Protein AF-0000000071591718 (afdb_homodimer)

Organism: Lactiplantibacillus plantarum (strain ATCC BAA-793 / NCIMB 8826 / WCFS1) (NCBI:txid220668)

Structure (mmCIF, N/CA/C/O backbone):
data_AF-0000000071591718-model_v1
#
loop_
_entity.id
_entity.type
_entity.pdbx_description
1 polymer 'Transcription regulator, TetR family'
#
loop_
_atom_site.group_PDB
_atom_site.id
_atom_site.type_symbol
_atom_site.label_atom_id
_atom_site.label_alt_id
_atom_site.label_comp_id
_atom_site.label_asym_id
_atom_site.label_entity_id
_atom_site.label_seq_id
_atom_site.pdbx_PDB_ins_code
_atom_site.Cartn_x
_atom_site.Cartn_y
_atom_site.Cartn_z
_atom_site.occupancy
_atom_site.B_iso_or_equiv
_atom_site.auth_seq_id
_atom_site.auth_comp_id
_atom_site.auth_asym_id
_atom_site.auth_atom_id
_atom_site.pdbx_PDB_model_num
ATOM 1 N N . MET A 1 1 ? 21.875 30.406 1.261 1 41.03 1 MET A N 1
ATOM 2 C CA . MET A 1 1 ? 20.875 30.141 2.275 1 41.03 1 MET A CA 1
ATOM 3 C C . MET A 1 1 ? 21.484 29.469 3.5 1 41.03 1 MET A C 1
ATOM 5 O O . MET A 1 1 ? 22.078 28.391 3.393 1 41.03 1 MET A O 1
ATOM 9 N N . LYS A 1 2 ? 21.766 30.125 4.57 1 50.72 2 LYS A N 1
ATOM 10 C CA . LYS A 1 2 ? 22.766 29.906 5.609 1 50.72 2 LYS A CA 1
ATOM 11 C C . LYS A 1 2 ? 22.484 28.625 6.383 1 50.72 2 LYS A C 1
ATOM 13 O O . LYS A 1 2 ? 21.359 28.109 6.359 1 50.72 2 LYS A O 1
ATOM 18 N N . LYS A 1 3 ? 23.422 28 6.988 1 47.53 3 LYS A N 1
ATOM 19 C CA . LYS A 1 3 ? 23.438 26.797 7.824 1 47.53 3 LYS A CA 1
ATOM 20 C C . LYS A 1 3 ? 22.219 26.766 8.75 1 47.53 3 LYS A C 1
ATOM 22 O O . LYS A 1 3 ? 21.594 25.719 8.93 1 47.53 3 LYS A O 1
ATOM 27 N N . LYS A 1 4 ? 21.906 27.828 9.438 1 50.03 4 LYS A N 1
ATOM 28 C CA . LYS A 1 4 ? 20.766 27.969 10.352 1 50.03 4 LYS A CA 1
ATOM 29 C C . LYS A 1 4 ? 19.453 27.719 9.641 1 50.03 4 LYS A C 1
ATOM 31 O O . LYS A 1 4 ? 18.516 27.156 10.227 1 50.03 4 LYS A O 1
ATOM 36 N N . ASP A 1 5 ? 19.359 28.078 8.312 1 58.78 5 ASP A N 1
ATOM 37 C CA . ASP A 1 5 ? 18.172 27.953 7.469 1 58.78 5 ASP A CA 1
ATOM 38 C C . ASP A 1 5 ? 17.906 26.5 7.105 1 58.78 5 ASP A C 1
ATOM 40 O O . ASP A 1 5 ? 16.75 26.047 7.137 1 58.78 5 ASP A O 1
ATOM 44 N N . MET A 1 6 ? 18.984 25.812 6.816 1 60.97 6 MET A N 1
ATOM 45 C CA . MET A 1 6 ? 18.844 24.406 6.457 1 60.97 6 MET A CA 1
ATOM 46 C C . MET A 1 6 ? 18.328 23.578 7.637 1 60.97 6 MET A C 1
ATOM 48 O O . MET A 1 6 ? 17.547 22.656 7.457 1 60.97 6 MET A O 1
ATOM 52 N N . ASN A 1 7 ? 18.562 24.125 8.734 1 83.69 7 ASN A N 1
ATOM 53 C CA . ASN A 1 7 ? 18.172 23.422 9.953 1 83.69 7 ASN A CA 1
ATOM 54 C C . ASN A 1 7 ? 16.672 23.531 10.211 1 83.69 7 ASN A C 1
ATOM 56 O O . ASN A 1 7 ? 16.031 22.547 10.586 1 83.69 7 ASN A O 1
ATOM 60 N N . LYS A 1 8 ? 16.109 24.734 9.727 1 90.56 8 LYS A N 1
ATOM 61 C CA . LYS A 1 8 ? 14.688 24.922 9.961 1 90.56 8 LYS A CA 1
ATOM 62 C C . LYS A 1 8 ? 13.852 24.109 8.984 1 90.56 8 LYS A C 1
ATOM 64 O O . LYS A 1 8 ? 12.836 23.531 9.359 1 90.56 8 LYS A O 1
ATOM 69 N N . GLN A 1 9 ? 14.367 24.062 7.797 1 94 9 GLN A N 1
ATOM 70 C CA . GLN A 1 9 ? 13.664 23.297 6.781 1 94 9 GLN A CA 1
ATOM 71 C C . GLN A 1 9 ? 13.578 21.828 7.184 1 94 9 GLN A C 1
ATOM 73 O O . GLN A 1 9 ? 12.516 21.203 7.047 1 94 9 GLN A O 1
ATOM 78 N N . VAL A 1 10 ? 14.672 21.328 7.656 1 95.06 10 VAL A N 1
ATOM 79 C CA . VAL A 1 10 ? 14.727 19.922 8.07 1 95.06 10 VAL A CA 1
ATOM 80 C C . VAL A 1 10 ? 13.789 19.688 9.25 1 95.06 10 VAL A C 1
ATOM 82 O O . VAL A 1 10 ? 13.062 18.703 9.281 1 95.06 10 VAL A O 1
ATOM 85 N N . LYS A 1 11 ? 13.75 20.594 10.148 1 96.44 11 LYS A N 1
ATOM 86 C CA . LYS A 1 11 ? 12.875 20.484 11.305 1 96.44 11 LY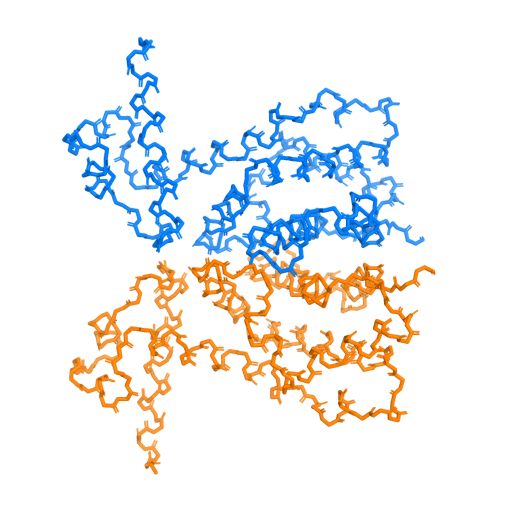S A CA 1
ATOM 87 C C . LYS A 1 11 ? 11.406 20.5 10.891 1 96.44 11 LYS A C 1
ATOM 89 O O . LYS A 1 11 ? 10.586 19.766 11.453 1 96.44 11 LYS A O 1
ATOM 94 N N . ILE A 1 12 ? 11.133 21.359 9.969 1 97.5 12 ILE A N 1
ATOM 95 C CA . ILE A 1 12 ? 9.773 21.469 9.453 1 97.5 12 ILE A CA 1
ATOM 96 C C . ILE A 1 12 ? 9.383 20.156 8.773 1 97.5 12 ILE A C 1
ATOM 98 O O . ILE A 1 12 ? 8.312 19.609 9.047 1 97.5 12 ILE A O 1
ATOM 102 N N . GLN A 1 13 ? 10.258 19.672 7.992 1 97.44 13 GLN A N 1
ATOM 103 C CA . GLN A 1 13 ? 9.984 18.406 7.301 1 97.44 13 GLN A CA 1
ATOM 104 C C . GLN A 1 13 ? 9.82 17.266 8.289 1 97.44 13 GLN A C 1
ATOM 106 O O . GLN A 1 13 ? 8.969 16.391 8.102 1 97.44 13 GLN A O 1
ATOM 111 N N . ASP A 1 14 ? 10.672 17.25 9.352 1 97.19 14 ASP A N 1
ATOM 112 C CA . ASP A 1 14 ? 10.555 16.219 10.383 1 97.19 14 ASP A CA 1
ATOM 113 C C . ASP A 1 14 ? 9.188 16.281 11.062 1 97.19 14 ASP A C 1
ATOM 115 O O . ASP A 1 14 ? 8.578 15.25 11.336 1 97.19 14 ASP A O 1
ATOM 119 N N . ALA A 1 15 ? 8.766 17.484 11.281 1 97.81 15 ALA A N 1
ATOM 120 C CA . ALA A 1 15 ? 7.457 17.672 11.891 1 97.81 15 ALA A CA 1
ATOM 121 C C . ALA A 1 15 ? 6.344 17.188 10.969 1 97.81 15 ALA A C 1
ATOM 123 O O . ALA A 1 15 ? 5.402 16.531 11.414 1 97.81 15 ALA A O 1
ATOM 124 N N . VAL A 1 16 ? 6.438 17.5 9.719 1 97.88 16 VAL A N 1
ATOM 125 C CA . VAL A 1 16 ? 5.453 17.062 8.734 1 97.88 16 VAL A CA 1
ATOM 126 C C . VAL A 1 16 ? 5.406 15.539 8.688 1 97.88 16 VAL A C 1
ATOM 128 O O . VAL A 1 16 ? 4.328 14.945 8.727 1 97.88 16 VAL A O 1
ATOM 131 N N . ALA A 1 17 ? 6.582 14.906 8.641 1 96.56 17 ALA A N 1
ATOM 132 C CA . ALA A 1 17 ? 6.668 13.445 8.617 1 96.56 17 ALA A CA 1
ATOM 133 C C . ALA A 1 17 ? 5.988 12.844 9.844 1 96.56 17 ALA A C 1
ATOM 135 O O . ALA A 1 17 ? 5.242 11.867 9.734 1 96.56 17 ALA A O 1
ATOM 136 N N . ALA A 1 18 ? 6.211 13.469 10.969 1 95.69 18 ALA A N 1
ATOM 137 C CA . ALA A 1 18 ? 5.609 12.992 12.211 1 95.69 18 ALA A CA 1
ATOM 138 C C . ALA A 1 18 ? 4.086 13.094 12.156 1 95.69 18 ALA A C 1
ATOM 140 O O . ALA A 1 18 ? 3.379 12.188 12.609 1 95.69 18 ALA A O 1
ATOM 141 N N . ILE A 1 19 ? 3.588 14.172 11.625 1 95.19 19 ILE A N 1
ATOM 142 C CA . ILE A 1 19 ? 2.148 14.383 11.508 1 95.19 19 ILE A CA 1
ATOM 143 C C . ILE A 1 19 ? 1.557 13.359 10.539 1 95.19 19 ILE A C 1
ATOM 145 O O . ILE A 1 19 ? 0.505 12.773 10.812 1 95.19 19 ILE A O 1
ATOM 149 N N . ILE A 1 20 ? 2.24 13.109 9.453 1 92.94 20 ILE A N 1
ATOM 150 C CA . ILE A 1 20 ? 1.761 12.148 8.469 1 92.94 20 ILE A CA 1
ATOM 151 C C . ILE A 1 20 ? 1.657 10.766 9.109 1 92.94 20 ILE A C 1
ATOM 153 O O . ILE A 1 20 ? 0.659 10.062 8.93 1 92.94 20 ILE A O 1
ATOM 157 N N . LEU A 1 21 ? 2.65 10.398 9.859 1 90.5 21 LEU A N 1
ATOM 158 C CA . LEU A 1 21 ? 2.67 9.086 10.492 1 90.5 21 LEU A CA 1
ATOM 159 C C . LEU A 1 21 ? 1.55 8.961 11.516 1 90.5 21 LEU A C 1
ATOM 161 O O . LEU A 1 21 ? 0.967 7.883 11.68 1 90.5 21 LEU A O 1
ATOM 165 N N . ALA A 1 22 ? 1.184 10.078 12.133 1 88.5 22 ALA A N 1
ATOM 166 C CA . ALA A 1 22 ? 0.217 10.047 13.227 1 88.5 22 ALA A CA 1
ATOM 167 C C . ALA A 1 22 ? -1.205 10.242 12.711 1 88.5 22 ALA A C 1
ATOM 169 O O . ALA A 1 22 ? -2.143 9.609 13.203 1 88.5 22 ALA A O 1
ATOM 170 N N . GLU A 1 23 ? -1.318 11.148 11.672 1 88.12 23 GLU A N 1
ATOM 171 C CA . GLU A 1 23 ? -2.656 11.594 11.297 1 88.12 23 GLU A CA 1
ATOM 172 C C . GLU A 1 23 ? -2.9 11.422 9.797 1 88.12 23 GLU A C 1
ATOM 174 O O . GLU A 1 23 ? -4.008 11.664 9.312 1 88.12 23 GLU A O 1
ATOM 179 N N . GLY A 1 24 ? -1.93 10.977 9.094 1 88.62 24 GLY A N 1
ATOM 180 C CA . GLY A 1 24 ? -2.039 10.953 7.645 1 88.62 24 GLY A CA 1
ATOM 181 C C . GLY A 1 24 ? -1.719 12.289 6.996 1 88.62 24 GLY A C 1
ATOM 182 O O . GLY A 1 24 ? -1.671 13.312 7.676 1 88.62 24 GLY A O 1
ATOM 183 N N . PRO A 1 25 ? -1.506 12.289 5.742 1 90.88 25 PRO A N 1
ATOM 184 C CA . PRO A 1 25 ? -1.128 13.523 5.047 1 90.88 25 PRO A CA 1
ATOM 185 C C . PRO A 1 25 ? -2.215 14.594 5.109 1 90.88 25 PRO A C 1
ATOM 187 O O . PRO A 1 25 ? -1.911 15.789 5.117 1 90.88 25 PRO A O 1
ATOM 190 N N . ALA A 1 26 ? -3.43 14.195 5.102 1 87.31 26 ALA A N 1
ATOM 191 C CA . ALA A 1 26 ? -4.531 15.156 5.172 1 87.31 26 ALA A CA 1
ATOM 192 C C . ALA A 1 26 ? -4.496 15.938 6.48 1 87.31 26 ALA A C 1
ATOM 194 O O . ALA A 1 26 ? -5.043 17.031 6.57 1 87.31 26 ALA A O 1
ATOM 195 N N . GLY A 1 27 ? -3.83 15.438 7.438 1 90.44 27 GLY A N 1
ATOM 196 C CA . GLY A 1 27 ? -3.76 16.062 8.75 1 90.44 27 GLY A CA 1
ATOM 197 C C . GLY A 1 27 ? -2.701 17.156 8.836 1 90.44 27 GLY A C 1
ATOM 198 O O . GLY A 1 27 ? -2.619 17.859 9.836 1 90.44 27 GLY A O 1
ATOM 199 N N . VAL A 1 28 ? -1.954 17.266 7.828 1 95 28 VAL A N 1
ATOM 200 C CA . VAL A 1 28 ? -0.89 18.266 7.82 1 95 28 VAL A CA 1
ATOM 201 C C . VAL A 1 28 ? -1.493 19.656 7.699 1 95 28 VAL A C 1
ATOM 203 O O . VAL A 1 28 ? -2.418 19.875 6.914 1 95 28 VAL A O 1
ATOM 206 N N . SER A 1 29 ? -1.083 20.516 8.539 1 95 29 SER A N 1
ATOM 207 C CA . SER A 1 29 ? -1.398 21.938 8.422 1 95 29 SER A CA 1
ATOM 208 C C . SER A 1 29 ? -0.219 22.797 8.859 1 95 29 SER A C 1
ATOM 210 O O . SER A 1 29 ? 0.601 22.375 9.68 1 95 29 SER A O 1
ATOM 212 N N . THR A 1 30 ? -0.205 23.953 8.258 1 96 30 THR A N 1
ATOM 213 C CA . THR A 1 30 ? 0.888 24.859 8.594 1 96 30 THR A CA 1
ATOM 214 C C . THR A 1 30 ? 0.845 25.25 10.07 1 96 30 THR A C 1
ATOM 216 O O . THR A 1 30 ? 1.889 25.422 10.703 1 96 30 THR A O 1
ATOM 219 N N . THR A 1 31 ? -0.328 25.297 10.641 1 96.31 31 THR A N 1
ATOM 220 C CA . THR A 1 31 ? -0.489 25.609 12.055 1 96.31 31 THR A CA 1
ATOM 221 C C . THR A 1 31 ? 0.067 24.484 12.922 1 96.31 31 THR A C 1
ATOM 223 O O . THR A 1 31 ? 0.809 24.734 13.875 1 96.31 31 THR A O 1
ATOM 226 N N . LYS A 1 32 ? -0.257 23.219 12.664 1 96.5 32 LYS A N 1
ATOM 227 C CA . LYS A 1 32 ? 0.224 22.062 13.414 1 96.5 32 LYS A CA 1
ATOM 228 C C . LYS A 1 32 ? 1.742 21.938 13.32 1 96.5 32 LYS A C 1
ATOM 230 O O . LYS A 1 32 ? 2.41 21.641 14.312 1 96.5 32 LYS A O 1
ATOM 235 N N . VAL A 1 33 ? 2.258 22.172 12.117 1 97.94 33 VAL A N 1
ATOM 236 C CA . VAL A 1 33 ? 3.693 22.078 11.875 1 97.94 33 VAL A CA 1
ATOM 237 C C . VAL A 1 33 ? 4.426 23.125 12.695 1 97.94 33 VAL A C 1
ATOM 239 O O . VAL A 1 33 ? 5.406 22.828 13.383 1 97.94 33 VAL A O 1
ATOM 242 N N . ALA A 1 34 ? 3.904 24.391 12.633 1 97.38 34 ALA A N 1
ATOM 243 C CA . ALA A 1 34 ? 4.508 25.484 13.391 1 97.38 34 ALA A CA 1
ATOM 244 C C . ALA A 1 34 ? 4.531 25.172 14.883 1 97.38 34 ALA A C 1
ATOM 246 O O . ALA A 1 34 ? 5.555 25.359 15.547 1 97.38 34 ALA A O 1
ATOM 247 N N . LYS A 1 35 ? 3.473 24.656 15.391 1 97.31 35 LYS A N 1
ATOM 248 C CA . LYS A 1 35 ? 3.361 24.297 16.797 1 97.31 35 LYS A CA 1
ATOM 249 C C . LYS A 1 35 ? 4.375 23.219 17.172 1 97.31 35 LYS A C 1
ATOM 251 O O . LYS A 1 35 ? 5.035 23.312 18.219 1 97.31 35 LYS A O 1
ATOM 256 N N . ARG A 1 36 ? 4.539 22.25 16.375 1 96.12 36 ARG A N 1
ATOM 257 C CA . ARG A 1 36 ? 5.438 21.125 16.656 1 96.12 36 ARG A CA 1
ATOM 258 C C . ARG A 1 36 ? 6.895 21.578 16.641 1 96.12 36 ARG A C 1
ATOM 260 O O . ARG A 1 36 ? 7.711 21.094 17.422 1 96.12 36 ARG A O 1
ATOM 267 N N . VAL A 1 37 ? 7.18 22.422 15.711 1 96.38 37 VAL A N 1
ATOM 268 C CA . VAL A 1 37 ? 8.547 22.891 15.555 1 96.38 37 VAL A CA 1
ATOM 269 C C . VAL A 1 37 ? 8.852 23.953 16.609 1 96.38 37 VAL A C 1
ATOM 271 O O . VAL A 1 37 ? 10.008 24.156 16.984 1 96.38 37 VAL A O 1
ATOM 274 N N . GLY A 1 38 ? 7.863 24.688 17.078 1 96.31 38 GLY A N 1
ATOM 275 C CA . GLY A 1 38 ? 8.039 25.766 18.031 1 96.31 38 GLY A CA 1
ATOM 276 C C . GLY A 1 38 ? 8.367 27.094 17.391 1 96.31 38 GLY A C 1
ATOM 277 O O . GLY A 1 38 ? 9.234 27.828 17.875 1 96.31 38 GLY A O 1
ATOM 278 N N . ILE A 1 39 ? 7.688 27.375 16.234 1 95.81 39 ILE A N 1
ATOM 279 C CA . ILE A 1 39 ? 7.895 28.641 15.531 1 95.81 39 ILE A CA 1
ATOM 280 C C . ILE A 1 39 ? 6.547 29.25 15.148 1 95.81 39 ILE A C 1
ATOM 282 O O . ILE A 1 39 ? 5.512 28.594 15.266 1 95.81 39 ILE A O 1
ATOM 286 N N . ALA A 1 40 ? 6.648 30.516 14.719 1 94.69 40 ALA A N 1
ATOM 287 C CA . ALA A 1 40 ? 5.441 31.156 14.203 1 94.69 40 ALA A CA 1
ATOM 288 C C . ALA A 1 40 ? 5.051 30.578 12.844 1 94.69 40 ALA A C 1
ATOM 290 O O . ALA A 1 40 ? 5.918 30.219 12.047 1 94.69 40 ALA A O 1
ATOM 291 N N . GLN A 1 41 ? 3.754 30.516 12.586 1 94.5 41 GLN A N 1
ATOM 292 C CA . GLN A 1 41 ? 3.244 30.016 11.312 1 94.5 41 GLN A CA 1
ATOM 293 C C . GLN A 1 41 ? 3.832 30.797 10.141 1 94.5 41 GLN A C 1
ATOM 295 O O . GLN A 1 41 ? 4.125 30.219 9.094 1 94.5 41 GLN A O 1
ATOM 300 N N . SER A 1 42 ? 3.99 32.125 10.312 1 94.12 42 SER A N 1
ATOM 301 C CA . SER A 1 42 ? 4.535 32.969 9.266 1 94.12 42 SER A CA 1
ATOM 302 C C . SER A 1 42 ? 5.938 32.531 8.859 1 94.12 42 SER A C 1
ATOM 304 O O . SER A 1 42 ? 6.324 32.656 7.695 1 94.12 42 SER A O 1
ATOM 306 N N . ASN A 1 43 ? 6.652 31.984 9.781 1 94.5 43 ASN A N 1
ATOM 307 C CA . ASN A 1 43 ? 7.996 31.484 9.516 1 94.5 43 ASN A CA 1
ATOM 308 C C . ASN A 1 43 ? 7.961 30.219 8.648 1 94.5 43 ASN A C 1
ATOM 310 O O . ASN A 1 43 ? 8.867 29.984 7.852 1 94.5 43 ASN A O 1
ATOM 314 N N . VAL A 1 44 ? 6.922 29.375 8.828 1 95.94 44 VAL A N 1
ATOM 315 C CA . VAL A 1 44 ? 6.773 28.188 7.992 1 95.94 44 VAL A CA 1
ATOM 316 C C . VAL A 1 44 ? 6.602 28.609 6.531 1 95.94 44 VAL A C 1
ATOM 318 O O . VAL A 1 44 ? 7.18 27.984 5.633 1 95.94 44 VAL A O 1
ATOM 321 N N . TYR A 1 45 ? 5.91 29.703 6.297 1 94.44 45 TYR A N 1
ATOM 322 C CA . TYR A 1 45 ? 5.578 30.172 4.957 1 94.44 45 TYR A CA 1
ATOM 323 C C . TYR A 1 45 ? 6.82 30.688 4.238 1 94.44 45 TYR A C 1
ATOM 325 O O . TYR A 1 45 ? 6.82 30.812 3.01 1 94.44 45 TYR A O 1
ATOM 333 N N . LEU A 1 46 ? 7.785 31.047 5.039 1 94.69 46 LEU A N 1
ATOM 334 C CA . LEU A 1 46 ? 9.055 31.438 4.426 1 94.69 46 LEU A CA 1
ATOM 335 C C . LEU A 1 46 ? 9.648 30.266 3.637 1 94.69 46 LEU A C 1
ATOM 337 O O . LEU A 1 46 ? 10.391 30.484 2.672 1 94.69 46 LEU A O 1
ATOM 341 N N . TYR A 1 47 ? 9.273 29.109 4.023 1 94.88 47 TYR A N 1
ATOM 342 C CA . TYR A 1 47 ? 9.883 27.922 3.42 1 94.88 47 TYR A CA 1
ATOM 343 C C . TYR A 1 47 ? 8.891 27.203 2.516 1 94.88 47 TYR A C 1
ATOM 345 O O . TYR A 1 47 ? 9.273 26.656 1.479 1 94.88 47 TYR A O 1
ATOM 353 N N . PHE A 1 48 ? 7.676 27.156 2.99 1 96.69 48 PHE A N 1
ATOM 354 C CA . PHE A 1 48 ? 6.648 26.406 2.273 1 96.69 48 PHE A CA 1
ATOM 355 C C . PHE A 1 48 ? 5.359 27.203 2.168 1 96.69 48 PHE A C 1
ATOM 357 O O . PHE A 1 48 ? 4.77 27.578 3.186 1 96.69 48 PHE A O 1
ATOM 364 N N . LYS A 1 49 ? 4.871 27.297 0.991 1 95.38 49 LYS A N 1
ATOM 365 C CA . LYS A 1 49 ? 3.787 28.234 0.697 1 95.38 49 LYS A CA 1
ATOM 366 C C . LYS A 1 49 ? 2.455 27.719 1.238 1 95.38 49 LYS A C 1
ATOM 368 O O . LYS A 1 49 ? 1.563 28.5 1.559 1 95.38 49 LYS A O 1
ATOM 373 N N . ASN A 1 50 ? 2.338 26.422 1.266 1 94.5 50 ASN A N 1
ATOM 374 C CA . ASN A 1 50 ? 1.059 25.844 1.668 1 94.5 50 ASN A CA 1
ATOM 375 C C . ASN A 1 50 ? 1.208 24.375 2.088 1 94.5 50 ASN A C 1
ATOM 377 O O . ASN A 1 50 ? 2.312 23.828 2.062 1 94.5 50 ASN A O 1
ATOM 381 N N . LYS A 1 51 ? 0.15 23.797 2.459 1 93.62 51 LYS A N 1
ATOM 382 C CA . LYS A 1 51 ? 0.085 22.406 2.916 1 93.62 51 LYS A CA 1
ATOM 383 C C . LYS A 1 51 ? 0.655 21.453 1.868 1 93.62 51 LYS A C 1
ATOM 385 O O . LYS A 1 51 ? 1.441 20.562 2.195 1 93.62 51 LYS A O 1
ATOM 390 N N . GLN A 1 52 ? 0.258 21.656 0.662 1 93.5 52 GLN A N 1
ATOM 391 C CA . GLN A 1 52 ? 0.704 20.766 -0.399 1 93.5 52 GLN A CA 1
ATOM 392 C C . GLN A 1 52 ? 2.219 20.828 -0.573 1 93.5 52 GLN A C 1
ATOM 394 O O . GLN A 1 52 ? 2.869 19.797 -0.77 1 93.5 52 GLN A O 1
ATOM 399 N N . ALA A 1 53 ? 2.711 21.953 -0.449 1 95.56 53 ALA A N 1
ATOM 400 C CA . ALA A 1 53 ? 4.16 22.125 -0.554 1 95.56 53 ALA A CA 1
ATOM 401 C C . ALA A 1 53 ? 4.875 21.375 0.566 1 95.56 53 ALA A C 1
ATOM 403 O O . ALA A 1 53 ? 5.941 20.797 0.351 1 95.56 53 ALA A O 1
ATOM 404 N N . LEU A 1 54 ? 4.336 21.438 1.782 1 96.62 54 LEU A N 1
ATOM 405 C CA . LEU A 1 54 ? 4.883 20.703 2.914 1 96.62 54 LEU A CA 1
ATOM 406 C C . LEU A 1 54 ? 4.91 19.203 2.623 1 96.62 54 LEU A C 1
ATOM 408 O O . LEU A 1 54 ? 5.949 18.562 2.768 1 96.62 54 LEU A O 1
ATOM 412 N N . ILE A 1 55 ? 3.816 18.672 2.152 1 94.88 55 ILE A N 1
ATOM 413 C CA . ILE A 1 55 ? 3.658 17.25 1.88 1 94.88 55 ILE A CA 1
ATOM 414 C C . ILE A 1 55 ? 4.598 16.844 0.752 1 94.88 55 ILE A C 1
ATOM 416 O O . ILE A 1 55 ? 5.316 15.844 0.869 1 94.88 55 ILE A O 1
ATOM 420 N N . ASP A 1 56 ? 4.652 17.641 -0.287 1 93.75 56 ASP A N 1
ATOM 421 C CA . ASP A 1 56 ? 5.508 17.344 -1.436 1 93.75 56 ASP A CA 1
ATOM 422 C C . ASP A 1 56 ? 6.98 17.312 -1.033 1 93.75 56 ASP A C 1
ATOM 424 O O . ASP A 1 56 ? 7.758 16.516 -1.551 1 93.75 56 ASP A O 1
ATOM 428 N N . SER A 1 57 ? 7.285 18.219 -0.189 1 94.75 57 SER A N 1
ATOM 429 C CA . SER A 1 57 ? 8.68 18.297 0.236 1 94.75 57 SER A CA 1
ATOM 430 C C . SER A 1 57 ? 9.102 17.031 0.973 1 94.75 57 SER A C 1
ATOM 432 O O . SER A 1 57 ? 10.219 16.547 0.788 1 94.75 57 SER A O 1
ATOM 434 N N . VAL A 1 58 ? 8.281 16.5 1.833 1 95.31 58 VAL A N 1
ATOM 435 C CA . VAL A 1 58 ? 8.586 15.281 2.568 1 95.31 58 VAL A CA 1
ATOM 436 C C . VAL A 1 58 ? 8.586 14.094 1.613 1 95.31 58 VAL A C 1
ATOM 438 O O . VAL A 1 58 ? 9.438 13.203 1.722 1 95.31 58 VAL A O 1
ATOM 441 N N . TYR A 1 59 ? 7.672 14.062 0.702 1 92.56 59 TYR A N 1
ATOM 442 C CA . TYR A 1 59 ? 7.672 13.023 -0.327 1 92.56 59 TYR A CA 1
ATOM 443 C C . TYR A 1 59 ? 8.992 13.016 -1.085 1 92.56 59 TYR A C 1
ATOM 445 O O . TYR A 1 59 ? 9.609 11.961 -1.248 1 92.56 59 TYR A O 1
ATOM 453 N N . ALA A 1 60 ? 9.344 14.203 -1.538 1 90.38 60 ALA A N 1
ATOM 454 C CA . ALA A 1 60 ? 10.602 14.336 -2.277 1 90.38 60 ALA 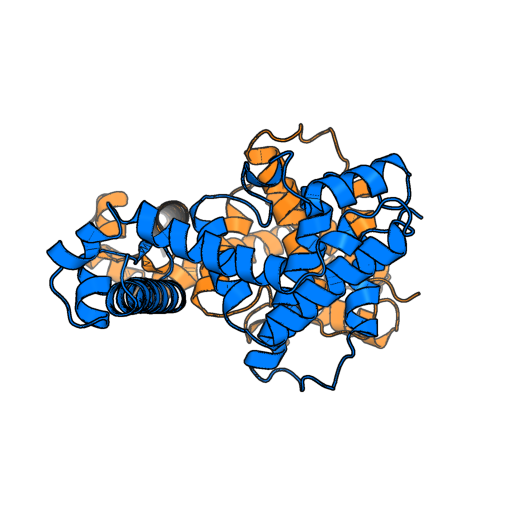A CA 1
ATOM 455 C C . ALA A 1 60 ? 11.789 13.914 -1.423 1 90.38 60 ALA A C 1
ATOM 457 O O . ALA A 1 60 ? 12.695 13.227 -1.904 1 90.38 60 ALA A O 1
ATOM 458 N N . ARG A 1 61 ? 11.766 14.328 -0.23 1 91.62 61 ARG A N 1
ATOM 459 C CA . ARG A 1 61 ? 12.844 13.969 0.679 1 91.62 61 ARG A CA 1
ATOM 460 C C . ARG A 1 61 ? 12.969 12.453 0.814 1 91.62 61 ARG A C 1
ATOM 462 O O . ARG A 1 61 ? 14.055 11.898 0.648 1 91.62 61 ARG A O 1
ATOM 469 N N . GLU A 1 62 ? 11.836 11.781 1.138 1 90.62 62 GLU A N 1
ATOM 470 C CA . GLU A 1 62 ? 11.852 10.336 1.349 1 90.62 62 GLU A CA 1
ATOM 471 C C . GLU A 1 62 ? 12.242 9.594 0.073 1 90.62 62 GLU A C 1
ATOM 473 O O . GLU A 1 62 ? 13.031 8.648 0.116 1 90.62 62 GLU A O 1
ATOM 478 N N . THR A 1 63 ? 11.734 10.008 -1.054 1 87 63 THR A N 1
ATOM 479 C CA . THR A 1 63 ? 12.016 9.328 -2.316 1 87 63 THR A CA 1
ATOM 480 C C . THR A 1 63 ? 13.461 9.578 -2.75 1 87 63 THR A C 1
ATOM 482 O O . THR A 1 63 ? 14.125 8.68 -3.264 1 87 63 THR A O 1
ATOM 485 N N . ASN A 1 64 ? 13.938 10.805 -2.523 1 84.38 64 ASN A N 1
ATOM 486 C CA . ASN A 1 64 ? 15.32 11.133 -2.865 1 84.38 64 ASN A CA 1
ATOM 487 C C . ASN A 1 64 ? 16.312 10.359 -2.002 1 84.38 64 ASN A C 1
ATOM 489 O O . ASN A 1 64 ? 17.391 10 -2.465 1 84.38 64 ASN A O 1
ATOM 493 N N . ARG A 1 65 ? 15.938 10.18 -0.832 1 85.94 65 ARG A N 1
ATOM 494 C CA . ARG A 1 65 ? 16.812 9.438 0.068 1 85.94 65 ARG A CA 1
ATOM 495 C C . ARG A 1 65 ? 16.953 7.988 -0.383 1 85.94 65 ARG A C 1
ATOM 497 O O . ARG A 1 65 ? 18.031 7.398 -0.253 1 85.94 65 ARG A O 1
ATOM 504 N N . ILE A 1 66 ? 15.906 7.383 -0.883 1 83.12 66 ILE A N 1
ATOM 505 C CA . ILE A 1 66 ? 15.977 6.035 -1.433 1 83.12 66 ILE A CA 1
ATOM 506 C C . ILE A 1 66 ? 16.922 6.02 -2.637 1 83.12 66 ILE A C 1
ATOM 508 O O . ILE A 1 66 ? 17.766 5.141 -2.756 1 83.12 66 ILE A O 1
ATOM 512 N N . LEU A 1 67 ? 16.812 7.07 -3.453 1 75.81 67 LEU A N 1
ATOM 513 C CA . LEU A 1 67 ? 17.609 7.172 -4.672 1 75.81 67 LEU A CA 1
ATOM 514 C C . LEU A 1 67 ? 19.062 7.508 -4.352 1 75.81 67 LEU A C 1
ATOM 516 O O . LEU A 1 67 ? 19.969 7.051 -5.043 1 75.81 67 LEU A O 1
ATOM 520 N N . SER A 1 68 ? 19.25 8.32 -3.34 1 74.25 68 SER A N 1
ATOM 521 C CA . SER A 1 68 ? 20.594 8.789 -3.012 1 74.25 68 SER A CA 1
ATOM 522 C C . SER A 1 68 ? 21.438 7.668 -2.414 1 74.25 68 SER A C 1
ATOM 524 O O . SER A 1 68 ? 22.672 7.723 -2.455 1 74.25 68 SER A O 1
ATOM 526 N N . THR A 1 69 ? 20.781 6.785 -1.812 1 71.69 69 THR A N 1
ATOM 527 C CA . THR A 1 69 ? 21.5 5.629 -1.308 1 71.69 69 THR A CA 1
ATOM 528 C C . THR A 1 69 ? 21.75 4.613 -2.422 1 71.69 69 THR A C 1
ATOM 530 O O . THR A 1 69 ? 22.469 3.633 -2.23 1 71.69 69 THR A O 1
ATOM 533 N N . THR A 1 70 ? 21.172 4.938 -3.445 1 66.88 70 THR A N 1
ATOM 534 C CA . THR A 1 70 ? 21.25 4.082 -4.625 1 66.88 70 THR A CA 1
ATOM 535 C C . THR A 1 70 ? 22.469 4.457 -5.473 1 66.88 70 THR A C 1
ATOM 537 O O . THR A 1 70 ? 22.781 5.641 -5.633 1 66.88 70 THR A O 1
ATOM 540 N N . ASP A 1 71 ? 23.234 3.514 -5.781 1 79.31 71 ASP A N 1
ATOM 541 C CA . ASP A 1 71 ? 24.281 3.732 -6.781 1 79.31 71 ASP A CA 1
ATOM 542 C C . ASP A 1 71 ? 23.672 4.004 -8.156 1 79.31 71 ASP A C 1
ATOM 544 O O . ASP A 1 71 ? 23.578 3.098 -8.984 1 79.31 71 ASP A O 1
ATOM 548 N N . LEU A 1 72 ? 23.234 5.223 -8.367 1 76.94 72 LEU A N 1
ATOM 549 C CA . LEU A 1 72 ? 22.484 5.613 -9.562 1 76.94 72 LEU A CA 1
ATOM 550 C C . LEU A 1 72 ? 23.328 5.387 -10.812 1 76.94 72 LEU A C 1
ATOM 552 O O . LEU A 1 72 ? 22.781 5.055 -11.875 1 76.94 72 LEU A O 1
ATOM 556 N N . ASP A 1 73 ? 24.562 5.578 -10.664 1 81.19 73 ASP A N 1
ATOM 557 C CA . ASP A 1 73 ? 25.438 5.363 -11.797 1 81.19 73 ASP A CA 1
ATOM 558 C C . ASP A 1 73 ? 25.391 3.91 -12.266 1 81.19 73 ASP A C 1
ATOM 560 O O . ASP A 1 73 ? 25.344 3.643 -13.469 1 81.19 73 ASP A O 1
ATOM 564 N N . ARG A 1 74 ? 25.359 3.088 -11.32 1 86.69 74 ARG A N 1
ATOM 565 C CA . ARG A 1 74 ? 25.312 1.673 -11.68 1 86.69 74 ARG A CA 1
ATOM 566 C C . ARG A 1 74 ? 23.938 1.295 -12.227 1 86.69 74 ARG A C 1
ATOM 568 O O . ARG A 1 74 ? 23.828 0.46 -13.125 1 86.69 74 ARG A O 1
ATOM 575 N N . LEU A 1 75 ? 22.906 1.903 -11.766 1 87.69 75 LEU A N 1
ATOM 576 C CA . LEU A 1 75 ? 21.562 1.615 -12.227 1 87.69 75 LEU A CA 1
ATOM 577 C C . LEU A 1 75 ? 21.359 2.07 -13.672 1 87.69 75 LEU A C 1
ATOM 579 O O . LEU A 1 75 ? 20.625 1.438 -14.43 1 87.69 75 LEU A O 1
ATOM 583 N N . SER A 1 76 ? 22.094 3.133 -14.031 1 87.56 76 SER A N 1
ATOM 584 C CA . SER A 1 76 ? 21.906 3.693 -15.367 1 87.56 76 SER A CA 1
ATOM 585 C C . SER A 1 76 ? 22.953 3.162 -16.328 1 87.56 76 SER A C 1
ATOM 587 O O . SER A 1 76 ? 22.906 3.447 -17.531 1 87.56 76 SER A O 1
ATOM 589 N N . ASP A 1 77 ? 23.953 2.377 -15.805 1 91 77 ASP A N 1
ATOM 590 C CA . ASP A 1 77 ? 25.031 1.858 -16.625 1 91 77 ASP A CA 1
ATOM 591 C C . ASP A 1 77 ? 24.578 0.692 -17.484 1 91 77 ASP A C 1
ATOM 593 O O . ASP A 1 77 ? 24.484 -0.443 -17.016 1 91 77 ASP A O 1
ATOM 597 N N . SER A 1 78 ? 24.391 0.921 -18.75 1 90.06 78 SER A N 1
ATOM 598 C CA . SER A 1 78 ? 23.844 -0.078 -19.672 1 90.06 78 SER A CA 1
ATOM 599 C C . SER A 1 78 ? 24.859 -1.178 -19.953 1 90.06 78 SER A C 1
ATOM 601 O O . SER A 1 78 ? 24.516 -2.203 -20.547 1 90.06 78 SER A O 1
ATOM 603 N N . THR A 1 79 ? 26.016 -1.01 -19.531 1 93.19 79 THR A N 1
ATOM 604 C CA . THR A 1 79 ? 27.016 -2.059 -19.703 1 93.19 79 THR A CA 1
ATOM 605 C C . THR A 1 79 ? 26.844 -3.156 -18.656 1 93.19 79 THR A C 1
ATOM 607 O O . THR A 1 79 ? 27.359 -4.262 -18.828 1 93.19 79 THR A O 1
ATOM 610 N N . ILE A 1 80 ? 26.172 -2.834 -17.625 1 94.69 80 ILE A N 1
ATOM 611 C CA . ILE A 1 80 ? 25.828 -3.818 -16.609 1 94.69 80 ILE A CA 1
ATOM 612 C C . ILE A 1 80 ? 24.547 -4.547 -17 1 94.69 80 ILE A C 1
ATOM 614 O O . ILE A 1 80 ? 23.594 -3.924 -17.453 1 94.69 80 ILE A O 1
ATOM 618 N N . ASP A 1 81 ? 24.531 -5.871 -16.812 1 95.81 81 ASP A N 1
ATOM 619 C CA . ASP A 1 81 ? 23.359 -6.688 -17.109 1 95.81 81 ASP A CA 1
ATOM 620 C C . ASP A 1 81 ? 22.125 -6.172 -16.375 1 95.81 81 ASP A C 1
ATOM 622 O O . ASP A 1 81 ? 22.203 -5.766 -15.219 1 95.81 81 ASP A O 1
ATOM 626 N N . VAL A 1 82 ? 21.031 -6.188 -17.094 1 95.81 82 VAL A N 1
ATOM 627 C CA . VAL A 1 82 ? 19.797 -5.57 -16.594 1 95.81 82 VAL A CA 1
ATOM 628 C C . VAL A 1 82 ? 19.344 -6.281 -15.312 1 95.81 82 VAL A C 1
ATOM 630 O O . VAL A 1 82 ? 18.828 -5.645 -14.398 1 95.81 82 VAL A O 1
ATOM 633 N N . THR A 1 83 ? 19.547 -7.59 -15.203 1 96.25 83 THR A N 1
ATOM 634 C CA . THR A 1 83 ? 19.156 -8.344 -14.016 1 96.25 83 THR A CA 1
ATOM 635 C C . THR A 1 83 ? 19.953 -7.879 -12.797 1 96.25 83 THR A C 1
ATOM 637 O O . THR A 1 83 ? 19.391 -7.719 -11.711 1 96.25 83 THR A O 1
ATOM 640 N N . THR A 1 84 ? 21.219 -7.715 -13.039 1 96.38 84 THR A N 1
ATOM 641 C CA . THR A 1 84 ? 22.094 -7.223 -11.969 1 96.38 84 THR A CA 1
ATOM 642 C C . THR A 1 84 ? 21.656 -5.832 -11.523 1 96.38 84 THR A C 1
ATOM 644 O O . THR A 1 84 ? 21.641 -5.535 -10.32 1 96.38 84 THR A O 1
ATOM 647 N N . ARG A 1 85 ? 21.297 -4.973 -12.438 1 95.5 85 ARG A N 1
ATOM 648 C CA . ARG A 1 85 ? 20.844 -3.621 -12.117 1 95.5 85 ARG A CA 1
ATOM 649 C C . ARG A 1 85 ? 19.531 -3.648 -11.344 1 95.5 85 ARG A C 1
ATOM 651 O O . ARG A 1 85 ? 19.344 -2.863 -10.414 1 95.5 85 ARG A O 1
ATOM 658 N N . ILE A 1 86 ? 18.641 -4.523 -11.688 1 95.88 86 ILE A N 1
ATOM 659 C CA . ILE A 1 86 ? 17.375 -4.652 -10.969 1 95.88 86 ILE A CA 1
ATOM 660 C C . ILE A 1 86 ? 17.641 -5.148 -9.555 1 95.88 86 ILE A C 1
ATOM 662 O O . ILE A 1 86 ? 17.047 -4.648 -8.594 1 95.88 86 ILE A O 1
ATOM 666 N N . ARG A 1 87 ? 18.516 -6.137 -9.422 1 96.25 87 ARG A N 1
ATOM 667 C CA . ARG A 1 87 ? 18.859 -6.621 -8.086 1 96.25 87 ARG A CA 1
ATOM 668 C C . ARG A 1 87 ? 19.438 -5.5 -7.227 1 96.25 87 ARG A C 1
ATOM 670 O O . ARG A 1 87 ? 19.109 -5.402 -6.039 1 96.25 87 ARG A O 1
ATOM 677 N N . LEU A 1 88 ? 20.266 -4.676 -7.824 1 93.81 88 LEU A N 1
ATOM 678 C CA . LEU A 1 88 ? 20.844 -3.535 -7.117 1 93.81 88 LEU A CA 1
ATOM 679 C C . LEU A 1 88 ? 19.766 -2.562 -6.676 1 93.81 88 LEU A C 1
ATOM 681 O O . LEU A 1 88 ? 19.797 -2.07 -5.543 1 93.81 88 LEU A O 1
ATOM 685 N N . TYR A 1 89 ? 18.828 -2.264 -7.574 1 93.25 89 TYR A N 1
ATOM 686 C CA . TYR A 1 89 ? 17.688 -1.416 -7.262 1 93.25 89 TYR A CA 1
ATOM 687 C C . TYR A 1 89 ? 16.906 -1.968 -6.074 1 93.25 89 TYR A C 1
ATOM 689 O O . TYR A 1 89 ? 16.656 -1.254 -5.098 1 93.25 89 TYR A O 1
ATOM 697 N N . VAL A 1 90 ? 16.594 -3.234 -6.094 1 95.56 90 VAL A N 1
ATOM 698 C CA . VAL A 1 90 ? 15.812 -3.867 -5.035 1 95.56 90 VAL A CA 1
ATOM 699 C C . VAL A 1 90 ? 16.594 -3.838 -3.727 1 95.56 90 VAL A C 1
ATOM 701 O O . VAL A 1 90 ? 16.031 -3.541 -2.668 1 95.56 90 VAL A O 1
ATOM 704 N N . GLN A 1 91 ? 17.875 -4.141 -3.783 1 95 91 GLN A N 1
ATOM 705 C CA . GLN A 1 91 ? 18.734 -4.148 -2.598 1 95 91 GLN A CA 1
ATOM 706 C C . GLN A 1 91 ? 18.781 -2.766 -1.948 1 95 91 GLN A C 1
ATOM 708 O O . GLN A 1 91 ? 18.766 -2.65 -0.721 1 95 91 GLN A O 1
ATOM 713 N N . GLN A 1 92 ? 18.844 -1.815 -2.703 1 91.75 92 GLN A N 1
ATOM 714 C CA . GLN A 1 92 ? 18.938 -0.456 -2.182 1 91.75 92 GLN A CA 1
ATOM 715 C C . GLN A 1 92 ? 17.641 -0.054 -1.469 1 91.75 92 GLN A C 1
ATOM 717 O O . GLN A 1 92 ? 17.688 0.528 -0.382 1 91.75 92 GLN A O 1
ATOM 722 N N . VAL A 1 93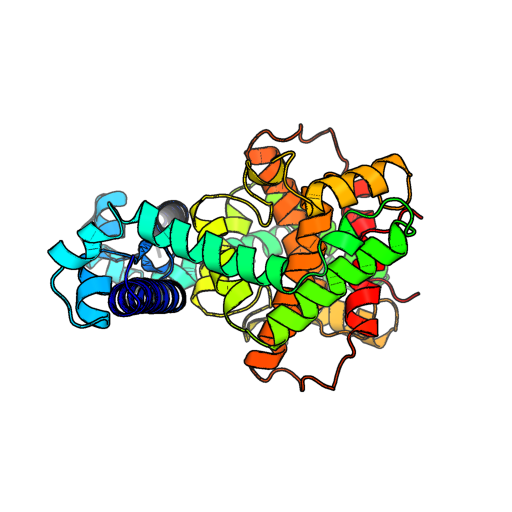 ? 16.516 -0.281 -2.111 1 93 93 VAL A N 1
ATOM 723 C CA . VAL A 1 93 ? 15.25 0.001 -1.459 1 93 93 VAL A CA 1
ATOM 724 C C . VAL A 1 93 ? 15.148 -0.793 -0.159 1 93 93 VAL A C 1
ATOM 726 O O . VAL A 1 93 ? 14.711 -0.264 0.867 1 93 93 VAL A O 1
ATOM 729 N N . TYR A 1 94 ? 15.555 -2.041 -0.219 1 95.12 94 TYR A N 1
ATOM 730 C CA . TYR A 1 94 ? 15.531 -2.938 0.932 1 95.12 94 TYR A CA 1
ATOM 731 C C . TYR A 1 94 ? 16.375 -2.377 2.074 1 95.12 94 TYR A C 1
ATOM 733 O O . TYR A 1 94 ? 15.891 -2.24 3.199 1 95.12 94 TYR A O 1
ATOM 741 N N . ASP A 1 95 ? 17.609 -2.049 1.822 1 93.5 95 ASP A N 1
ATOM 742 C CA . ASP A 1 95 ? 18.531 -1.542 2.836 1 93.5 95 ASP A CA 1
ATOM 743 C C . ASP A 1 95 ? 18.031 -0.218 3.414 1 93.5 95 ASP A C 1
ATOM 745 O O . ASP A 1 95 ? 18.094 -0.001 4.625 1 93.5 95 ASP A O 1
ATOM 749 N N . TYR A 1 96 ? 17.578 0.603 2.555 1 92.56 96 TYR A N 1
ATOM 750 C CA . TYR A 1 96 ? 17.078 1.891 3.012 1 92.56 96 TYR A CA 1
ATOM 751 C C . TYR A 1 96 ? 15.891 1.707 3.953 1 92.56 96 TYR A C 1
ATOM 753 O O . TYR A 1 96 ? 15.812 2.355 5 1 92.56 96 TYR A O 1
ATOM 761 N N . SER A 1 97 ? 14.977 0.903 3.488 1 93.38 97 SER A N 1
ATOM 762 C CA . SER A 1 97 ? 13.773 0.67 4.277 1 93.38 97 SER A CA 1
ATOM 763 C C . SER A 1 97 ? 14.109 0.094 5.648 1 93.38 97 SER A C 1
ATOM 765 O O . SER A 1 97 ? 13.461 0.425 6.645 1 93.38 97 SER A O 1
ATOM 767 N N . LEU A 1 98 ? 15.086 -0.792 5.75 1 93.94 98 LEU A N 1
ATOM 768 C CA . LEU A 1 98 ? 15.516 -1.356 7.023 1 93.94 98 LEU A CA 1
ATOM 769 C C . LEU A 1 98 ? 16.109 -0.278 7.922 1 93.94 98 LEU A C 1
ATOM 771 O O . LEU A 1 98 ? 15.859 -0.266 9.133 1 93.94 98 LEU A O 1
ATOM 775 N N . ALA A 1 99 ? 16.844 0.593 7.332 1 92.62 99 ALA A N 1
ATOM 776 C CA . ALA A 1 99 ? 17.516 1.651 8.086 1 92.62 99 ALA A CA 1
ATOM 777 C C . ALA A 1 99 ? 16.531 2.76 8.461 1 92.62 99 ALA A C 1
ATOM 779 O O . ALA A 1 99 ? 16.75 3.475 9.445 1 92.62 99 ALA A O 1
ATOM 780 N N . ASN A 1 100 ? 15.484 2.928 7.684 1 92.62 100 ASN A N 1
ATOM 781 C CA . ASN A 1 100 ? 14.477 3.967 7.867 1 92.62 100 ASN A CA 1
ATOM 782 C C . ASN A 1 100 ? 13.07 3.393 7.824 1 92.62 100 ASN A C 1
ATOM 784 O O . ASN A 1 100 ? 12.328 3.629 6.867 1 92.62 100 ASN A O 1
ATOM 788 N N . PRO A 1 101 ? 12.641 2.775 8.859 1 88.44 101 PRO A N 1
ATOM 789 C CA . PRO A 1 101 ? 11.438 1.936 8.836 1 88.44 101 PRO A CA 1
ATOM 790 C C . PRO A 1 101 ? 10.164 2.734 8.562 1 88.44 101 PRO A C 1
ATOM 792 O O . PRO A 1 101 ? 9.164 2.174 8.109 1 88.44 101 PRO A O 1
ATOM 795 N N . ASP A 1 102 ? 10.211 4.074 8.75 1 91.62 102 ASP A N 1
ATOM 796 C CA . ASP A 1 102 ? 9 4.867 8.57 1 91.62 102 ASP A CA 1
ATOM 797 C C . ASP A 1 102 ? 8.906 5.422 7.156 1 91.62 102 ASP A C 1
ATOM 799 O O . ASP A 1 102 ? 7.844 5.891 6.738 1 91.62 102 ASP A O 1
ATOM 803 N N . SER A 1 103 ? 9.969 5.375 6.496 1 92 103 SER A N 1
ATOM 804 C CA . SER A 1 103 ? 10.07 6.109 5.242 1 92 103 SER A CA 1
ATOM 805 C C . SER A 1 103 ? 9.07 5.59 4.215 1 92 103 SER A C 1
ATOM 807 O O . SER A 1 103 ? 8.32 6.367 3.623 1 92 103 SER A O 1
ATOM 809 N N . LEU A 1 104 ? 9.031 4.277 3.969 1 90.44 104 LEU A N 1
ATOM 810 C CA . LEU A 1 104 ? 8.125 3.725 2.971 1 90.44 104 LEU A CA 1
ATOM 811 C C . LEU A 1 104 ? 6.668 3.912 3.395 1 90.44 104 LEU A C 1
ATOM 813 O O . LEU A 1 104 ? 5.793 4.102 2.549 1 90.44 104 LEU A O 1
ATOM 817 N N . THR A 1 105 ? 6.449 3.943 4.695 1 90.62 105 THR A N 1
ATOM 818 C CA . THR A 1 105 ? 5.109 4.215 5.199 1 90.62 105 THR A CA 1
ATOM 819 C C . THR A 1 105 ? 4.68 5.637 4.855 1 90.62 105 THR A C 1
ATOM 821 O O . THR A 1 105 ? 3.545 5.863 4.43 1 90.62 105 THR A O 1
ATOM 824 N N . ILE A 1 106 ? 5.555 6.543 5.023 1 91.62 106 ILE A N 1
ATOM 825 C CA . ILE A 1 106 ? 5.273 7.941 4.707 1 91.62 106 ILE A CA 1
ATOM 826 C C . ILE A 1 106 ? 4.965 8.078 3.221 1 91.62 106 ILE A C 1
ATOM 828 O O . ILE A 1 106 ? 3.979 8.719 2.844 1 91.62 106 ILE A O 1
ATOM 832 N N . ILE A 1 107 ? 5.75 7.461 2.434 1 89.69 107 ILE A N 1
ATOM 833 C CA . ILE A 1 107 ? 5.555 7.512 0.989 1 89.69 107 ILE A CA 1
ATOM 834 C C . ILE A 1 107 ? 4.203 6.902 0.63 1 89.69 107 ILE A C 1
ATOM 836 O O . ILE A 1 107 ? 3.439 7.484 -0.143 1 89.69 107 ILE A O 1
ATOM 840 N N . GLN A 1 108 ? 3.928 5.746 1.201 1 87.12 108 GLN A N 1
ATOM 841 C CA . GLN A 1 108 ? 2.672 5.055 0.937 1 87.12 108 GLN A CA 1
ATOM 842 C C . GLN A 1 108 ? 1.475 5.926 1.312 1 87.12 108 GLN A C 1
ATOM 844 O O . GLN A 1 108 ? 0.503 6.012 0.557 1 87.12 108 GLN A O 1
ATOM 849 N N . GLN A 1 109 ? 1.501 6.586 2.412 1 87.5 109 GLN A N 1
ATOM 850 C CA . GLN A 1 109 ? 0.405 7.426 2.887 1 87.5 109 GLN A CA 1
ATOM 851 C C . GLN A 1 109 ? 0.195 8.625 1.972 1 87.5 109 GLN A C 1
ATOM 853 O O . GLN A 1 109 ? -0.943 9 1.681 1 87.5 109 GLN A O 1
ATOM 858 N N . ILE A 1 110 ? 1.26 9.195 1.584 1 88.69 110 ILE A N 1
ATOM 859 C CA . ILE A 1 110 ? 1.164 10.359 0.71 1 88.69 110 ILE A CA 1
ATOM 860 C C . ILE A 1 110 ? 0.576 9.945 -0.637 1 88.69 110 ILE A C 1
ATOM 862 O O . ILE A 1 110 ? -0.31 10.625 -1.167 1 88.69 110 ILE A O 1
ATOM 866 N N . LYS A 1 111 ? 1.012 8.805 -1.149 1 84.06 111 LYS A N 1
ATOM 867 C CA . LYS A 1 111 ? 0.511 8.312 -2.428 1 84.06 111 LYS A CA 1
ATOM 868 C C . LYS A 1 111 ? -0.974 7.969 -2.34 1 84.06 111 LYS A C 1
ATOM 870 O O . LYS A 1 111 ? -1.73 8.219 -3.281 1 84.06 111 LYS A O 1
ATOM 875 N N . ALA A 1 112 ? -1.319 7.371 -1.263 1 78.56 112 ALA A N 1
ATOM 876 C CA . ALA A 1 112 ? -2.711 6.977 -1.063 1 78.56 112 ALA A CA 1
ATOM 877 C C . ALA A 1 112 ? -3.633 8.195 -1.071 1 78.56 112 ALA A C 1
ATOM 879 O O . ALA A 1 112 ? -4.746 8.133 -1.601 1 78.56 112 ALA A O 1
ATOM 880 N N . LEU A 1 113 ? -3.17 9.25 -0.477 1 75.44 113 LEU A N 1
ATOM 881 C CA . LEU A 1 113 ? -3.973 10.461 -0.434 1 75.44 113 LEU A CA 1
ATOM 882 C C . LEU A 1 113 ? -4.176 11.031 -1.836 1 75.44 113 LEU A C 1
ATOM 884 O O . LEU A 1 113 ? -5.254 11.547 -2.152 1 75.44 113 LEU A O 1
ATOM 888 N N . ASN A 1 114 ? -3.207 10.891 -2.631 1 71.62 114 ASN A N 1
ATOM 889 C CA . ASN A 1 114 ? -3.27 11.453 -3.975 1 71.62 114 ASN A CA 1
ATOM 890 C C . ASN A 1 114 ? -3.963 10.508 -4.949 1 71.62 114 ASN A C 1
ATOM 892 O O . ASN A 1 114 ? -4.113 10.828 -6.129 1 71.62 114 ASN A O 1
ATOM 896 N N . GLY A 1 115 ? -4.586 9.461 -4.305 1 63.09 115 GLY A N 1
ATOM 897 C CA . GLY A 1 115 ? -5.238 8.469 -5.148 1 63.09 115 GLY A CA 1
ATOM 898 C C . GLY A 1 115 ? -4.273 7.738 -6.066 1 63.09 115 GLY A C 1
ATOM 899 O O . GLY A 1 115 ? -4.672 7.25 -7.125 1 63.09 115 GLY A O 1
ATOM 900 N N . GLN A 1 116 ? -2.988 8.016 -5.75 1 56.88 116 GLN A N 1
ATOM 901 C CA . GLN A 1 116 ? -1.979 7.379 -6.59 1 56.88 116 GLN A CA 1
ATOM 902 C C . GLN A 1 116 ? -1.681 5.961 -6.109 1 56.88 116 GLN A C 1
ATOM 904 O O . GLN A 1 116 ? -1.609 5.707 -4.906 1 56.88 116 GLN A O 1
ATOM 909 N N . GLY A 1 117 ? -2.26 4.898 -6.762 1 52.38 117 GLY A N 1
ATOM 910 C CA . GLY A 1 117 ? -1.788 3.566 -6.418 1 52.38 117 GLY A CA 1
ATOM 911 C C . GLY A 1 117 ? -0.33 3.537 -6 1 52.38 117 GLY A C 1
ATOM 912 O O . GLY A 1 117 ? 0.258 4.582 -5.711 1 52.38 117 GLY A O 1
ATOM 913 N N . MET A 1 118 ? 0.125 2.375 -5.438 1 49.75 118 MET A N 1
ATOM 914 C CA . MET A 1 118 ? 1.557 2.244 -5.18 1 49.75 118 MET A CA 1
ATOM 915 C C . MET A 1 118 ? 2.369 2.73 -6.375 1 49.75 118 MET A C 1
ATOM 917 O O . MET A 1 118 ? 3.6 2.645 -6.371 1 49.75 118 MET A O 1
ATOM 921 N N . THR A 1 119 ? 1.626 3.025 -7.398 1 45.31 119 THR A N 1
ATOM 922 C CA . THR A 1 119 ? 2.334 3.416 -8.617 1 45.31 119 THR A CA 1
ATOM 923 C C . THR A 1 119 ? 2.865 4.84 -8.492 1 45.31 119 THR A C 1
ATOM 925 O O . THR A 1 119 ? 2.428 5.602 -7.633 1 45.31 119 THR A O 1
ATOM 928 N N . ILE A 1 120 ? 4.012 4.945 -9.211 1 45.47 120 ILE A N 1
ATOM 929 C CA . ILE A 1 120 ? 4.766 6.172 -9.461 1 45.47 120 ILE A CA 1
ATOM 930 C C . ILE A 1 120 ? 3.826 7.262 -9.969 1 45.47 120 ILE A C 1
ATOM 932 O O . ILE A 1 120 ? 3.039 7.027 -10.891 1 45.47 120 ILE A O 1
ATOM 936 N N . SER A 1 121 ? 3.51 8.156 -9.234 1 49.06 121 SER A N 1
ATOM 937 C CA . SER A 1 121 ? 2.918 9.398 -9.711 1 49.06 121 SER A CA 1
ATOM 938 C C . SER A 1 121 ? 3.344 9.711 -11.141 1 49.06 121 SER A C 1
ATOM 940 O O . SER A 1 121 ? 4.23 9.047 -11.688 1 49.06 121 SER A O 1
ATOM 942 N N . ALA A 1 122 ? 2.615 10.609 -11.844 1 45.62 122 ALA A N 1
ATOM 943 C CA . ALA A 1 122 ? 3.113 11.227 -13.062 1 45.62 122 ALA A CA 1
ATOM 944 C C . ALA A 1 122 ? 4.641 11.289 -13.062 1 45.62 122 ALA A C 1
ATOM 946 O O . ALA A 1 122 ? 5.27 11.227 -14.125 1 45.62 122 ALA A O 1
ATOM 947 N N . ALA A 1 123 ? 5.062 11.281 -11.992 1 47.72 123 ALA A N 1
ATOM 948 C CA . ALA A 1 123 ? 6.516 11.32 -11.844 1 47.72 123 ALA A CA 1
ATOM 949 C C . ALA A 1 123 ? 7.145 10 -12.273 1 47.72 123 ALA A C 1
ATOM 951 O O . ALA A 1 123 ? 8.273 9.977 -12.766 1 47.72 123 ALA A O 1
ATOM 952 N N . ASP A 1 124 ? 6.348 8.984 -12.141 1 51.34 124 ASP A N 1
ATOM 953 C CA . ASP A 1 124 ? 6.891 7.703 -12.586 1 51.34 124 ASP A CA 1
ATOM 954 C C . ASP A 1 124 ? 7.023 7.656 -14.102 1 51.34 124 ASP A C 1
ATOM 956 O O . ASP A 1 124 ? 7.84 6.902 -14.641 1 51.34 124 ASP A O 1
ATOM 960 N N . ALA A 1 125 ? 6.113 8.406 -14.68 1 50.97 125 ALA A N 1
ATOM 961 C CA . ALA A 1 125 ? 6.246 8.57 -16.125 1 50.97 125 ALA A CA 1
ATOM 962 C C . ALA A 1 125 ? 7.312 9.602 -16.469 1 50.97 125 ALA A C 1
ATOM 964 O O . ALA A 1 125 ? 7.523 9.93 -17.641 1 50.97 125 ALA A O 1
ATOM 965 N N . ASP A 1 126 ? 7.961 10 -15.359 1 60.5 126 ASP A N 1
ATOM 966 C CA . ASP A 1 126 ? 9.055 10.945 -15.547 1 60.5 126 ASP A CA 1
ATOM 967 C C . ASP A 1 126 ? 10.211 10.305 -16.312 1 60.5 126 ASP A C 1
ATOM 969 O O . ASP A 1 126 ? 10.828 9.359 -15.82 1 60.5 126 ASP A O 1
ATOM 973 N N . PRO A 1 127 ? 10.336 10.719 -17.531 1 56.81 127 PRO A N 1
ATOM 974 C CA . PRO A 1 127 ? 11.445 10.164 -18.297 1 56.81 127 PRO A CA 1
ATOM 975 C C . PRO A 1 127 ? 12.773 10.227 -17.547 1 56.81 127 PRO A C 1
ATOM 977 O O . PRO A 1 127 ? 13.727 9.523 -17.906 1 56.81 127 PRO A O 1
ATOM 980 N N . ASN A 1 128 ? 12.758 11.008 -16.609 1 66.81 128 ASN A N 1
ATOM 981 C CA . ASN A 1 128 ? 13.992 11.141 -15.844 1 66.81 128 ASN A CA 1
ATOM 982 C C . ASN A 1 128 ? 14.023 10.18 -14.656 1 66.81 128 ASN A C 1
ATOM 984 O O . ASN A 1 128 ? 15.016 10.125 -13.922 1 66.81 128 ASN A O 1
ATOM 988 N N . ASN A 1 129 ? 13.031 9.461 -14.633 1 80.94 129 ASN A N 1
ATOM 989 C CA . ASN A 1 129 ? 13.023 8.469 -13.562 1 80.94 129 ASN A CA 1
ATOM 990 C C . ASN A 1 129 ? 13.906 7.273 -13.914 1 80.94 129 ASN A C 1
ATOM 992 O O . ASN A 1 129 ? 13.547 6.453 -14.758 1 80.94 129 ASN A O 1
ATOM 996 N N . ILE A 1 130 ? 15.039 7.191 -13.273 1 84.88 130 ILE A N 1
ATOM 997 C CA . ILE A 1 130 ? 16.062 6.199 -13.578 1 84.88 130 ILE A CA 1
ATOM 998 C C . ILE A 1 130 ? 15.5 4.797 -13.383 1 84.88 130 ILE A C 1
ATOM 1000 O O . ILE A 1 130 ? 15.781 3.891 -14.172 1 84.88 130 ILE A O 1
ATOM 1004 N N . VAL A 1 131 ? 14.68 4.594 -12.375 1 89.44 131 VAL A N 1
ATOM 1005 C CA . VAL A 1 131 ? 14.109 3.281 -12.094 1 89.44 131 VAL A CA 1
ATOM 1006 C C . VAL A 1 131 ? 13.102 2.91 -13.172 1 89.44 131 VAL A C 1
ATOM 1008 O O . VAL A 1 131 ? 13.086 1.773 -13.648 1 89.44 131 VAL A O 1
ATOM 1011 N N . ALA A 1 132 ? 12.328 3.867 -13.555 1 89.75 132 ALA A N 1
ATOM 1012 C CA . ALA A 1 132 ? 11.367 3.625 -14.633 1 89.75 132 ALA A CA 1
ATOM 1013 C C . ALA A 1 132 ? 12.086 3.248 -15.93 1 89.75 132 ALA A C 1
ATOM 1015 O O . ALA A 1 132 ? 11.656 2.336 -16.641 1 89.75 132 ALA A O 1
ATOM 1016 N N . ASN A 1 133 ? 13.117 3.959 -16.219 1 90.81 133 ASN A N 1
ATOM 1017 C CA . ASN A 1 133 ? 13.898 3.66 -17.406 1 90.81 133 ASN A CA 1
ATOM 1018 C C . ASN A 1 133 ? 14.523 2.268 -17.344 1 90.81 133 ASN A C 1
ATOM 1020 O O . ASN A 1 133 ? 14.539 1.54 -18.328 1 90.81 133 ASN A O 1
ATOM 1024 N N . LEU A 1 134 ? 15.047 1.966 -16.172 1 93.31 134 LEU A N 1
ATOM 1025 C CA . LEU A 1 134 ? 15.633 0.648 -15.953 1 93.31 134 LEU A CA 1
ATOM 1026 C C . LEU A 1 134 ? 14.602 -0.452 -16.203 1 93.31 134 LEU A C 1
ATOM 1028 O O . LEU A 1 134 ? 14.859 -1.395 -16.953 1 93.31 134 LEU A O 1
ATOM 1032 N N . LEU A 1 135 ? 13.406 -0.355 -15.641 1 94.81 135 LEU A N 1
ATOM 1033 C CA . LEU A 1 135 ? 12.375 -1.38 -15.75 1 94.81 135 LEU A CA 1
ATOM 1034 C C . LEU A 1 135 ? 11.812 -1.44 -17.172 1 94.81 135 LEU A C 1
ATOM 1036 O O . LEU A 1 135 ? 11.5 -2.521 -17.672 1 94.81 135 LEU A O 1
ATOM 1040 N N . THR A 1 136 ? 11.727 -0.295 -17.797 1 94.38 136 THR A N 1
ATOM 1041 C CA . THR A 1 136 ? 11.305 -0.266 -19.203 1 94.38 136 THR A CA 1
ATOM 1042 C C . THR A 1 136 ? 12.297 -1.017 -20.078 1 94.38 136 THR A C 1
ATOM 1044 O O . THR A 1 136 ? 11.898 -1.811 -20.938 1 94.38 136 THR A O 1
ATOM 1047 N N . ALA A 1 137 ? 13.539 -0.747 -19.875 1 94.69 137 ALA A N 1
ATOM 1048 C CA . ALA A 1 137 ? 14.57 -1.454 -20.625 1 94.69 137 ALA A CA 1
ATOM 1049 C C . ALA A 1 137 ? 14.484 -2.961 -20.391 1 94.69 137 ALA A C 1
ATOM 1051 O O . ALA A 1 137 ? 14.664 -3.748 -21.328 1 94.69 137 ALA A O 1
ATOM 1052 N N . ALA A 1 138 ? 14.25 -3.361 -19.125 1 97.38 138 ALA A N 1
ATOM 1053 C CA . ALA A 1 138 ? 14.133 -4.773 -18.781 1 97.38 138 ALA A CA 1
ATOM 1054 C C . ALA A 1 138 ? 12.93 -5.414 -19.469 1 97.38 138 ALA A C 1
ATOM 1056 O O . ALA A 1 138 ? 12.992 -6.562 -19.906 1 97.38 138 ALA A O 1
ATOM 1057 N N . ILE A 1 139 ? 11.797 -4.699 -19.562 1 97.38 139 ILE A N 1
ATOM 1058 C CA . ILE A 1 139 ? 10.594 -5.156 -20.25 1 97.38 139 ILE A CA 1
ATOM 1059 C C . ILE A 1 139 ? 10.883 -5.312 -21.75 1 97.38 139 ILE A C 1
ATOM 1061 O O . ILE A 1 139 ? 10.578 -6.348 -22.344 1 97.38 139 ILE A O 1
ATOM 1065 N N . ASP A 1 140 ? 11.5 -4.355 -22.312 1 96 140 ASP A N 1
ATOM 1066 C CA . ASP A 1 140 ? 11.828 -4.367 -23.734 1 96 140 ASP A CA 1
ATOM 1067 C C . ASP A 1 140 ? 12.75 -5.531 -24.094 1 96 140 ASP A C 1
ATOM 1069 O O . ASP A 1 140 ? 12.617 -6.137 -25.156 1 96 140 ASP A O 1
ATOM 1073 N N . ALA A 1 141 ? 13.664 -5.836 -23.188 1 96.38 141 ALA A N 1
ATOM 1074 C CA . ALA A 1 141 ? 14.625 -6.914 -23.375 1 96.38 141 ALA A CA 1
ATOM 1075 C C . ALA A 1 141 ? 14 -8.273 -23.047 1 96.38 141 ALA A C 1
ATOM 1077 O O . ALA A 1 141 ? 14.664 -9.305 -23.172 1 96.38 141 ALA A O 1
ATOM 1078 N N . LYS A 1 142 ? 12.75 -8.281 -22.547 1 97.44 142 LYS A N 1
ATOM 1079 C CA . LYS A 1 142 ? 11.992 -9.484 -22.203 1 97.44 142 LYS A CA 1
ATOM 1080 C C . LYS A 1 142 ? 12.648 -10.234 -21.047 1 97.44 142 LYS A C 1
ATOM 1082 O O . LYS A 1 142 ? 12.633 -11.469 -21.031 1 97.44 142 LYS A O 1
ATOM 1087 N N . VAL A 1 143 ? 13.312 -9.461 -20.266 1 98 143 VAL A N 1
ATOM 1088 C CA . VAL A 1 143 ? 13.898 -10.023 -19.047 1 98 143 VAL A CA 1
ATOM 1089 C C . VAL A 1 143 ? 12.82 -10.148 -17.969 1 98 143 VAL A C 1
ATOM 1091 O O . VAL A 1 143 ? 12.797 -11.133 -17.219 1 98 143 VAL A O 1
ATOM 1094 N N . ILE A 1 144 ? 11.992 -9.148 -17.875 1 98.56 144 ILE A N 1
ATOM 1095 C CA . ILE A 1 144 ? 10.883 -9.195 -16.922 1 98.56 144 ILE A CA 1
ATOM 1096 C C . ILE A 1 144 ? 9.555 -9.195 -17.688 1 98.56 144 ILE A C 1
ATOM 1098 O O . ILE A 1 144 ? 9.523 -8.945 -18.891 1 98.56 144 ILE A O 1
ATOM 1102 N N . LYS A 1 145 ? 8.461 -9.523 -17 1 98.44 145 LYS A N 1
ATOM 1103 C CA . LYS A 1 145 ? 7.137 -9.703 -17.578 1 98.44 145 LYS A CA 1
ATOM 1104 C C . LYS A 1 145 ? 6.68 -8.445 -18.312 1 98.44 145 LYS A C 1
ATOM 1106 O O . LYS A 1 145 ? 6.973 -7.328 -17.875 1 98.44 145 LYS A O 1
ATOM 1111 N N . GLN A 1 146 ? 5.914 -8.742 -19.406 1 97.31 146 GLN A N 1
ATOM 1112 C CA . GLN A 1 146 ? 5.391 -7.637 -20.219 1 97.31 146 GLN A CA 1
ATOM 1113 C C . GLN A 1 146 ? 4.18 -6.996 -19.531 1 97.31 146 GLN A C 1
ATOM 1115 O O . GLN A 1 146 ? 3.074 -7.016 -20.094 1 97.31 146 GLN A O 1
ATOM 1120 N N . LEU A 1 147 ? 4.391 -6.461 -18.438 1 97.31 147 LEU A N 1
ATOM 1121 C CA . LEU A 1 147 ? 3.42 -5.746 -17.609 1 97.31 147 LEU A CA 1
ATOM 1122 C C . LEU A 1 147 ? 3.881 -4.316 -17.344 1 97.31 147 LEU A C 1
ATOM 1124 O O . LEU A 1 147 ? 5.059 -3.994 -17.531 1 97.31 147 LEU A O 1
ATOM 1128 N N . PRO A 1 148 ? 2.949 -3.443 -17.031 1 94.69 148 PRO A N 1
ATOM 1129 C CA . PRO A 1 148 ? 3.32 -2.045 -16.797 1 94.69 148 PRO A CA 1
ATOM 1130 C C . PRO A 1 148 ? 4.387 -1.894 -15.711 1 94.69 148 PRO A C 1
ATOM 1132 O O . PRO A 1 148 ? 4.379 -2.633 -14.727 1 94.69 148 PRO A O 1
ATOM 1135 N N . VAL A 1 149 ? 5.219 -0.869 -15.922 1 93.81 149 VAL A N 1
ATOM 1136 C CA . VAL A 1 149 ? 6.297 -0.551 -14.992 1 93.81 149 VAL A CA 1
ATOM 1137 C C . VAL A 1 149 ? 5.734 -0.392 -13.586 1 93.81 149 VAL A C 1
ATOM 1139 O O . VAL A 1 149 ? 6.359 -0.809 -12.609 1 93.81 149 VAL A O 1
ATOM 1142 N N . SER A 1 150 ? 4.516 0.104 -13.445 1 92.5 150 SER A N 1
ATOM 1143 C CA . SER A 1 150 ? 3.9 0.366 -12.148 1 92.5 150 SER A CA 1
ATOM 1144 C C . SER A 1 150 ? 3.67 -0.927 -11.375 1 92.5 150 SER A C 1
ATOM 1146 O O . SER A 1 150 ? 3.783 -0.95 -10.148 1 92.5 150 SER A O 1
ATOM 1148 N N . LEU A 1 151 ? 3.35 -1.984 -12.039 1 95.19 151 LEU A N 1
ATOM 1149 C CA . LEU A 1 151 ? 3.146 -3.264 -11.367 1 95.19 151 LEU A CA 1
ATOM 1150 C C . LEU A 1 151 ? 4.465 -3.809 -10.828 1 95.19 151 LEU A C 1
ATOM 1152 O O . LEU A 1 151 ? 4.52 -4.316 -9.703 1 95.19 151 LEU A O 1
ATOM 1156 N N . HIS A 1 152 ? 5.531 -3.688 -11.633 1 96.06 152 HIS A N 1
ATOM 1157 C CA . HIS A 1 152 ? 6.848 -4.133 -11.18 1 96.06 152 HIS A CA 1
ATOM 1158 C C . HIS A 1 152 ? 7.328 -3.312 -9.992 1 96.06 152 HIS A C 1
ATOM 1160 O O . HIS A 1 152 ? 7.816 -3.871 -9.008 1 96.06 152 HIS A O 1
ATOM 1166 N N . MET A 1 153 ? 7.184 -2.045 -10.07 1 93 153 MET A N 1
ATOM 1167 C CA . MET A 1 153 ? 7.551 -1.18 -8.953 1 93 153 MET A CA 1
ATOM 1168 C C . MET A 1 153 ? 6.711 -1.498 -7.719 1 93 153 MET A C 1
ATOM 1170 O O . MET A 1 153 ? 7.219 -1.484 -6.594 1 93 153 MET A O 1
ATOM 1174 N N . GLY A 1 154 ? 5.441 -1.753 -7.949 1 92.31 154 GLY A N 1
ATOM 1175 C CA . GLY A 1 154 ? 4.531 -2.076 -6.863 1 92.31 154 GLY A CA 1
ATOM 1176 C C . GLY A 1 154 ? 4.941 -3.314 -6.086 1 92.31 154 GLY A C 1
ATOM 1177 O O . GLY A 1 154 ? 4.891 -3.326 -4.855 1 92.31 154 GLY A O 1
ATOM 1178 N N . VAL A 1 155 ? 5.324 -4.297 -6.82 1 95.69 155 VAL A N 1
ATOM 1179 C CA . VAL A 1 155 ? 5.719 -5.535 -6.156 1 95.69 155 VAL A CA 1
ATOM 1180 C C . VAL A 1 155 ? 6.969 -5.293 -5.312 1 95.69 155 VAL A C 1
ATOM 1182 O O . VAL A 1 155 ? 7.059 -5.762 -4.176 1 95.69 155 VAL A O 1
ATOM 1185 N N . VAL A 1 156 ? 7.938 -4.539 -5.859 1 95.25 156 VAL A N 1
ATOM 1186 C CA . VAL A 1 156 ? 9.156 -4.23 -5.117 1 95.25 156 VAL A CA 1
ATOM 1187 C C . VAL A 1 156 ? 8.805 -3.445 -3.854 1 95.25 156 VAL A C 1
ATOM 1189 O O . VAL A 1 156 ? 9.188 -3.84 -2.748 1 95.25 156 VAL A O 1
ATOM 1192 N N . PHE A 1 157 ? 8.062 -2.443 -4.004 1 92.25 157 PHE A N 1
ATOM 1193 C CA . PHE A 1 157 ? 7.727 -1.54 -2.91 1 92.25 157 PHE A CA 1
ATOM 1194 C C . PHE A 1 157 ? 6.918 -2.264 -1.84 1 92.25 157 PHE A C 1
ATOM 1196 O O . PHE A 1 157 ? 7.273 -2.23 -0.659 1 92.25 157 PHE A O 1
ATOM 1203 N N . SER A 1 158 ? 5.879 -2.869 -2.258 1 92.44 158 SER A N 1
ATOM 1204 C CA . SER A 1 158 ? 4.941 -3.453 -1.302 1 92.44 158 SER A CA 1
ATOM 1205 C C . SER A 1 158 ? 5.582 -4.602 -0.532 1 92.44 158 SER A C 1
ATOM 1207 O O . SER A 1 158 ? 5.348 -4.762 0.667 1 92.44 158 SER A O 1
ATOM 1209 N N . THR A 1 159 ? 6.355 -5.434 -1.208 1 95.62 159 THR A N 1
ATOM 1210 C CA . THR A 1 159 ? 6.996 -6.566 -0.548 1 95.62 159 THR A CA 1
ATOM 1211 C C . THR A 1 159 ? 7.996 -6.09 0.499 1 95.62 159 THR A C 1
ATOM 1213 O O . THR A 1 159 ? 7.977 -6.551 1.643 1 95.62 159 THR A O 1
ATOM 1216 N N . ILE A 1 160 ? 8.766 -5.121 0.127 1 95 160 ILE A N 1
ATOM 1217 C CA . ILE A 1 160 ? 9.781 -4.602 1.041 1 95 160 ILE A CA 1
ATOM 1218 C C . ILE A 1 160 ? 9.109 -3.844 2.182 1 95 160 ILE A C 1
ATOM 1220 O O . ILE A 1 160 ? 9.484 -3.992 3.346 1 95 160 ILE A O 1
ATOM 1224 N N . HIS A 1 161 ? 8.156 -3.035 1.823 1 92.31 161 HIS A N 1
ATOM 1225 C CA . HIS A 1 161 ? 7.422 -2.297 2.846 1 92.31 161 HIS A CA 1
ATOM 1226 C C . HIS A 1 161 ? 6.789 -3.244 3.859 1 92.31 161 HIS A C 1
ATOM 1228 O O . HIS A 1 161 ? 6.887 -3.021 5.07 1 92.31 161 HIS A O 1
ATOM 1234 N N . THR A 1 162 ? 6.105 -4.309 3.428 1 92.25 162 THR A N 1
ATOM 1235 C CA . THR A 1 162 ? 5.492 -5.281 4.324 1 92.25 162 THR A CA 1
ATOM 1236 C C . THR A 1 162 ? 6.543 -5.949 5.203 1 92.25 162 THR A C 1
ATOM 1238 O O . THR A 1 162 ? 6.359 -6.074 6.418 1 92.25 162 THR A O 1
ATOM 1241 N N . HIS A 1 163 ? 7.641 -6.328 4.598 1 94.81 163 HIS A N 1
ATOM 1242 C CA . HIS A 1 163 ? 8.727 -6.977 5.324 1 94.81 163 HIS A CA 1
ATOM 1243 C C . HIS A 1 163 ? 9.266 -6.074 6.426 1 94.81 163 HIS A C 1
ATOM 1245 O O . HIS A 1 163 ? 9.375 -6.496 7.582 1 94.81 163 HIS A O 1
ATOM 1251 N N . THR A 1 164 ? 9.562 -4.859 6.109 1 93.88 164 THR A N 1
ATOM 1252 C CA . THR A 1 164 ? 10.172 -3.957 7.082 1 93.88 164 THR A CA 1
ATOM 1253 C C . THR A 1 164 ? 9.156 -3.535 8.141 1 93.88 164 THR A C 1
ATOM 1255 O O . THR A 1 164 ? 9.516 -3.324 9.297 1 93.88 164 THR A O 1
ATOM 1258 N N . THR A 1 165 ? 7.938 -3.395 7.762 1 90.56 165 THR A N 1
ATOM 1259 C CA . THR A 1 165 ? 6.891 -3.105 8.734 1 90.56 165 THR A CA 1
ATOM 1260 C C . THR A 1 165 ? 6.734 -4.262 9.719 1 90.56 165 THR A C 1
ATOM 1262 O O . THR A 1 165 ? 6.586 -4.039 10.922 1 90.56 165 THR A O 1
ATOM 1265 N N . ASN A 1 166 ? 6.742 -5.512 9.211 1 91.69 166 ASN A N 1
ATOM 1266 C CA . ASN A 1 166 ? 6.676 -6.676 10.086 1 91.69 166 ASN A CA 1
ATOM 1267 C C . ASN A 1 166 ? 7.805 -6.672 11.109 1 91.69 166 ASN A C 1
ATOM 1269 O O . ASN A 1 166 ? 7.582 -6.965 12.289 1 91.69 166 ASN A O 1
ATOM 1273 N N . ILE A 1 167 ? 8.961 -6.348 10.641 1 93.56 167 ILE A N 1
ATOM 1274 C CA . ILE A 1 167 ? 10.117 -6.285 11.531 1 93.56 167 ILE A CA 1
ATOM 1275 C C . ILE A 1 167 ? 9.906 -5.188 12.57 1 93.56 167 ILE A C 1
ATOM 1277 O O . ILE A 1 167 ? 10.086 -5.414 13.766 1 93.56 167 ILE A O 1
ATOM 1281 N N . SER A 1 168 ? 9.523 -4.051 12.102 1 91 168 SER A N 1
ATOM 1282 C CA . SER A 1 168 ? 9.352 -2.896 12.984 1 91 168 SER A CA 1
ATOM 1283 C C . SER A 1 168 ? 8.281 -3.156 14.031 1 91 168 SER A C 1
ATOM 1285 O O . SER A 1 168 ? 8.375 -2.666 15.156 1 91 168 SER A O 1
ATOM 1287 N N . LYS A 1 169 ? 7.332 -3.955 13.766 1 87.94 169 LYS A N 1
ATOM 1288 C CA . LYS A 1 169 ? 6.238 -4.254 14.68 1 87.94 169 LYS A CA 1
ATOM 1289 C C . LYS A 1 169 ? 6.543 -5.496 15.516 1 87.94 169 LYS A C 1
ATOM 1291 O O . LYS A 1 169 ? 5.699 -5.953 16.297 1 87.94 169 LYS A O 1
ATOM 1296 N N . GLY A 1 170 ? 7.645 -6.082 15.297 1 90.25 170 GLY A N 1
ATOM 1297 C CA . GLY A 1 170 ? 8.094 -7.203 16.109 1 90.25 170 GLY A CA 1
ATOM 1298 C C . GLY A 1 170 ? 7.434 -8.516 15.734 1 90.25 170 GLY A C 1
ATOM 1299 O O . GLY A 1 170 ? 7.332 -9.422 16.562 1 90.25 170 GLY A O 1
ATOM 1300 N N . ARG A 1 171 ? 6.91 -8.617 14.555 1 90 171 ARG A N 1
ATOM 1301 C CA . ARG A 1 171 ? 6.27 -9.859 14.133 1 90 171 ARG A CA 1
ATOM 1302 C C . ARG A 1 171 ? 7.297 -10.969 13.945 1 90 171 ARG A C 1
ATOM 1304 O O . ARG A 1 171 ? 6.992 -12.148 14.141 1 90 171 ARG A O 1
ATOM 1311 N N . TYR A 1 172 ? 8.438 -10.656 13.477 1 94.12 172 TYR A N 1
ATOM 1312 C CA . TYR A 1 172 ? 9.602 -11.539 13.43 1 94.12 172 TYR A CA 1
ATOM 1313 C C . TYR A 1 172 ? 10.891 -10.727 13.445 1 94.12 172 TYR A C 1
ATOM 1315 O O . TYR A 1 172 ? 10.883 -9.523 13.203 1 94.12 172 TYR A O 1
ATOM 1323 N N . ALA A 1 173 ? 11.992 -11.43 13.719 1 95.31 173 ALA A N 1
ATOM 1324 C CA . ALA A 1 173 ? 13.297 -10.781 13.812 1 95.31 173 ALA A CA 1
ATOM 1325 C C . ALA A 1 173 ? 13.852 -10.469 12.43 1 95.31 173 ALA A C 1
ATOM 1327 O O . ALA A 1 173 ? 13.531 -11.148 11.453 1 95.31 173 ALA A O 1
ATOM 1328 N N . GLN A 1 174 ? 14.609 -9.383 12.336 1 93.81 174 GLN A N 1
ATOM 1329 C CA . GLN A 1 174 ? 15.203 -8.938 11.078 1 93.81 174 GLN A CA 1
ATOM 1330 C C . GLN A 1 174 ? 16 -10.055 10.422 1 93.81 174 GLN A C 1
ATOM 1332 O O . GLN A 1 174 ? 16.047 -10.164 9.195 1 93.81 174 GLN A O 1
ATOM 1337 N N . ASP A 1 175 ? 16.609 -10.914 11.227 1 93.81 175 ASP A N 1
ATOM 1338 C CA . ASP A 1 175 ? 17.5 -11.938 10.695 1 93.81 175 ASP A CA 1
ATOM 1339 C C . ASP A 1 175 ? 16.734 -13.227 10.391 1 93.81 175 ASP A C 1
ATOM 1341 O O . ASP A 1 175 ? 17.312 -14.211 9.93 1 93.81 175 ASP A O 1
ATOM 1345 N N . GLN A 1 176 ? 15.469 -13.234 10.633 1 96 176 GLN A N 1
ATOM 1346 C CA . GLN A 1 176 ? 14.68 -14.43 10.375 1 96 176 GLN A CA 1
ATOM 1347 C C . GLN A 1 176 ? 14.586 -14.719 8.883 1 96 176 GLN A C 1
ATOM 1349 O O . GLN A 1 176 ? 14.547 -15.883 8.469 1 96 176 GLN A O 1
ATOM 1354 N N . TYR A 1 177 ? 14.453 -13.695 8.094 1 96.88 177 TYR A N 1
ATOM 1355 C CA . TYR A 1 177 ? 14.461 -13.797 6.637 1 96.88 177 TYR A CA 1
ATOM 1356 C C . TYR A 1 177 ? 15.555 -12.93 6.031 1 96.88 177 TYR A C 1
ATOM 1358 O O . TYR A 1 177 ? 15.734 -11.773 6.43 1 96.88 177 TYR A O 1
ATOM 1366 N N . THR A 1 178 ? 16.281 -13.484 5.086 1 95.94 178 THR A N 1
ATOM 1367 C CA . THR A 1 178 ? 17.391 -12.773 4.461 1 95.94 178 THR A CA 1
ATOM 1368 C C . THR A 1 178 ? 16.906 -11.922 3.293 1 95.94 178 THR A C 1
ATOM 1370 O O . THR A 1 178 ? 15.773 -12.07 2.844 1 95.94 178 THR A O 1
ATOM 1373 N N . PHE A 1 179 ? 17.812 -11 2.842 1 97.38 179 PHE A N 1
ATOM 1374 C CA . PHE A 1 179 ? 17.531 -10.297 1.601 1 97.38 179 PHE A CA 1
ATOM 1375 C C . PHE A 1 179 ? 17.234 -11.273 0.469 1 97.38 179 PHE A C 1
ATOM 1377 O O . PHE A 1 179 ? 16.359 -11.031 -0.358 1 97.38 179 PHE A O 1
ATOM 1384 N N . GLY A 1 180 ? 18 -12.336 0.405 1 97.38 180 GLY A N 1
ATOM 1385 C CA . GLY A 1 180 ? 17.812 -13.352 -0.622 1 97.38 180 GLY A CA 1
ATOM 1386 C C . GLY A 1 180 ? 16.406 -13.906 -0.655 1 97.38 180 GLY A C 1
ATOM 1387 O O . GLY A 1 180 ? 15.836 -14.109 -1.73 1 97.38 180 GLY A O 1
ATOM 1388 N N . ASP A 1 181 ? 15.82 -14.133 0.519 1 97.25 181 ASP A N 1
ATOM 1389 C CA . ASP A 1 181 ? 14.461 -14.648 0.611 1 97.25 181 ASP A CA 1
ATOM 1390 C C . ASP A 1 181 ? 13.461 -13.648 0.021 1 97.25 181 ASP A C 1
ATOM 1392 O O . ASP A 1 181 ? 12.594 -14.031 -0.769 1 97.25 181 ASP A O 1
ATOM 1396 N N . ILE A 1 182 ? 13.641 -12.414 0.44 1 97.88 182 ILE A N 1
ATOM 1397 C CA . ILE A 1 182 ? 12.719 -11.359 0.016 1 97.88 182 ILE A CA 1
ATOM 1398 C C . ILE A 1 182 ? 12.914 -11.07 -1.471 1 97.88 182 ILE A C 1
ATOM 1400 O O . ILE A 1 182 ? 11.945 -10.938 -2.219 1 97.88 182 ILE A O 1
ATOM 1404 N N . PHE A 1 183 ? 14.172 -11.023 -1.901 1 98.12 183 PHE A N 1
ATOM 1405 C CA . PHE A 1 183 ? 14.477 -10.758 -3.303 1 98.12 183 PHE A CA 1
ATOM 1406 C C . PHE A 1 183 ? 13.898 -11.852 -4.195 1 98.12 183 PHE A C 1
ATOM 1408 O O . PHE A 1 183 ? 13.406 -11.57 -5.289 1 98.12 183 PHE A O 1
ATOM 1415 N N . GLN A 1 184 ? 13.984 -13.086 -3.785 1 97.81 184 GLN A N 1
ATOM 1416 C CA . GLN A 1 184 ? 13.492 -14.188 -4.605 1 97.81 184 GLN A CA 1
ATOM 1417 C C . GLN A 1 184 ? 12 -14.039 -4.891 1 97.81 184 GLN A C 1
ATOM 1419 O O . GLN A 1 184 ? 11.547 -14.297 -6.004 1 97.81 184 GLN A O 1
ATOM 1424 N N . MET A 1 185 ? 11.242 -13.656 -3.896 1 98.25 185 MET A N 1
ATOM 1425 C CA . MET A 1 185 ? 9.812 -13.43 -4.094 1 98.25 185 MET A CA 1
ATOM 1426 C C . MET A 1 185 ? 9.578 -12.328 -5.117 1 98.25 185 MET A C 1
ATOM 1428 O O . MET A 1 185 ? 8.773 -12.492 -6.039 1 98.25 185 MET A O 1
ATOM 1432 N N . ILE A 1 186 ? 10.336 -11.227 -4.977 1 98.44 186 ILE A N 1
ATOM 1433 C CA . ILE A 1 186 ? 10.195 -10.062 -5.855 1 98.44 186 ILE A CA 1
ATOM 1434 C C . ILE A 1 186 ? 10.602 -10.445 -7.277 1 98.44 186 ILE A C 1
ATOM 1436 O O . ILE A 1 186 ? 9.867 -10.18 -8.234 1 98.44 186 ILE A O 1
ATOM 1440 N N . TRP A 1 187 ? 11.727 -11.078 -7.34 1 98.5 187 TRP A N 1
ATOM 1441 C CA . TRP A 1 187 ? 12.281 -11.414 -8.648 1 98.5 187 TRP A CA 1
ATOM 1442 C C . TRP A 1 187 ? 11.375 -12.398 -9.383 1 98.5 187 TRP A C 1
ATOM 1444 O O . TRP A 1 187 ? 11.141 -12.258 -10.586 1 98.5 187 TRP A O 1
ATOM 1454 N N . ASP A 1 188 ? 10.883 -13.391 -8.711 1 98.31 188 ASP A N 1
ATOM 1455 C CA . ASP A 1 188 ? 9.992 -14.367 -9.336 1 98.31 188 ASP A CA 1
ATOM 1456 C C . ASP A 1 188 ? 8.719 -13.695 -9.852 1 98.31 188 ASP A C 1
ATOM 1458 O O . ASP A 1 188 ? 8.172 -14.109 -10.883 1 98.31 188 ASP A O 1
ATOM 1462 N N . ALA A 1 189 ? 8.258 -12.719 -9.141 1 98.25 189 ALA A N 1
ATOM 1463 C CA . ALA A 1 189 ? 7.102 -11.953 -9.617 1 98.25 189 ALA A CA 1
ATOM 1464 C C . ALA A 1 189 ? 7.418 -11.234 -10.922 1 98.25 189 ALA A C 1
ATOM 1466 O O . ALA A 1 189 ? 6.59 -11.195 -11.828 1 98.25 189 ALA A O 1
ATOM 1467 N N . MET A 1 190 ? 8.633 -10.695 -11.055 1 98.44 190 MET A N 1
ATOM 1468 C CA . MET A 1 190 ? 8.984 -9.766 -12.125 1 98.44 190 MET A CA 1
ATOM 1469 C C . MET A 1 190 ? 9.477 -10.516 -13.359 1 98.44 190 MET A C 1
ATOM 1471 O O . MET A 1 190 ? 9.156 -10.148 -14.492 1 98.44 190 MET A O 1
ATOM 1475 N N . LYS A 1 191 ? 10.273 -11.539 -13.156 1 98.19 191 LYS A N 1
ATOM 1476 C CA . LYS A 1 191 ? 11.023 -12.148 -14.25 1 98.19 191 LYS A CA 1
ATOM 1477 C C . LYS A 1 191 ? 10.094 -12.789 -15.273 1 98.19 191 LYS A C 1
ATOM 1479 O O . LYS A 1 191 ? 9.008 -13.258 -14.922 1 98.19 191 LYS A O 1
ATOM 1484 N N . GLN A 1 192 ? 10.492 -12.641 -16.484 1 94.44 192 GLN A N 1
ATOM 1485 C CA . GLN A 1 192 ? 9.781 -13.305 -17.578 1 94.44 192 GLN A CA 1
ATOM 1486 C C . GLN A 1 192 ? 10.078 -14.797 -17.594 1 94.44 192 GLN A C 1
ATOM 1488 O O . GLN A 1 192 ? 11.234 -15.211 -17.469 1 94.44 192 GLN A O 1
ATOM 1493 N N . ASP A 1 193 ? 8.945 -15.797 -17.484 1 76.31 193 ASP A N 1
ATOM 1494 C CA . ASP A 1 193 ? 9.125 -17.25 -17.562 1 76.31 193 ASP A CA 1
ATOM 1495 C C . ASP A 1 193 ? 9.852 -17.641 -18.844 1 76.31 193 ASP A C 1
ATOM 1497 O O . ASP A 1 193 ? 9.719 -16.969 -19.875 1 76.31 193 ASP A O 1
ATOM 1501 N N . MET B 1 1 ? -34.031 -4.754 13.781 1 40.75 1 MET B N 1
ATOM 1502 C CA . MET B 1 1 ? -33.594 -3.402 13.461 1 40.75 1 MET B CA 1
ATOM 1503 C C . MET B 1 1 ? -34.188 -2.943 12.125 1 40.75 1 MET B C 1
ATOM 1505 O O . MET B 1 1 ? -34 -3.607 11.102 1 40.75 1 MET B O 1
ATOM 1509 N N . LYS B 1 2 ? -35.094 -2.109 12.039 1 47.78 2 LYS B N 1
ATOM 1510 C CA . LYS B 1 2 ? -36.031 -1.875 10.953 1 47.78 2 LYS B CA 1
ATOM 1511 C C . LYS B 1 2 ? -35.344 -1.368 9.703 1 47.78 2 LYS B C 1
ATOM 1513 O O . LYS B 1 2 ? -34.25 -0.788 9.781 1 47.78 2 LYS B O 1
ATOM 1518 N N . LYS B 1 3 ? -35.875 -1.724 8.578 1 45.47 3 LYS B N 1
ATOM 1519 C CA . LYS B 1 3 ? -35.438 -1.391 7.223 1 45.47 3 LYS B CA 1
ATOM 1520 C C . LYS B 1 3 ? -34.938 0.049 7.145 1 45.47 3 LYS B C 1
ATOM 1522 O O . LYS B 1 3 ? -33.938 0.326 6.504 1 45.47 3 LYS B O 1
ATOM 1527 N N . LYS B 1 4 ? -35.688 1.002 7.68 1 47.16 4 LYS B N 1
ATOM 1528 C CA . LYS B 1 4 ? -35.312 2.414 7.707 1 47.16 4 LYS B CA 1
ATOM 1529 C C . LYS B 1 4 ? -33.969 2.613 8.398 1 47.16 4 LYS B C 1
ATOM 1531 O O . LYS B 1 4 ? -33.188 3.479 8.008 1 47.16 4 LYS B O 1
ATOM 1536 N N . ASP B 1 5 ? -33.625 1.823 9.438 1 57.81 5 ASP B N 1
ATOM 1537 C CA . ASP B 1 5 ? -32.438 1.877 10.25 1 57.81 5 ASP B CA 1
ATOM 1538 C C . ASP B 1 5 ? -31.219 1.39 9.453 1 57.81 5 ASP B C 1
ATOM 1540 O O . ASP B 1 5 ? -30.141 1.99 9.523 1 57.81 5 ASP B O 1
ATOM 1544 N N . MET B 1 6 ? -31.469 0.352 8.68 1 60.84 6 MET B N 1
ATOM 1545 C CA . MET B 1 6 ? -30.391 -0.202 7.855 1 60.84 6 MET B CA 1
ATOM 1546 C C . MET B 1 6 ? -29.953 0.794 6.785 1 60.84 6 MET B C 1
ATOM 1548 O O . MET B 1 6 ? -28.766 0.901 6.477 1 60.84 6 MET B O 1
ATOM 1552 N N . ASN B 1 7 ? -30.828 1.639 6.527 1 83.19 7 ASN B N 1
ATOM 1553 C CA . ASN B 1 7 ? -30.578 2.615 5.477 1 83.19 7 ASN B CA 1
ATOM 1554 C C . ASN B 1 7 ? -29.672 3.744 5.969 1 83.19 7 ASN B C 1
ATOM 1556 O O . ASN B 1 7 ? -28.75 4.168 5.262 1 83.19 7 ASN B O 1
ATOM 1560 N N . LYS B 1 8 ? -29.828 4.008 7.332 1 90.44 8 LYS B N 1
ATOM 1561 C CA . LYS B 1 8 ? -29.031 5.094 7.879 1 90.44 8 LYS B CA 1
ATOM 1562 C C . LYS B 1 8 ? -27.578 4.648 8.094 1 90.44 8 LYS B C 1
ATOM 1564 O O . LYS B 1 8 ? -26.641 5.406 7.828 1 90.44 8 LYS B O 1
ATOM 1569 N N . GLN B 1 9 ? -27.5 3.438 8.508 1 93.94 9 GLN B N 1
ATOM 1570 C CA . GLN B 1 9 ? -26.156 2.898 8.742 1 93.94 9 GLN B CA 1
ATOM 1571 C C . GLN B 1 9 ? -25.344 2.879 7.449 1 93.94 9 GLN B C 1
ATOM 1573 O O . GLN B 1 9 ? -24.172 3.258 7.445 1 93.94 9 GLN B O 1
ATOM 1578 N N . VAL B 1 10 ? -25.984 2.463 6.414 1 95.06 10 VAL B N 1
ATOM 1579 C CA . VAL B 1 10 ? -25.328 2.379 5.117 1 95.06 10 VAL B CA 1
ATOM 1580 C C . VAL B 1 10 ? -24.938 3.779 4.637 1 95.06 10 VAL B C 1
ATOM 1582 O O . VAL B 1 10 ? -23.844 3.992 4.141 1 95.06 10 VAL B O 1
ATOM 1585 N N . LYS B 1 11 ? -25.781 4.703 4.848 1 96.38 11 LYS B N 1
ATOM 1586 C CA . LYS B 1 11 ? -25.516 6.082 4.453 1 96.38 11 LYS B CA 1
ATOM 1587 C C . LYS B 1 11 ? -24.344 6.664 5.234 1 96.38 11 LYS B C 1
ATOM 1589 O O . LYS B 1 11 ? -23.516 7.391 4.676 1 96.38 11 LYS B O 1
ATOM 1594 N N . ILE B 1 12 ? -24.328 6.355 6.484 1 97.5 12 ILE B N 1
ATOM 1595 C CA . ILE B 1 12 ? -23.25 6.812 7.34 1 97.5 12 ILE B CA 1
ATOM 1596 C C . ILE B 1 12 ? -21.922 6.199 6.871 1 97.5 12 ILE B C 1
ATOM 1598 O O . ILE B 1 12 ? -20.938 6.906 6.695 1 97.5 12 ILE B O 1
ATOM 1602 N N . GLN B 1 13 ? -21.969 4.953 6.605 1 97.38 13 GLN B N 1
ATOM 1603 C CA . GLN B 1 13 ? -20.766 4.273 6.141 1 97.38 13 GLN B CA 1
ATOM 1604 C C . GLN B 1 13 ? -20.297 4.824 4.789 1 97.38 13 GLN B C 1
ATOM 1606 O O . GLN B 1 13 ? -19.094 4.965 4.547 1 97.38 13 GLN B O 1
ATOM 1611 N N . ASP B 1 14 ? -21.281 5.113 3.889 1 97.12 14 ASP B N 1
ATOM 1612 C CA . ASP B 1 14 ? -20.938 5.703 2.596 1 97.12 14 ASP B CA 1
ATOM 1613 C C . ASP B 1 14 ? -20.266 7.059 2.77 1 97.12 14 ASP B C 1
ATOM 1615 O O . ASP B 1 14 ? -19.297 7.371 2.066 1 97.12 14 ASP B O 1
ATOM 1619 N N . ALA B 1 15 ? -20.766 7.785 3.715 1 97.75 15 ALA B N 1
ATOM 1620 C CA . ALA B 1 15 ? -20.172 9.086 4.004 1 97.75 15 ALA B CA 1
ATOM 1621 C C . ALA B 1 15 ? -18.75 8.938 4.547 1 97.75 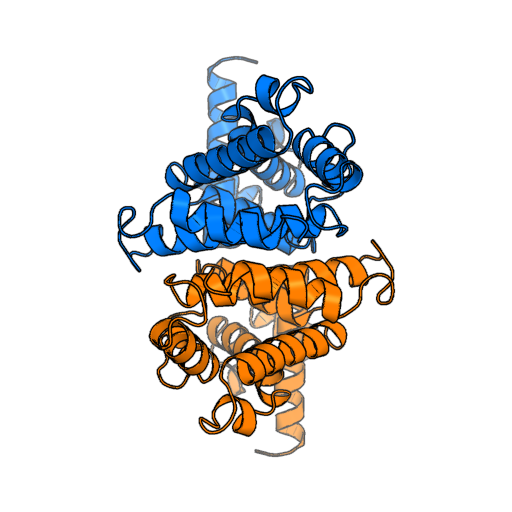15 ALA B C 1
ATOM 1623 O O . ALA B 1 15 ? -17.844 9.672 4.152 1 97.75 15 ALA B O 1
ATOM 1624 N N . VAL B 1 16 ? -18.562 8.016 5.438 1 97.88 16 VAL B N 1
ATOM 1625 C CA . VAL B 1 16 ? -17.234 7.754 6.004 1 97.88 16 VAL B CA 1
ATOM 1626 C C . VAL B 1 16 ? -16.266 7.359 4.895 1 97.88 16 VAL B C 1
ATOM 1628 O O . VAL B 1 16 ? -15.148 7.883 4.824 1 97.88 16 VAL B O 1
ATOM 1631 N N . ALA B 1 17 ? -16.703 6.441 4.016 1 96.56 17 ALA B N 1
ATOM 1632 C CA . ALA B 1 17 ? -15.867 6.004 2.898 1 96.56 17 ALA B CA 1
ATOM 1633 C C . ALA B 1 17 ? -15.461 7.188 2.021 1 96.56 17 ALA B C 1
ATOM 1635 O O . ALA B 1 17 ? -14.305 7.301 1.621 1 96.56 17 ALA B O 1
ATOM 1636 N N . ALA B 1 18 ? -16.406 8.07 1.795 1 95.56 18 ALA B N 1
ATOM 1637 C CA . ALA B 1 18 ? -16.125 9.25 0.977 1 95.56 18 ALA B CA 1
ATOM 1638 C C . ALA B 1 18 ? -15.102 10.156 1.643 1 95.56 18 ALA B C 1
ATOM 1640 O O . ALA B 1 18 ? -14.211 10.695 0.973 1 95.56 18 ALA B O 1
ATOM 1641 N N . ILE B 1 19 ? -15.203 10.328 2.93 1 95.06 19 ILE B N 1
ATOM 1642 C CA . ILE B 1 19 ? -14.273 11.164 3.678 1 95.06 19 ILE B CA 1
ATOM 1643 C C . ILE B 1 19 ? -12.883 10.531 3.656 1 95.06 19 ILE B C 1
ATOM 1645 O O . ILE B 1 19 ? -11.883 11.227 3.455 1 95.06 19 ILE B O 1
ATOM 1649 N N . ILE B 1 20 ? -12.82 9.227 3.818 1 92.94 20 ILE B N 1
ATOM 1650 C CA . ILE B 1 20 ? -11.547 8.531 3.807 1 92.94 20 ILE B CA 1
ATOM 1651 C C . ILE B 1 20 ? -10.867 8.719 2.453 1 92.94 20 ILE B C 1
ATOM 1653 O O . ILE B 1 20 ? -9.664 9.008 2.389 1 92.94 20 ILE B O 1
ATOM 1657 N N . LEU B 1 21 ? -11.617 8.594 1.41 1 90.44 21 LEU B N 1
ATOM 1658 C CA . LEU B 1 21 ? -11.062 8.719 0.068 1 90.44 21 LEU B CA 1
ATOM 1659 C C . LEU B 1 21 ? -10.562 10.133 -0.181 1 90.44 21 LEU B C 1
ATOM 1661 O O . LEU B 1 21 ? -9.555 10.336 -0.867 1 90.44 21 LEU B O 1
ATOM 1665 N N . ALA B 1 22 ? -11.203 11.109 0.453 1 88.31 22 ALA B N 1
ATOM 1666 C CA . ALA B 1 22 ? -10.891 12.508 0.181 1 88.31 22 ALA B CA 1
ATOM 1667 C C . ALA B 1 22 ? -9.82 13.023 1.132 1 88.31 22 ALA B C 1
ATOM 1669 O O . ALA B 1 22 ? -8.945 13.805 0.731 1 88.31 22 ALA B O 1
ATOM 1670 N N . GLU B 1 23 ? -9.914 12.547 2.428 1 88 23 GLU B N 1
ATOM 1671 C CA . GLU B 1 23 ? -9.102 13.188 3.459 1 88 23 GLU B CA 1
ATOM 1672 C C . GLU B 1 23 ? -8.289 12.156 4.238 1 88 23 GLU B C 1
ATOM 1674 O O . GLU B 1 23 ? -7.48 12.523 5.098 1 88 23 GLU B O 1
ATOM 1679 N N . GLY B 1 24 ? -8.453 10.922 3.934 1 88.56 24 GLY B N 1
ATOM 1680 C CA . GLY B 1 24 ? -7.84 9.891 4.746 1 88.56 24 GLY B CA 1
ATOM 1681 C C . GLY B 1 24 ? -8.641 9.547 5.988 1 88.56 24 GLY B C 1
ATOM 1682 O O . GLY B 1 24 ? -9.547 10.289 6.375 1 88.56 24 GLY B O 1
ATOM 1683 N N . PRO B 1 25 ? -8.352 8.477 6.605 1 91 25 PRO B N 1
ATOM 1684 C CA . PRO B 1 25 ? -9.109 8.039 7.777 1 91 25 PRO B CA 1
ATOM 1685 C C . PRO B 1 25 ? -9.008 9.023 8.945 1 91 25 PRO B C 1
ATOM 1687 O O . PRO B 1 25 ? -9.953 9.148 9.727 1 91 25 PRO B O 1
ATOM 1690 N N . ALA B 1 26 ? -7.902 9.641 9.094 1 87.44 26 ALA B N 1
ATOM 1691 C CA . ALA B 1 26 ? -7.727 10.602 10.172 1 87.44 26 ALA B CA 1
ATOM 1692 C C . ALA B 1 26 ? -8.703 11.773 10.031 1 87.44 26 ALA B C 1
ATOM 1694 O O . ALA B 1 26 ? -9.008 12.453 11.016 1 87.44 26 ALA B O 1
ATOM 1695 N N . GLY B 1 27 ? -9.211 11.969 8.883 1 90.38 27 GLY B N 1
ATOM 1696 C CA . GLY B 1 27 ? -10.117 13.078 8.617 1 90.38 27 GLY B CA 1
ATOM 1697 C C . GLY B 1 27 ? -11.555 12.781 9 1 90.38 27 GLY B C 1
ATOM 1698 O O . GLY B 1 27 ? -12.406 13.664 8.953 1 90.38 27 GLY B O 1
ATOM 1699 N N . VAL B 1 28 ? -11.789 11.594 9.367 1 95 28 VAL B N 1
ATOM 1700 C CA . VAL B 1 28 ? -13.141 11.203 9.734 1 95 28 VAL B CA 1
ATOM 1701 C C . VAL B 1 28 ? -13.516 11.836 11.07 1 95 28 VAL B C 1
ATOM 1703 O O . VAL B 1 28 ? -12.711 11.852 12.008 1 95 28 VAL B O 1
ATOM 1706 N N . SER B 1 29 ? -14.633 12.43 11.109 1 95 29 SER B N 1
ATOM 1707 C CA . SER B 1 29 ? -15.234 12.906 12.352 1 95 29 SER B CA 1
ATOM 1708 C C . SER B 1 29 ? -16.75 12.75 12.336 1 95 29 SER B C 1
ATOM 1710 O O . SER B 1 29 ? -17.359 12.758 11.266 1 95 29 SER B O 1
ATOM 1712 N N . THR B 1 30 ? -17.25 12.578 13.523 1 96 30 THR B N 1
ATOM 1713 C CA . THR B 1 30 ? -18.703 12.406 13.625 1 96 30 THR B CA 1
ATOM 1714 C C . THR B 1 30 ? -19.422 13.648 13.117 1 96 30 THR B C 1
ATOM 1716 O O . THR B 1 30 ? -20.5 13.539 12.523 1 96 30 THR B O 1
ATOM 1719 N N . THR B 1 31 ? -18.828 14.789 13.281 1 96.25 31 THR B N 1
ATOM 1720 C CA . THR B 1 31 ? -19.406 16.047 12.797 1 96.25 31 THR B CA 1
ATOM 1721 C C . THR B 1 31 ? -19.438 16.078 11.273 1 96.25 31 THR B C 1
ATOM 1723 O O . THR B 1 31 ? -20.469 16.406 10.672 1 96.25 31 THR B O 1
ATOM 1726 N N . LYS B 1 32 ? -18.359 15.742 10.578 1 96.44 32 LYS B N 1
ATOM 1727 C CA . LYS B 1 32 ? -18.266 15.727 9.117 1 96.44 32 LYS B CA 1
ATOM 1728 C C . LYS B 1 32 ? -19.234 14.703 8.523 1 96.44 32 LYS B C 1
ATOM 1730 O O . LYS B 1 32 ? -19.875 14.977 7.508 1 96.44 32 LYS B O 1
ATOM 1735 N N . VAL B 1 33 ? -19.297 13.547 9.164 1 97.94 33 VAL B N 1
ATOM 1736 C CA . VAL B 1 33 ? -20.172 12.477 8.695 1 97.94 33 VAL B CA 1
ATOM 1737 C C . VAL B 1 33 ? -21.625 12.922 8.773 1 97.94 33 VAL B C 1
ATOM 1739 O O . VAL B 1 33 ? -22.375 12.773 7.809 1 97.94 33 VAL B O 1
ATOM 1742 N N . ALA B 1 34 ? -22 13.5 9.953 1 97.38 34 ALA B N 1
ATOM 1743 C CA . ALA B 1 34 ? -23.359 13.992 10.141 1 97.38 34 ALA B CA 1
ATOM 1744 C C . ALA B 1 34 ? -23.719 15.023 9.078 1 97.38 34 ALA B C 1
ATOM 1746 O O . ALA B 1 34 ? -24.812 14.953 8.484 1 97.38 34 ALA B O 1
ATOM 1747 N N . LYS B 1 35 ? -22.859 15.914 8.812 1 97.31 35 LYS B N 1
ATOM 1748 C CA . LYS B 1 35 ? -23.062 16.953 7.812 1 97.31 35 LYS B CA 1
ATOM 1749 C C . LYS B 1 35 ? -23.266 16.344 6.422 1 97.31 35 LYS B C 1
ATOM 1751 O O . LYS B 1 35 ? -24.172 16.75 5.688 1 97.31 35 LYS B O 1
ATOM 1756 N N . ARG B 1 36 ? -22.484 15.406 6.047 1 96.12 36 ARG B N 1
ATOM 1757 C CA . ARG B 1 36 ? -22.562 14.789 4.723 1 96.12 36 ARG B CA 1
ATOM 1758 C C . ARG B 1 36 ? -23.859 14.008 4.547 1 96.12 36 ARG B C 1
ATOM 1760 O O . ARG B 1 36 ? -24.422 13.984 3.453 1 96.12 36 ARG B O 1
ATOM 1767 N N . VAL B 1 37 ? -24.234 13.352 5.578 1 96.38 37 VAL B N 1
ATOM 1768 C CA . VAL B 1 37 ? -25.438 12.523 5.516 1 96.38 37 VAL B CA 1
ATOM 1769 C C . VAL B 1 37 ? -26.672 13.406 5.637 1 96.38 37 VAL B C 1
ATOM 1771 O O . VAL B 1 37 ? -27.75 13.039 5.16 1 96.38 37 VAL B O 1
ATOM 1774 N N . GLY B 1 38 ? -26.594 14.539 6.285 1 96.25 38 GLY B N 1
ATOM 1775 C CA . GLY B 1 38 ? -27.719 15.438 6.508 1 96.25 38 GLY B CA 1
ATOM 1776 C C . GLY B 1 38 ? -28.516 15.086 7.742 1 96.25 38 GLY B C 1
ATOM 1777 O O . GLY B 1 38 ? -29.75 15.109 7.715 1 96.25 38 GLY B O 1
ATOM 1778 N N . ILE B 1 39 ? -27.797 14.695 8.836 1 95.69 39 ILE B N 1
ATOM 1779 C CA . ILE B 1 39 ? -28.453 14.359 10.094 1 95.69 39 ILE B CA 1
ATOM 1780 C C . ILE B 1 39 ? -27.719 15.039 11.258 1 95.69 39 ILE B C 1
ATOM 1782 O O . ILE B 1 39 ? -26.641 15.586 11.078 1 95.69 39 ILE B O 1
ATOM 1786 N N . ALA B 1 40 ? -28.391 14.984 12.422 1 94.62 40 ALA B N 1
ATOM 1787 C CA . ALA B 1 40 ? -27.75 15.492 13.625 1 94.62 40 ALA B CA 1
ATOM 1788 C C . ALA B 1 40 ? -26.625 14.555 14.078 1 94.62 40 ALA B C 1
ATOM 1790 O O . ALA B 1 40 ? -26.734 13.336 13.93 1 94.62 40 ALA B O 1
ATOM 1791 N N . GLN B 1 41 ? -25.594 15.125 14.641 1 94.56 41 GLN B N 1
ATOM 1792 C CA . GLN B 1 41 ? -24.469 14.344 15.148 1 94.56 41 GLN B CA 1
ATOM 1793 C C . GLN B 1 41 ? -24.922 13.305 16.156 1 94.56 41 GLN B C 1
ATOM 1795 O O . GLN B 1 41 ? -24.406 12.188 16.188 1 94.56 41 GLN B O 1
ATOM 1800 N N . SER B 1 42 ? -25.906 13.688 17.016 1 94.12 42 SER B N 1
ATOM 1801 C CA . SER B 1 42 ? -26.422 12.781 18.031 1 94.12 42 SER B CA 1
ATOM 1802 C C . SER B 1 42 ? -27 11.516 17.406 1 94.12 42 SER B C 1
ATOM 1804 O O . SER B 1 42 ? -26.953 10.438 18 1 94.12 42 SER B O 1
ATOM 1806 N N . ASN B 1 43 ? -27.516 11.633 16.234 1 94.56 43 ASN B N 1
ATOM 1807 C CA . ASN B 1 43 ? -28.062 10.492 15.508 1 94.56 43 ASN B CA 1
ATOM 1808 C C . ASN B 1 43 ? -26.969 9.539 15.047 1 94.56 43 ASN B C 1
ATOM 1810 O O . ASN B 1 43 ? -27.188 8.328 14.969 1 94.56 43 ASN B O 1
ATOM 1814 N N . VAL B 1 44 ? -25.781 10.086 14.68 1 95.88 44 VAL B N 1
ATOM 1815 C CA . VAL B 1 44 ? -24.656 9.242 14.305 1 95.88 44 VAL B CA 1
ATOM 1816 C C . VAL B 1 44 ? -24.266 8.344 15.477 1 95.88 44 VAL B C 1
ATOM 1818 O O . VAL B 1 44 ? -23.984 7.16 15.289 1 95.88 44 VAL B O 1
ATOM 1821 N N . TYR B 1 45 ? -24.375 8.867 16.672 1 94.44 45 TYR B N 1
ATOM 1822 C CA . TYR B 1 45 ? -23.938 8.18 17.891 1 94.44 45 TYR B CA 1
ATOM 1823 C C . TYR B 1 45 ? -24.875 7.016 18.219 1 94.44 45 TYR B C 1
ATOM 1825 O O . TYR B 1 45 ? -24.516 6.121 18.984 1 94.44 45 TYR B O 1
ATOM 1833 N N . LEU B 1 46 ? -26.047 7.117 17.688 1 94.69 46 LEU B N 1
ATOM 1834 C CA . LEU B 1 46 ? -26.969 5.992 17.844 1 94.69 46 LEU B CA 1
ATOM 1835 C C . LEU B 1 46 ? -26.406 4.738 17.188 1 94.69 46 LEU B C 1
ATOM 1837 O O . LEU B 1 46 ? -26.703 3.619 17.609 1 94.69 46 LEU B O 1
ATOM 1841 N N . TYR B 1 47 ? -25.578 4.965 16.25 1 94.88 47 TYR B N 1
ATOM 1842 C CA . TYR B 1 47 ? -25.078 3.84 15.469 1 94.88 47 TYR B CA 1
ATOM 1843 C C . TYR B 1 47 ? -23.609 3.568 15.781 1 94.88 47 TYR B C 1
ATOM 1845 O O . TYR B 1 47 ? -23.172 2.416 15.789 1 94.88 47 TYR B O 1
ATOM 1853 N N . PHE B 1 48 ? -22.891 4.652 15.93 1 96.69 48 PHE B N 1
ATOM 1854 C CA . PHE B 1 48 ? -21.453 4.539 16.141 1 96.69 48 PHE B CA 1
ATOM 1855 C C . PHE B 1 48 ? -20.984 5.441 17.281 1 96.69 48 PHE B C 1
ATOM 1857 O O . PHE B 1 48 ? -21.156 6.66 17.219 1 96.69 48 PHE B O 1
ATOM 1864 N N . LYS B 1 49 ? -20.266 4.875 18.156 1 95.31 49 LYS B N 1
ATOM 1865 C CA . LYS B 1 49 ? -19.953 5.547 19.422 1 95.31 49 LYS B CA 1
ATOM 1866 C C . LYS B 1 49 ? -18.891 6.625 19.219 1 95.31 49 LYS B C 1
ATOM 1868 O O . LYS B 1 49 ? -18.859 7.609 19.969 1 95.31 49 LYS B O 1
ATOM 1873 N N . ASN B 1 50 ? -18.016 6.391 18.266 1 94.44 50 ASN B N 1
ATOM 1874 C CA . ASN B 1 50 ? -16.906 7.32 18.078 1 94.44 50 ASN B CA 1
ATOM 1875 C C . ASN B 1 50 ? -16.281 7.176 16.703 1 94.44 50 ASN B C 1
ATOM 1877 O O . ASN B 1 50 ? -16.719 6.348 15.898 1 94.44 50 ASN B O 1
ATOM 1881 N N . LYS B 1 51 ? -15.312 7.941 16.438 1 93.75 51 LYS B N 1
ATOM 1882 C CA . LYS B 1 51 ? -14.594 7.973 15.172 1 93.75 51 LYS B CA 1
ATOM 1883 C C . LYS B 1 51 ? -14.039 6.598 14.82 1 93.75 51 LYS B C 1
ATOM 1885 O O . LYS B 1 51 ? -14.164 6.141 13.68 1 93.75 51 LYS B O 1
ATOM 1890 N N . GLN B 1 52 ? -13.453 5.977 15.781 1 93.56 52 GLN B N 1
ATOM 1891 C CA . GLN B 1 52 ? -12.844 4.676 15.523 1 93.56 52 GLN B CA 1
ATOM 1892 C C . GLN B 1 52 ? -13.891 3.646 15.109 1 93.56 52 GLN B C 1
ATOM 1894 O O . GLN B 1 52 ? -13.656 2.844 14.203 1 93.56 52 GLN B O 1
ATOM 1899 N N . ALA B 1 53 ? -14.969 3.727 15.719 1 95.56 53 ALA B N 1
ATOM 1900 C CA . ALA B 1 53 ? -16.047 2.814 15.367 1 95.56 53 ALA B CA 1
ATOM 1901 C C . ALA B 1 53 ? -16.516 3.037 13.93 1 95.56 53 ALA B C 1
ATOM 1903 O O . ALA B 1 53 ? -16.828 2.082 13.219 1 95.56 53 ALA B O 1
ATOM 1904 N N . LEU B 1 54 ? -16.594 4.297 13.508 1 96.69 54 LEU B N 1
ATOM 1905 C CA . LEU B 1 54 ? -16.953 4.633 12.133 1 96.69 54 LEU B CA 1
ATOM 1906 C C . LEU B 1 54 ? -15.953 4.02 11.156 1 96.69 54 LEU B C 1
ATOM 1908 O O . LEU B 1 54 ? -16.344 3.338 10.211 1 96.69 54 LEU B O 1
ATOM 1912 N N . ILE B 1 55 ? -14.688 4.191 11.414 1 94.88 55 ILE B N 1
ATOM 1913 C CA . ILE B 1 55 ? -13.609 3.713 10.555 1 94.88 55 ILE B CA 1
ATOM 1914 C C . ILE B 1 55 ? -13.617 2.188 10.516 1 94.88 55 ILE B C 1
ATOM 1916 O O . ILE B 1 55 ? -13.57 1.588 9.438 1 94.88 55 ILE B O 1
ATOM 1920 N N . ASP B 1 56 ? -13.766 1.569 11.664 1 93.75 56 ASP B N 1
ATOM 1921 C CA . ASP B 1 56 ? -13.781 0.113 11.758 1 93.75 56 ASP B CA 1
ATOM 1922 C C . ASP B 1 56 ? -14.953 -0.477 10.977 1 93.75 56 ASP B C 1
ATOM 1924 O O . ASP B 1 56 ? -14.828 -1.542 10.367 1 93.75 56 ASP B O 1
ATOM 1928 N N . SER B 1 57 ? -16.031 0.215 11.086 1 94.75 57 SER B N 1
ATOM 1929 C CA . SER B 1 57 ? -17.219 -0.284 10.398 1 94.75 57 SER B CA 1
ATOM 1930 C C . SER B 1 57 ? -17 -0.306 8.883 1 94.75 57 SER B C 1
ATOM 1932 O O . SER B 1 57 ? -17.438 -1.244 8.211 1 94.75 57 SER B O 1
ATOM 1934 N N . VAL B 1 58 ? -16.422 0.703 8.32 1 95.31 58 VAL B N 1
ATOM 1935 C CA . VAL B 1 58 ? -16.156 0.763 6.887 1 95.31 58 VAL B CA 1
ATOM 1936 C C . VAL B 1 58 ? -15.094 -0.267 6.512 1 95.31 58 VAL B C 1
ATOM 1938 O O . VAL B 1 58 ? -15.195 -0.924 5.473 1 95.31 58 VAL B O 1
ATOM 1941 N N . TYR B 1 59 ? -14.094 -0.42 7.324 1 92.62 59 TYR B N 1
ATOM 1942 C CA . TYR B 1 59 ? -13.094 -1.46 7.113 1 92.62 59 TYR B CA 1
ATOM 1943 C C . TYR B 1 59 ? -13.742 -2.836 7.035 1 92.62 59 TYR B C 1
ATOM 1945 O O . TYR B 1 59 ? -13.484 -3.602 6.105 1 92.62 59 TYR B O 1
ATOM 1953 N N . ALA B 1 60 ? -14.555 -3.078 8.039 1 90.31 60 ALA B N 1
ATOM 1954 C CA . ALA B 1 60 ? -15.258 -4.359 8.094 1 90.31 60 ALA B CA 1
ATOM 1955 C C . ALA B 1 60 ? -16.141 -4.543 6.867 1 90.31 60 ALA B C 1
ATOM 1957 O O . ALA B 1 60 ? -16.188 -5.629 6.281 1 90.31 60 ALA B O 1
ATOM 1958 N N . ARG B 1 61 ? -16.812 -3.518 6.539 1 91.5 61 ARG B N 1
ATOM 1959 C CA . ARG B 1 61 ? -17.688 -3.58 5.375 1 91.5 61 ARG B CA 1
ATOM 1960 C C . ARG B 1 61 ? -16.891 -3.943 4.117 1 91.5 61 ARG B C 1
ATOM 1962 O O . ARG B 1 61 ? -17.266 -4.867 3.395 1 91.5 61 ARG B O 1
ATOM 1969 N N . GLU B 1 62 ? -15.812 -3.189 3.838 1 90.5 62 GLU B N 1
ATOM 1970 C CA . GLU B 1 62 ? -15.016 -3.412 2.633 1 90.5 62 GLU B CA 1
ATOM 1971 C C . GLU B 1 62 ? -14.383 -4.801 2.635 1 90.5 62 GLU B C 1
ATOM 1973 O O . GLU B 1 62 ? -14.383 -5.492 1.614 1 90.5 62 GLU B O 1
ATOM 1978 N N . THR B 1 63 ? -13.867 -5.23 3.75 1 86.88 63 THR B N 1
ATOM 1979 C CA . THR B 1 63 ? -13.195 -6.523 3.836 1 86.88 63 THR B CA 1
ATOM 1980 C C . THR B 1 63 ? -14.211 -7.66 3.74 1 86.88 63 THR B C 1
ATOM 1982 O O . THR B 1 63 ? -13.945 -8.688 3.104 1 86.88 63 THR B O 1
ATOM 1985 N N . ASN B 1 64 ? -15.383 -7.477 4.359 1 84.25 64 ASN B N 1
ATOM 1986 C CA . ASN B 1 64 ? -16.438 -8.484 4.289 1 84.25 64 ASN B CA 1
ATOM 1987 C C . ASN B 1 64 ? -16.969 -8.633 2.871 1 84.25 64 ASN B C 1
ATOM 1989 O O . ASN B 1 64 ? -17.359 -9.734 2.463 1 84.25 64 ASN B O 1
ATOM 1993 N N . ARG B 1 65 ? -17.031 -7.574 2.242 1 85.56 65 ARG B N 1
ATOM 1994 C CA . ARG B 1 65 ? -17.516 -7.617 0.87 1 85.56 65 ARG B CA 1
ATOM 1995 C C . ARG B 1 65 ? -16.578 -8.414 -0.024 1 85.56 65 ARG B C 1
ATOM 1997 O O . ARG B 1 65 ? -17.031 -9.125 -0.931 1 85.56 65 ARG B O 1
ATOM 2004 N N . ILE B 1 66 ? -15.273 -8.305 0.166 1 82.75 66 ILE B N 1
ATOM 2005 C CA . ILE B 1 66 ? -14.312 -9.109 -0.574 1 82.75 66 ILE B CA 1
ATOM 2006 C C . ILE B 1 66 ? -14.523 -10.594 -0.266 1 82.75 66 ILE B C 1
ATOM 2008 O O . ILE B 1 66 ? -14.547 -11.422 -1.176 1 82.75 66 ILE B O 1
ATOM 2012 N N . LEU B 1 67 ? -14.805 -10.875 1.014 1 75.44 67 LEU B N 1
ATOM 2013 C CA . LEU B 1 67 ? -14.984 -12.242 1.473 1 75.44 67 LEU B CA 1
ATOM 2014 C C . LEU B 1 67 ? -16.328 -12.797 1.015 1 75.44 67 LEU B C 1
ATOM 2016 O O . LEU B 1 67 ? -16.453 -13.992 0.715 1 75.44 67 LEU B O 1
ATOM 2020 N N . SER B 1 68 ? -17.328 -11.938 1.002 1 73.5 68 SER B N 1
ATOM 2021 C CA . SER B 1 68 ? -18.688 -12.391 0.682 1 73.5 68 SER B CA 1
ATOM 2022 C C . SER B 1 68 ? -18.812 -12.742 -0.797 1 73.5 68 SER B C 1
ATOM 2024 O O . SER B 1 68 ? -19.703 -13.508 -1.184 1 73.5 68 SER B O 1
ATOM 2026 N N . THR B 1 69 ? -18.031 -12.102 -1.545 1 70.94 69 THR B N 1
ATOM 2027 C CA . THR B 1 69 ? -18.016 -12.461 -2.959 1 70.94 69 THR B CA 1
ATOM 2028 C C . THR B 1 69 ? -17.172 -13.703 -3.195 1 70.94 69 THR B C 1
ATOM 2030 O O . THR B 1 69 ? -17.156 -14.25 -4.301 1 70.94 69 THR B O 1
ATOM 2033 N N . THR B 1 70 ? -16.578 -14.031 -2.17 1 66.5 70 THR B N 1
ATOM 2034 C CA . THR B 1 70 ? -15.695 -15.195 -2.191 1 66.5 70 THR B CA 1
ATOM 2035 C C . THR B 1 70 ? -16.469 -16.469 -1.881 1 66.5 70 THR B C 1
ATOM 2037 O O . THR B 1 70 ? -17.359 -16.469 -1.021 1 66.5 70 THR B O 1
ATOM 2040 N N . ASP B 1 71 ? -16.344 -17.422 -2.711 1 78.75 71 ASP B N 1
ATOM 2041 C CA . ASP B 1 71 ? -16.844 -18.75 -2.371 1 78.75 71 ASP B CA 1
ATOM 2042 C C . ASP B 1 71 ? -16.062 -19.328 -1.191 1 78.75 71 ASP B C 1
ATOM 2044 O O . ASP B 1 71 ? -15.141 -20.125 -1.38 1 78.75 71 ASP B O 1
ATOM 2048 N N . LEU B 1 72 ? -16.422 -18.906 0.004 1 76.56 72 LEU B N 1
ATOM 2049 C CA . LEU B 1 72 ? -15.695 -19.266 1.222 1 76.56 72 LEU B CA 1
ATOM 2050 C C . LEU B 1 72 ? -15.688 -20.766 1.438 1 76.56 72 LEU B C 1
ATOM 2052 O O . LEU B 1 72 ? -14.719 -21.328 1.964 1 76.56 72 LEU B O 1
ATOM 2056 N N . ASP B 1 73 ? -16.734 -21.359 1.042 1 80.56 73 ASP B N 1
ATOM 2057 C CA . ASP B 1 73 ? -16.812 -22.812 1.183 1 80.56 73 ASP B CA 1
ATOM 2058 C C . ASP B 1 73 ? -15.734 -23.5 0.362 1 80.56 73 ASP B C 1
ATOM 2060 O O . ASP B 1 73 ? -15.102 -24.453 0.834 1 80.56 73 ASP B O 1
ATOM 2064 N N . ARG B 1 74 ? -15.57 -22.984 -0.765 1 86.38 74 ARG B N 1
ATOM 2065 C CA . ARG B 1 74 ? -14.547 -23.578 -1.619 1 86.38 74 ARG B CA 1
ATOM 2066 C C . ARG B 1 74 ? -13.148 -23.266 -1.111 1 86.38 74 ARG B C 1
ATOM 2068 O O . ARG B 1 74 ? -12.234 -24.078 -1.209 1 86.38 74 ARG B O 1
ATOM 2075 N N . LEU B 1 75 ? -12.938 -22.125 -0.528 1 87.56 75 LEU B N 1
ATOM 2076 C CA . LEU B 1 75 ? -11.641 -21.734 -0.002 1 87.56 75 LEU B CA 1
ATOM 2077 C C . LEU B 1 75 ? -11.25 -22.594 1.199 1 87.56 75 LEU B C 1
ATOM 2079 O O . LEU B 1 75 ? -10.07 -22.875 1.405 1 87.56 75 LEU B O 1
ATOM 2083 N N . SER B 1 76 ? -12.281 -23.031 1.933 1 87.44 76 SER B N 1
ATOM 2084 C CA . SER B 1 76 ? -12.008 -23.781 3.154 1 87.44 76 SER B CA 1
ATOM 2085 C C . SER B 1 76 ? -12.078 -25.281 2.906 1 87.44 76 SER B C 1
ATOM 2087 O O . SER B 1 76 ? -11.773 -26.078 3.797 1 87.44 76 SER B O 1
ATOM 2089 N N . ASP B 1 77 ? -12.5 -25.688 1.661 1 90.94 77 ASP B N 1
ATOM 2090 C CA . ASP B 1 77 ? -12.664 -27.109 1.323 1 90.94 77 ASP B CA 1
ATOM 2091 C C . ASP B 1 77 ? -11.312 -27.766 1.089 1 90.94 77 ASP B C 1
ATOM 2093 O O . ASP B 1 77 ? -10.727 -27.641 0.008 1 90.94 77 ASP B O 1
ATOM 2097 N N . SER B 1 78 ? -10.859 -28.562 2.025 1 90.06 78 SER B N 1
ATOM 2098 C CA . SER B 1 78 ? -9.539 -29.172 1.971 1 90.06 78 SER B CA 1
ATOM 2099 C C . SER B 1 78 ? -9.484 -30.281 0.929 1 90.06 78 SER B C 1
ATOM 2101 O O . SER B 1 78 ? -8.406 -30.797 0.607 1 90.06 78 SER B O 1
ATOM 2103 N N . THR B 1 79 ? -10.57 -30.625 0.401 1 93.25 79 THR B N 1
ATOM 2104 C CA . THR B 1 79 ? -10.57 -31.641 -0.649 1 93.25 79 THR B CA 1
ATOM 2105 C C . THR B 1 79 ? -10.172 -31.031 -1.99 1 93.25 79 THR B C 1
ATOM 2107 O O . THR B 1 79 ? -9.812 -31.75 -2.924 1 93.25 79 THR B O 1
ATOM 2110 N N . ILE B 1 80 ? -10.273 -29.75 -2.07 1 94.69 80 ILE B N 1
ATOM 2111 C CA . ILE B 1 80 ? -9.812 -29.031 -3.252 1 94.69 80 ILE B CA 1
ATOM 2112 C C . ILE B 1 80 ? -8.32 -28.734 -3.125 1 94.69 80 ILE B C 1
ATOM 2114 O O . ILE B 1 80 ? -7.844 -28.344 -2.055 1 94.69 80 ILE B O 1
ATOM 2118 N N . ASP B 1 81 ? -7.578 -28.906 -4.215 1 95.81 81 ASP B N 1
ATOM 2119 C CA . ASP B 1 81 ? -6.141 -28.641 -4.246 1 95.81 81 ASP B CA 1
ATOM 2120 C C . ASP B 1 81 ? -5.844 -27.203 -3.807 1 95.81 81 ASP B C 1
ATOM 2122 O O . ASP B 1 81 ? -6.574 -26.281 -4.16 1 95.81 81 ASP B O 1
ATOM 2126 N N . VAL B 1 82 ? -4.805 -27.094 -3.027 1 95.81 82 VAL B N 1
ATOM 2127 C CA . VAL B 1 82 ? -4.488 -25.812 -2.389 1 95.81 82 VAL B CA 1
ATOM 2128 C C . VAL B 1 82 ? -4.203 -24.75 -3.457 1 95.81 82 VAL B C 1
ATOM 2130 O O . VAL B 1 82 ? -4.551 -23.594 -3.291 1 95.81 82 VAL B O 1
ATOM 2133 N N . THR B 1 83 ? -3.576 -25.125 -4.578 1 96.25 83 THR B N 1
ATOM 2134 C CA . THR B 1 83 ? -3.281 -24.188 -5.66 1 96.25 83 THR B CA 1
ATOM 2135 C C . THR B 1 83 ? -4.57 -23.625 -6.262 1 96.25 83 THR B C 1
ATOM 2137 O O . THR B 1 83 ? -4.668 -22.438 -6.535 1 96.25 83 THR B O 1
ATOM 2140 N N . THR B 1 84 ? -5.488 -24.531 -6.461 1 96.31 84 THR B N 1
ATOM 2141 C CA . THR B 1 84 ? -6.785 -24.125 -6.988 1 96.31 84 THR B CA 1
ATOM 2142 C C . THR B 1 84 ? -7.484 -23.172 -6.023 1 96.31 84 THR B C 1
ATOM 2144 O O . THR B 1 84 ? -8.086 -22.188 -6.449 1 96.31 84 THR B O 1
ATOM 2147 N N . ARG B 1 85 ? -7.418 -23.438 -4.75 1 95.44 85 ARG B N 1
ATOM 2148 C CA . ARG B 1 85 ? -8.031 -22.578 -3.744 1 95.44 85 ARG B CA 1
ATOM 2149 C C . ARG B 1 85 ? -7.367 -21.203 -3.713 1 95.44 85 ARG B C 1
ATOM 2151 O O . ARG B 1 85 ? -8.039 -20.188 -3.562 1 95.44 85 ARG B O 1
ATOM 2158 N N . ILE B 1 86 ? -6.09 -21.141 -3.867 1 95.88 86 ILE B N 1
ATOM 2159 C CA . ILE B 1 86 ? -5.375 -19.875 -3.898 1 95.88 86 ILE B CA 1
ATOM 2160 C C . ILE B 1 86 ? -5.777 -19.094 -5.145 1 95.88 86 ILE B C 1
ATOM 2162 O O . ILE B 1 86 ? -6.008 -17.875 -5.074 1 95.88 86 ILE B O 1
ATOM 2166 N N . ARG B 1 87 ? -5.848 -19.781 -6.277 1 96.19 87 ARG B N 1
ATOM 2167 C CA . ARG B 1 87 ? -6.281 -19.094 -7.496 1 96.19 87 ARG B CA 1
ATOM 2168 C C . ARG B 1 87 ? -7.676 -18.5 -7.332 1 96.19 87 ARG B C 1
ATOM 2170 O O . ARG B 1 87 ? -7.945 -17.391 -7.793 1 96.19 87 ARG B O 1
ATOM 2177 N N . LEU B 1 88 ? -8.547 -19.25 -6.684 1 93.69 88 LEU B N 1
ATOM 2178 C CA . LEU B 1 88 ? -9.898 -18.781 -6.422 1 93.69 88 LEU B CA 1
ATOM 2179 C C . LEU B 1 88 ? -9.883 -17.547 -5.535 1 93.69 88 LEU B C 1
ATOM 2181 O O . LEU B 1 88 ? -10.609 -16.578 -5.793 1 93.69 88 LEU B O 1
ATOM 2185 N N . TYR B 1 89 ? -9.086 -17.578 -4.477 1 93.12 89 TYR B N 1
ATOM 2186 C CA . TYR B 1 89 ? -8.898 -16.422 -3.596 1 93.12 89 TYR B CA 1
ATOM 2187 C C . TYR B 1 89 ? -8.445 -15.203 -4.383 1 93.12 89 TYR B C 1
ATOM 2189 O O . TYR B 1 89 ? -9.062 -14.133 -4.289 1 93.12 89 TYR B O 1
ATOM 2197 N N . VAL B 1 90 ? -7.441 -15.352 -5.219 1 95.5 90 VAL B N 1
ATOM 2198 C CA . VAL B 1 90 ? -6.891 -14.25 -5.992 1 95.5 90 VAL B CA 1
ATOM 2199 C C . VAL B 1 90 ? -7.941 -13.734 -6.973 1 95.5 90 VAL B C 1
ATOM 2201 O O . VAL B 1 90 ? -8.109 -12.523 -7.129 1 95.5 90 VAL B O 1
ATOM 2204 N N . GLN B 1 91 ? -8.648 -14.633 -7.641 1 94.88 91 GLN B N 1
ATOM 2205 C CA . GLN B 1 91 ? -9.68 -14.25 -8.602 1 94.88 91 GLN B CA 1
ATOM 2206 C C . GLN B 1 91 ? -10.781 -13.438 -7.934 1 94.88 91 GLN B C 1
ATOM 2208 O O . GLN B 1 91 ? -11.289 -12.477 -8.516 1 94.88 91 GLN B O 1
ATOM 2213 N N . GLN B 1 92 ? -11.125 -13.805 -6.82 1 91.56 92 GLN B N 1
ATOM 2214 C CA . GLN B 1 92 ? -12.195 -13.117 -6.117 1 91.56 92 GLN B CA 1
ATOM 2215 C C . GLN B 1 92 ? -11.789 -11.695 -5.738 1 91.56 92 GLN B C 1
ATOM 2217 O O . GLN B 1 92 ? -12.562 -10.75 -5.914 1 91.56 92 GLN B O 1
ATOM 2222 N N . VAL B 1 93 ? -10.625 -11.555 -5.148 1 92.81 93 VAL B N 1
ATOM 2223 C CA . VAL B 1 93 ? -10.125 -10.219 -4.832 1 92.81 93 VAL B CA 1
ATOM 2224 C C . VAL B 1 93 ? -10.047 -9.383 -6.105 1 92.81 93 VAL B C 1
ATOM 2226 O O . VAL B 1 93 ? -10.43 -8.211 -6.113 1 92.81 93 VAL B O 1
ATOM 2229 N N . TYR B 1 94 ? -9.57 -9.992 -7.168 1 95.06 94 TYR B N 1
ATOM 2230 C CA . TYR B 1 94 ? -9.438 -9.344 -8.469 1 95.06 94 TYR B CA 1
ATOM 2231 C C . TYR B 1 94 ? -10.781 -8.852 -8.977 1 95.06 94 TYR B C 1
ATOM 2233 O O . TYR B 1 94 ? -10.93 -7.672 -9.312 1 95.06 94 TYR B O 1
ATOM 2241 N N . ASP B 1 95 ? -11.766 -9.711 -9.023 1 93.31 95 ASP B N 1
ATOM 2242 C CA . ASP B 1 95 ? -13.094 -9.375 -9.531 1 93.31 95 ASP B CA 1
ATOM 2243 C C . ASP B 1 95 ? -13.75 -8.305 -8.672 1 93.31 95 ASP B C 1
ATOM 2245 O O . ASP B 1 95 ? -14.367 -7.371 -9.195 1 93.31 95 ASP B O 1
ATOM 2249 N N . TYR B 1 96 ? -13.617 -8.469 -7.426 1 92.25 96 TYR B N 1
ATOM 2250 C CA . TYR B 1 96 ? -14.203 -7.48 -6.52 1 92.25 96 TYR B CA 1
ATOM 2251 C C . TYR B 1 96 ? -13.594 -6.102 -6.746 1 92.25 96 TYR B C 1
ATOM 2253 O O . TYR B 1 96 ? -14.312 -5.102 -6.805 1 92.25 96 TYR B O 1
ATOM 2261 N N . SER B 1 97 ? -12.297 -6.094 -6.766 1 93.25 97 SER B N 1
ATOM 2262 C CA . SER B 1 97 ? -11.586 -4.832 -6.938 1 93.25 97 SER B CA 1
ATOM 2263 C C . SER B 1 97 ? -11.977 -4.152 -8.242 1 93.25 97 SER B C 1
ATOM 2265 O O . SER B 1 97 ? -12.078 -2.926 -8.305 1 93.25 97 SER B O 1
ATOM 2267 N N . LEU B 1 98 ? -12.164 -4.895 -9.32 1 93.81 98 LEU B N 1
ATOM 2268 C CA . LEU B 1 98 ? -12.586 -4.34 -10.602 1 93.81 98 LEU B CA 1
ATOM 2269 C C . LEU B 1 98 ? -13.984 -3.744 -10.492 1 93.81 98 LEU B C 1
ATOM 2271 O O . LEU B 1 98 ? -14.258 -2.68 -11.055 1 93.81 98 LEU B O 1
ATOM 2275 N N . ALA B 1 99 ? -14.812 -4.41 -9.773 1 92.31 99 ALA B N 1
ATOM 2276 C CA . ALA B 1 99 ? -16.203 -3.975 -9.633 1 92.31 99 ALA B CA 1
ATOM 2277 C C . ALA B 1 99 ? -16.312 -2.812 -8.648 1 92.31 99 ALA B C 1
ATOM 2279 O O . ALA B 1 99 ? -17.25 -2.016 -8.727 1 92.31 99 ALA B O 1
ATOM 2280 N N . ASN B 1 100 ? -15.398 -2.723 -7.723 1 92.31 100 ASN B N 1
ATOM 2281 C CA . ASN B 1 100 ? -15.375 -1.707 -6.676 1 92.31 100 ASN B CA 1
ATOM 2282 C C . ASN B 1 100 ? -14.008 -1.036 -6.57 1 92.31 100 ASN B C 1
ATOM 2284 O O . ASN B 1 100 ? -13.281 -1.248 -5.598 1 92.31 100 ASN B O 1
ATOM 2288 N N . PRO B 1 101 ? -13.711 -0.146 -7.438 1 88.12 101 PRO B N 1
ATOM 2289 C CA . PRO B 1 101 ? -12.344 0.336 -7.617 1 88.12 101 PRO B CA 1
ATOM 2290 C C . PRO B 1 101 ? -11.82 1.108 -6.406 1 88.12 101 PRO B C 1
ATOM 2292 O O . PRO B 1 101 ? -10.609 1.219 -6.211 1 88.12 101 PRO B O 1
ATOM 2295 N N . ASP B 1 102 ? -12.734 1.563 -5.523 1 91.38 102 ASP B N 1
ATOM 2296 C CA . ASP B 1 102 ? -12.289 2.369 -4.391 1 91.38 102 ASP B CA 1
ATOM 2297 C C . ASP B 1 102 ? -12.047 1.498 -3.158 1 91.38 102 ASP B C 1
ATOM 2299 O O . ASP B 1 102 ? -11.43 1.943 -2.189 1 91.38 102 ASP B O 1
ATOM 2303 N N . SER B 1 103 ? -12.531 0.348 -3.232 1 91.88 103 SER B N 1
ATOM 2304 C CA . SER B 1 103 ? -12.594 -0.474 -2.029 1 91.88 103 SER B CA 1
ATOM 2305 C C . SER B 1 103 ? -11.203 -0.778 -1.494 1 91.88 103 SER B C 1
ATOM 2307 O O . SER B 1 103 ? -10.93 -0.573 -0.31 1 91.88 103 SER B O 1
ATOM 2309 N N . LEU B 1 104 ? -10.297 -1.269 -2.332 1 90.31 104 LEU B N 1
ATOM 2310 C CA . LEU B 1 104 ? -8.953 -1.616 -1.872 1 90.31 104 LEU B CA 1
ATOM 2311 C C . LEU B 1 104 ? -8.195 -0.372 -1.433 1 90.31 104 LEU B C 1
ATOM 2313 O O . LEU B 1 104 ? -7.379 -0.432 -0.507 1 90.31 104 LEU B O 1
ATOM 2317 N N . THR B 1 105 ? -8.531 0.747 -2.033 1 90.56 105 THR B N 1
ATOM 2318 C CA . THR B 1 105 ? -7.926 2.008 -1.616 1 90.56 105 THR B CA 1
ATOM 2319 C C . THR B 1 105 ? -8.359 2.373 -0.2 1 90.56 105 THR B C 1
ATOM 2321 O O . THR B 1 105 ? -7.535 2.793 0.618 1 90.56 105 THR B O 1
ATOM 2324 N N . ILE B 1 106 ? -9.586 2.205 0.067 1 91.62 106 ILE B N 1
ATOM 2325 C CA . ILE B 1 106 ? -10.117 2.494 1.394 1 91.62 106 ILE B CA 1
ATOM 2326 C C . ILE B 1 106 ? -9.445 1.595 2.428 1 91.62 106 ILE B C 1
ATOM 2328 O O . ILE B 1 106 ? -9 2.07 3.475 1 91.62 106 ILE B O 1
ATOM 2332 N N . ILE B 1 107 ? -9.352 0.368 2.104 1 89.62 107 ILE B N 1
ATOM 2333 C CA . ILE B 1 107 ? -8.719 -0.592 3.004 1 89.62 107 ILE B CA 1
ATOM 2334 C C . ILE B 1 107 ? -7.262 -0.204 3.238 1 89.62 107 ILE B C 1
ATOM 2336 O O . ILE B 1 107 ? -6.797 -0.178 4.379 1 89.62 107 ILE B O 1
ATOM 2340 N N . GLN B 1 108 ? -6.574 0.1 2.162 1 87 108 GLN B N 1
ATOM 2341 C CA . GLN B 1 108 ? -5.168 0.483 2.248 1 87 108 GLN B CA 1
ATOM 2342 C C . GLN B 1 108 ? -4.984 1.712 3.135 1 87 108 GLN B C 1
ATOM 2344 O O . GLN B 1 108 ? -4.078 1.753 3.969 1 87 108 GLN B O 1
ATOM 2349 N N . GLN B 1 109 ? -5.801 2.691 3.023 1 87.44 109 GLN B N 1
ATOM 2350 C CA . GLN B 1 109 ? -5.707 3.928 3.793 1 87.44 109 GLN B CA 1
ATOM 2351 C C . GLN B 1 109 ? -5.953 3.672 5.277 1 87.44 109 GLN B C 1
ATOM 2353 O O . GLN B 1 109 ? -5.27 4.238 6.133 1 87.44 109 GLN B O 1
ATOM 2358 N N . ILE B 1 110 ? -6.914 2.877 5.523 1 88.75 110 ILE B N 1
ATOM 2359 C CA . ILE B 1 110 ? -7.238 2.576 6.91 1 88.75 110 ILE B CA 1
ATOM 2360 C C . ILE B 1 110 ? -6.086 1.81 7.555 1 88.75 110 ILE B C 1
ATOM 2362 O O . ILE B 1 110 ? -5.672 2.121 8.672 1 88.75 110 ILE B O 1
ATOM 2366 N N . LYS B 1 111 ? -5.527 0.869 6.824 1 84.19 111 LYS B N 1
ATOM 2367 C CA . LYS B 1 111 ? -4.41 0.08 7.336 1 84.19 111 LYS B CA 1
ATOM 2368 C C . LYS B 1 111 ? -3.182 0.956 7.57 1 84.19 111 LYS B C 1
ATOM 2370 O O . LYS B 1 111 ? -2.461 0.771 8.555 1 84.19 111 LYS B O 1
ATOM 2375 N N . ALA B 1 112 ? -2.955 1.822 6.656 1 78.75 112 ALA B N 1
ATOM 2376 C CA . ALA B 1 112 ? -1.801 2.711 6.754 1 78.75 112 ALA B CA 1
ATOM 2377 C C . ALA B 1 112 ? -1.881 3.578 8.008 1 78.75 112 ALA B C 1
ATOM 2379 O O . ALA B 1 112 ? -0.865 3.838 8.656 1 78.75 112 ALA B O 1
ATOM 2380 N N . LEU B 1 113 ? -3.059 4.012 8.312 1 75.69 113 LEU B N 1
ATOM 2381 C CA . LEU B 1 113 ? -3.238 4.848 9.5 1 75.69 113 LEU B CA 1
ATOM 2382 C C . LEU B 1 113 ? -2.936 4.059 10.766 1 75.69 113 LEU B C 1
ATOM 2384 O O . LEU B 1 113 ? -2.373 4.605 11.719 1 75.69 113 LEU B O 1
ATOM 2388 N N . ASN B 1 114 ? -3.252 2.838 10.75 1 71.81 114 ASN B N 1
ATOM 2389 C CA . ASN B 1 114 ? -3.07 2.012 11.938 1 71.81 114 ASN B CA 1
ATOM 2390 C C . ASN B 1 114 ? -1.656 1.443 12.016 1 71.81 114 ASN B C 1
ATOM 2392 O O . ASN B 1 114 ? -1.324 0.72 12.953 1 71.81 114 ASN B O 1
ATOM 2396 N N . GLY B 1 115 ? -0.812 2.031 11.102 1 63.19 115 GLY B N 1
ATOM 2397 C CA . GLY B 1 115 ? 0.553 1.528 11.062 1 63.19 115 GLY B CA 1
ATOM 2398 C C . GLY B 1 115 ? 0.639 0.066 10.672 1 63.19 115 GLY B C 1
ATOM 2399 O O . GLY B 1 115 ? 1.595 -0.624 11.031 1 63.19 115 GLY B O 1
ATOM 2400 N N . GLN B 1 116 ? -0.552 -0.397 10.219 1 56.84 116 GLN B N 1
ATOM 2401 C CA . GLN B 1 116 ? -0.588 -1.804 9.828 1 56.84 116 GLN B CA 1
ATOM 2402 C C . GLN B 1 116 ? -0.107 -1.993 8.398 1 56.84 116 GLN B C 1
ATOM 2404 O O . GLN B 1 116 ? -0.412 -1.18 7.52 1 56.84 116 GLN B O 1
ATOM 2409 N N . GLY B 1 117 ? 1.167 -2.439 8.188 1 52.94 117 GLY B N 1
ATOM 2410 C CA . GLY B 1 117 ? 1.52 -2.809 6.824 1 52.94 117 GLY B CA 1
ATOM 2411 C C . GLY B 1 117 ? 0.35 -3.367 6.039 1 52.94 117 GLY B C 1
ATOM 2412 O O . GLY B 1 117 ? -0.807 -3.195 6.426 1 52.94 117 GLY B O 1
ATOM 2413 N N . MET B 1 118 ? 0.553 -3.543 4.699 1 49.62 118 MET B N 1
ATOM 2414 C CA . MET B 1 118 ? -0.477 -4.215 3.912 1 49.62 118 MET B CA 1
ATOM 2415 C C . MET B 1 118 ? -0.953 -5.484 4.609 1 49.62 118 MET B C 1
ATOM 2417 O O . MET B 1 118 ? -1.774 -6.223 4.062 1 49.62 118 MET B O 1
ATOM 2421 N N . THR B 1 119 ? -0.254 -5.75 5.695 1 45.41 119 THR B N 1
ATOM 2422 C CA . THR B 1 119 ? -0.604 -6.992 6.379 1 45.41 119 THR B CA 1
ATOM 2423 C C . THR B 1 119 ? -1.887 -6.82 7.188 1 45.41 119 THR B C 1
ATOM 2425 O O . THR B 1 119 ? -2.277 -5.699 7.512 1 45.41 119 THR B O 1
ATOM 2428 N N . ILE B 1 120 ? -2.652 -7.859 7.043 1 45.94 120 ILE B N 1
ATOM 2429 C CA . ILE B 1 120 ? -3.857 -8.078 7.832 1 45.94 120 ILE B CA 1
ATOM 2430 C C . ILE B 1 120 ? -3.562 -7.812 9.305 1 45.94 120 ILE B C 1
ATOM 2432 O O . ILE B 1 120 ? -2.535 -8.25 9.828 1 45.94 120 ILE B O 1
ATOM 2436 N N . SER B 1 121 ? -4.051 -6.875 9.8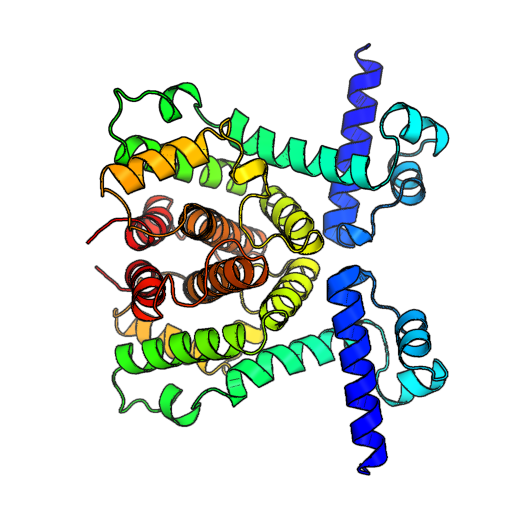83 1 48.69 121 SER B N 1
ATOM 2437 C CA . SER B 1 121 ? -4.066 -6.629 11.32 1 48.69 121 SER B CA 1
ATOM 2438 C C . SER B 1 121 ? -3.939 -7.926 12.109 1 48.69 121 SER B C 1
ATOM 2440 O O . SER B 1 121 ? -4.023 -9.016 11.531 1 48.69 121 SER B O 1
ATOM 2442 N N . ALA B 1 122 ? -3.646 -7.863 13.453 1 43.97 122 ALA B N 1
ATOM 2443 C CA . ALA B 1 122 ? -3.867 -8.953 14.398 1 43.97 122 ALA B CA 1
ATOM 2444 C C . ALA B 1 122 ? -5 -9.867 13.93 1 43.97 122 ALA B C 1
ATOM 2446 O O . ALA B 1 122 ? -4.996 -11.07 14.219 1 43.97 122 ALA B O 1
ATOM 2447 N N . ALA B 1 123 ? -5.738 -9.328 13.227 1 47.16 123 ALA B N 1
ATOM 2448 C CA . ALA B 1 123 ? -6.867 -10.078 12.688 1 47.16 123 ALA B CA 1
ATOM 2449 C C . ALA B 1 123 ? -6.398 -11.109 11.664 1 47.16 123 ALA B C 1
ATOM 2451 O O . ALA B 1 123 ? -7.043 -12.141 11.477 1 47.16 123 ALA B O 1
ATOM 2452 N N . ASP B 1 124 ? -5.277 -10.773 11.109 1 50.47 124 ASP B N 1
ATOM 2453 C CA . ASP B 1 124 ? -4.75 -11.75 10.156 1 50.47 124 ASP B CA 1
ATOM 2454 C C . ASP B 1 124 ? -4.312 -13.031 10.867 1 50.47 124 ASP B C 1
ATOM 2456 O O . ASP B 1 124 ? -4.273 -14.102 10.258 1 50.47 124 ASP B O 1
ATOM 2460 N N . ALA B 1 125 ? -3.893 -12.773 12.086 1 49.69 125 ALA B N 1
ATOM 2461 C CA . ALA B 1 125 ? -3.611 -13.938 12.922 1 49.69 125 ALA B CA 1
ATOM 2462 C C . ALA B 1 125 ? -4.898 -14.523 13.492 1 49.69 125 ALA B C 1
ATOM 2464 O O . ALA B 1 125 ? -4.855 -15.445 14.312 1 49.69 125 ALA B O 1
ATOM 2465 N N . ASP B 1 126 ? -5.961 -13.898 12.977 1 59.53 126 ASP B N 1
ATOM 2466 C CA . ASP B 1 126 ? -7.258 -14.414 13.391 1 59.53 126 ASP B CA 1
ATOM 2467 C C . ASP B 1 126 ? -7.461 -15.844 12.891 1 59.53 126 ASP B C 1
ATOM 2469 O O . ASP B 1 126 ? -7.5 -16.094 11.68 1 59.53 126 ASP B O 1
ATOM 2473 N N . PRO B 1 127 ? -7.363 -16.75 13.805 1 55.78 127 PRO B N 1
ATOM 2474 C CA . PRO B 1 127 ? -7.586 -18.125 13.383 1 55.78 127 PRO B CA 1
ATOM 2475 C C . PRO B 1 127 ? -8.844 -18.297 12.531 1 55.78 127 PRO B C 1
ATOM 2477 O O . PRO B 1 127 ? -8.992 -19.297 11.828 1 55.78 127 PRO B O 1
ATOM 2480 N N . ASN B 1 128 ? -9.617 -17.344 12.633 1 66.69 128 ASN B N 1
ATOM 2481 C CA . ASN B 1 128 ? -10.852 -17.422 11.859 1 66.69 128 ASN B CA 1
ATOM 2482 C C . ASN B 1 128 ? -10.695 -16.781 10.484 1 66.69 128 ASN B C 1
ATOM 2484 O O . ASN B 1 128 ? -11.617 -16.812 9.672 1 66.69 128 ASN B O 1
ATOM 2488 N N . ASN B 1 129 ? -9.539 -16.391 10.312 1 80.62 129 ASN B N 1
ATOM 2489 C CA . ASN B 1 129 ? -9.297 -15.828 8.992 1 80.62 129 ASN B CA 1
ATOM 2490 C C . ASN B 1 129 ? -9.07 -16.922 7.953 1 80.62 129 ASN B C 1
ATOM 2492 O O . ASN B 1 129 ? -8.016 -17.562 7.934 1 80.62 129 ASN B O 1
ATOM 2496 N N . ILE B 1 130 ? -10.047 -17.156 7.133 1 84.62 130 ILE B N 1
ATOM 2497 C CA . ILE B 1 130 ? -10.062 -18.266 6.176 1 84.62 130 ILE B CA 1
ATOM 2498 C C . ILE B 1 130 ? -8.883 -18.141 5.219 1 84.62 130 ILE B C 1
ATOM 2500 O O . ILE B 1 130 ? -8.25 -19.125 4.867 1 84.62 130 ILE B O 1
ATOM 2504 N N . VAL B 1 131 ? -8.539 -16.922 4.82 1 89.25 131 VAL B N 1
ATOM 2505 C CA . VAL B 1 131 ? -7.445 -16.703 3.881 1 89.25 131 VAL B CA 1
ATOM 2506 C C . VAL B 1 131 ? -6.109 -17 4.559 1 89.25 131 VAL B C 1
ATOM 2508 O O . VAL B 1 131 ? -5.234 -17.641 3.973 1 89.25 131 VAL B O 1
ATOM 2511 N N . ALA B 1 132 ? -6 -16.594 5.777 1 89.69 132 ALA B N 1
ATOM 2512 C CA . ALA B 1 132 ? -4.785 -16.891 6.531 1 89.69 132 ALA B CA 1
ATOM 2513 C C . ALA B 1 132 ? -4.598 -18.391 6.695 1 89.69 132 ALA B C 1
ATOM 2515 O O . ALA B 1 132 ? -3.482 -18.906 6.555 1 89.69 132 ALA B O 1
ATOM 2516 N N . ASN B 1 133 ? -5.66 -19.047 7.012 1 90.75 133 ASN B N 1
ATOM 2517 C CA . ASN B 1 133 ? -5.602 -20.484 7.156 1 90.75 133 ASN B CA 1
ATOM 2518 C C . ASN B 1 133 ? -5.223 -21.172 5.844 1 90.75 133 ASN B C 1
ATOM 2520 O O . ASN B 1 133 ? -4.43 -22.109 5.836 1 90.75 133 ASN B O 1
ATOM 2524 N N . LEU B 1 134 ? -5.832 -20.688 4.793 1 93.19 134 LEU B N 1
ATOM 2525 C CA . LEU B 1 134 ? -5.531 -21.219 3.467 1 93.19 134 LEU B CA 1
ATOM 2526 C C . LEU B 1 134 ? -4.051 -21.062 3.145 1 93.19 134 LEU B C 1
ATOM 2528 O O . LEU B 1 134 ? -3.389 -22.031 2.752 1 93.19 134 LEU B O 1
ATOM 2532 N N . LEU B 1 135 ? -3.467 -19.891 3.35 1 94.75 135 LEU B N 1
ATOM 2533 C CA . LEU B 1 135 ? -2.076 -19.609 3.008 1 94.75 135 LEU B CA 1
ATOM 2534 C C . LEU B 1 135 ? -1.127 -20.344 3.943 1 94.75 135 LEU B C 1
ATOM 2536 O O . LEU B 1 135 ? -0.068 -20.812 3.516 1 94.75 135 LEU B O 1
ATOM 2540 N N . THR B 1 136 ? -1.523 -20.484 5.195 1 94.38 136 THR B N 1
ATOM 2541 C CA . THR B 1 136 ? -0.732 -21.281 6.133 1 94.38 136 THR B CA 1
ATOM 2542 C C . THR B 1 136 ? -0.659 -22.734 5.691 1 94.38 136 THR B C 1
ATOM 2544 O O . THR B 1 136 ? 0.415 -23.344 5.707 1 94.38 136 THR B O 1
ATOM 2547 N N . ALA B 1 137 ? -1.776 -23.266 5.316 1 94.62 137 ALA B N 1
ATOM 2548 C CA . ALA B 1 137 ? -1.811 -24.641 4.816 1 94.62 137 ALA B CA 1
ATOM 2549 C C . ALA B 1 137 ? -0.919 -24.797 3.59 1 94.62 137 ALA B C 1
ATOM 2551 O O . ALA B 1 137 ? -0.232 -25.812 3.441 1 94.62 137 ALA B O 1
ATOM 2552 N N . ALA B 1 138 ? -0.978 -23.797 2.688 1 97.38 138 ALA B N 1
ATOM 2553 C CA . ALA B 1 138 ? -0.167 -23.828 1.473 1 97.38 138 ALA B CA 1
ATOM 2554 C C . ALA B 1 138 ? 1.321 -23.781 1.805 1 97.38 138 ALA B C 1
ATOM 2556 O O . ALA B 1 138 ? 2.131 -24.438 1.154 1 97.38 138 ALA B O 1
ATOM 2557 N N . ILE B 1 139 ? 1.729 -22.984 2.801 1 97.31 139 ILE B N 1
ATOM 2558 C CA . ILE B 1 139 ? 3.107 -22.891 3.27 1 97.31 139 ILE B CA 1
ATOM 2559 C C . ILE B 1 139 ? 3.537 -24.234 3.863 1 97.31 139 ILE B C 1
ATOM 2561 O O . ILE B 1 139 ? 4.598 -24.766 3.521 1 97.31 139 ILE B O 1
ATOM 2565 N N . ASP B 1 140 ? 2.732 -24.797 4.664 1 96.06 140 ASP B N 1
ATOM 2566 C CA . ASP B 1 140 ? 3.029 -26.062 5.32 1 96.06 140 ASP B CA 1
ATOM 2567 C C . ASP B 1 140 ? 3.205 -27.188 4.293 1 96.06 140 ASP B C 1
ATOM 2569 O O . ASP B 1 140 ? 4.051 -28.062 4.469 1 96.06 140 ASP B O 1
ATOM 2573 N N . ALA B 1 141 ? 2.4 -27.125 3.25 1 96.38 141 ALA B N 1
ATOM 2574 C CA . ALA B 1 141 ? 2.443 -28.141 2.193 1 96.38 141 ALA B CA 1
ATOM 2575 C C . ALA B 1 141 ? 3.586 -27.859 1.219 1 96.38 141 ALA B C 1
ATOM 2577 O O . ALA B 1 141 ? 3.785 -28.609 0.26 1 96.38 141 ALA B O 1
ATOM 2578 N N . LYS B 1 142 ? 4.305 -26.719 1.386 1 97.5 142 LYS B N 1
ATOM 2579 C CA . LYS B 1 142 ? 5.449 -26.328 0.572 1 97.5 142 LYS B CA 1
ATOM 2580 C C . LYS B 1 142 ? 5.023 -26.031 -0.867 1 97.5 142 LYS B C 1
ATOM 2582 O O . LYS B 1 142 ? 5.77 -26.328 -1.807 1 97.5 142 LYS B O 1
ATOM 2587 N N . VAL B 1 143 ? 3.787 -25.641 -0.958 1 98 143 VAL B N 1
ATOM 2588 C CA . VAL B 1 143 ? 3.281 -25.219 -2.262 1 98 143 VAL B CA 1
ATOM 2589 C C . VAL B 1 143 ? 3.727 -23.797 -2.557 1 98 143 VAL B C 1
ATOM 2591 O O . VAL B 1 143 ? 4.07 -23.469 -3.693 1 98 143 VAL B O 1
ATOM 2594 N N . ILE B 1 144 ? 3.682 -22.969 -1.537 1 98.56 144 ILE B N 1
ATOM 2595 C CA . ILE B 1 144 ? 4.156 -21.594 -1.69 1 98.56 144 ILE B CA 1
ATOM 2596 C C . ILE B 1 144 ? 5.367 -21.359 -0.789 1 98.56 144 ILE B C 1
ATOM 2598 O O . ILE B 1 144 ? 5.676 -22.188 0.072 1 98.56 144 ILE B O 1
ATOM 2602 N N . LYS B 1 145 ? 6.09 -20.25 -1.019 1 98.44 145 LYS B N 1
ATOM 2603 C CA . LYS B 1 145 ? 7.352 -19.938 -0.35 1 98.44 145 LYS B CA 1
ATOM 2604 C C . LYS B 1 145 ? 7.172 -19.891 1.165 1 98.44 145 LYS B C 1
ATOM 2606 O O . LYS B 1 145 ? 6.133 -19.453 1.658 1 98.44 145 LYS B O 1
ATOM 2611 N N . GLN B 1 146 ? 8.289 -20.328 1.818 1 97.25 146 GLN B N 1
ATOM 2612 C CA . GLN B 1 146 ? 8.281 -20.328 3.277 1 97.25 146 GLN B CA 1
ATOM 2613 C C . GLN B 1 146 ? 8.508 -18.922 3.828 1 97.25 146 GLN B C 1
ATOM 2615 O O . GLN B 1 146 ? 9.5 -18.672 4.516 1 97.25 146 GLN B O 1
ATOM 2620 N N . LEU B 1 147 ? 7.633 -18.078 3.562 1 97.31 147 LEU B N 1
ATOM 2621 C CA . LEU B 1 147 ? 7.59 -16.688 4.004 1 97.31 147 LEU B CA 1
ATOM 2622 C C . LEU B 1 147 ? 6.301 -16.406 4.762 1 97.31 147 LEU B C 1
ATOM 2624 O O . LEU B 1 147 ? 5.34 -17.172 4.684 1 97.31 147 LEU B O 1
ATOM 2628 N N . PRO B 1 148 ? 6.316 -15.383 5.594 1 94.62 148 PRO B N 1
ATOM 2629 C CA . PRO B 1 148 ? 5.117 -15.07 6.379 1 94.62 148 PRO B CA 1
ATOM 2630 C C . PRO B 1 148 ? 3.879 -14.867 5.512 1 94.62 148 PRO B C 1
ATOM 2632 O O . PRO B 1 148 ? 3.975 -14.305 4.418 1 94.62 148 PRO B O 1
ATOM 2635 N N . VAL B 1 149 ? 2.746 -15.273 6.09 1 93.75 149 VAL B N 1
ATOM 2636 C CA . VAL B 1 149 ? 1.454 -15.148 5.422 1 93.75 149 VAL B CA 1
ATOM 2637 C C . VAL B 1 149 ? 1.242 -13.703 4.977 1 93.75 149 VAL B C 1
ATOM 2639 O O . VAL B 1 149 ? 0.697 -13.453 3.896 1 93.75 149 VAL B O 1
ATOM 2642 N N . SER B 1 150 ? 1.749 -12.727 5.719 1 92.5 150 SER B N 1
ATOM 2643 C CA . SER B 1 150 ? 1.553 -11.312 5.43 1 92.5 150 SER B CA 1
ATOM 2644 C C . SER B 1 150 ? 2.219 -10.922 4.113 1 92.5 150 SER B C 1
ATOM 2646 O O . SER B 1 150 ? 1.709 -10.07 3.383 1 92.5 150 SER B O 1
ATOM 2648 N N . LEU B 1 151 ? 3.332 -11.492 3.801 1 95.12 151 LEU B N 1
ATOM 2649 C CA . LEU B 1 151 ? 4.008 -11.188 2.543 1 95.12 151 LEU B CA 1
ATOM 2650 C C . LEU B 1 151 ? 3.213 -11.719 1.356 1 95.12 151 LEU B C 1
ATOM 2652 O O . LEU B 1 151 ? 3.074 -11.039 0.339 1 95.12 151 LEU B O 1
ATOM 2656 N N . HIS B 1 152 ? 2.676 -12.938 1.502 1 96.06 152 HIS B N 1
ATOM 2657 C CA . HIS B 1 152 ? 1.852 -13.508 0.443 1 96.06 152 HIS B CA 1
ATOM 2658 C C . HIS B 1 152 ? 0.581 -12.695 0.232 1 96.06 152 HIS B C 1
ATOM 2660 O O . HIS B 1 152 ? 0.214 -12.391 -0.906 1 96.06 152 HIS B O 1
ATOM 2666 N N . MET B 1 153 ? -0.059 -12.352 1.279 1 92.75 153 MET B N 1
ATOM 2667 C CA . MET B 1 153 ? -1.248 -11.508 1.183 1 92.75 153 MET B CA 1
ATOM 2668 C C . MET B 1 153 ? -0.908 -10.156 0.571 1 92.75 153 MET B C 1
ATOM 2670 O O . MET B 1 153 ? -1.684 -9.609 -0.219 1 92.75 153 MET B O 1
ATOM 2674 N N . GLY B 1 154 ? 0.231 -9.617 0.972 1 92.25 154 GLY B N 1
ATOM 2675 C CA . GLY B 1 154 ? 0.677 -8.328 0.464 1 92.25 154 GLY B CA 1
ATOM 2676 C C . GLY B 1 154 ? 0.854 -8.305 -1.042 1 92.25 154 GLY B C 1
ATOM 2677 O O . GLY B 1 154 ? 0.446 -7.352 -1.708 1 92.25 154 GLY B O 1
ATOM 2678 N N . VAL B 1 155 ? 1.438 -9.344 -1.524 1 95.62 155 VAL B N 1
ATOM 2679 C CA . VAL B 1 155 ? 1.667 -9.406 -2.965 1 95.62 155 VAL B CA 1
ATOM 2680 C C . VAL B 1 155 ? 0.33 -9.469 -3.699 1 95.62 155 VAL B C 1
ATOM 2682 O O . VAL B 1 155 ? 0.139 -8.781 -4.707 1 95.62 155 VAL B O 1
ATOM 2685 N N . VAL B 1 156 ? -0.609 -10.273 -3.186 1 95.12 156 VAL B N 1
ATOM 2686 C CA . VAL B 1 156 ? -1.929 -10.375 -3.801 1 95.12 156 VAL B CA 1
ATOM 2687 C C . VAL B 1 156 ? -2.613 -9.008 -3.777 1 95.12 156 VAL B C 1
ATOM 2689 O O . VAL B 1 156 ? -3.043 -8.508 -4.816 1 95.12 156 VAL B O 1
ATOM 2692 N N . PHE B 1 157 ? -2.646 -8.422 -2.672 1 92.06 157 PHE B N 1
ATOM 2693 C CA . PHE B 1 157 ? -3.352 -7.16 -2.469 1 92.06 157 PHE B CA 1
ATOM 2694 C C . PHE B 1 157 ? -2.729 -6.051 -3.309 1 92.06 157 PHE B C 1
ATOM 2696 O O . PHE B 1 157 ? -3.43 -5.363 -4.055 1 92.06 157 PHE B O 1
ATOM 2703 N N . SER B 1 158 ? -1.463 -5.887 -3.158 1 92.25 158 SER B N 1
ATOM 2704 C CA . SER B 1 158 ? -0.792 -4.75 -3.781 1 92.25 158 SER B CA 1
ATOM 2705 C C . SER B 1 158 ? -0.83 -4.852 -5.305 1 92.25 158 SER B C 1
ATOM 2707 O O . SER B 1 158 ? -1.004 -3.848 -5.992 1 92.25 158 SER B O 1
ATOM 2709 N N . THR B 1 159 ? -0.638 -6.043 -5.848 1 95.62 159 THR B N 1
ATOM 2710 C CA . THR B 1 159 ? -0.647 -6.223 -7.293 1 95.62 159 THR B CA 1
ATOM 2711 C C . THR B 1 159 ? -2.027 -5.914 -7.867 1 95.62 159 THR B C 1
ATOM 2713 O O . THR B 1 159 ? -2.148 -5.16 -8.836 1 95.62 159 THR B O 1
ATOM 2716 N N . ILE B 1 160 ? -3.025 -6.414 -7.199 1 94.88 160 ILE B N 1
ATOM 2717 C CA . ILE B 1 160 ? -4.387 -6.203 -7.68 1 94.88 160 ILE B CA 1
ATOM 2718 C C . ILE B 1 160 ? -4.781 -4.742 -7.488 1 94.88 160 ILE B C 1
ATOM 2720 O O . ILE B 1 160 ? -5.387 -4.133 -8.375 1 94.88 160 ILE B O 1
ATOM 2724 N N . HIS B 1 161 ? -4.465 -4.227 -6.344 1 92.19 161 HIS B N 1
ATOM 2725 C CA . HIS B 1 161 ? -4.762 -2.824 -6.082 1 92.19 161 HIS B CA 1
ATOM 2726 C C . HIS B 1 161 ? -4.109 -1.92 -7.125 1 92.19 161 HIS B C 1
ATOM 2728 O O . HIS B 1 161 ? -4.754 -1.013 -7.656 1 92.19 161 HIS B O 1
ATOM 2734 N N . THR B 1 162 ? -2.826 -2.107 -7.438 1 92.19 162 THR B N 1
ATOM 2735 C CA . THR B 1 162 ? -2.129 -1.309 -8.438 1 92.19 162 THR B CA 1
ATOM 2736 C C . THR B 1 162 ? -2.789 -1.457 -9.805 1 92.19 162 THR B C 1
ATOM 2738 O O . THR B 1 162 ? -3.018 -0.466 -10.5 1 92.19 162 THR B O 1
ATOM 2741 N N . HIS B 1 163 ? -3.113 -2.668 -10.156 1 94.81 163 HIS B N 1
ATOM 2742 C CA . HIS B 1 163 ? -3.752 -2.943 -11.438 1 94.81 163 HIS B CA 1
ATOM 2743 C C . HIS B 1 163 ? -5.082 -2.211 -11.562 1 94.81 163 HIS B C 1
ATOM 2745 O O . HIS B 1 163 ? -5.32 -1.509 -12.547 1 94.81 163 HIS B O 1
ATOM 2751 N N . THR B 1 164 ? -5.91 -2.318 -10.586 1 93.75 164 THR B N 1
ATOM 2752 C CA . THR B 1 164 ? -7.242 -1.727 -10.664 1 93.75 164 THR B CA 1
ATOM 2753 C C . THR B 1 164 ? -7.164 -0.207 -10.555 1 93.75 164 THR B C 1
ATOM 2755 O O . THR B 1 164 ? -7.969 0.504 -11.164 1 93.75 164 THR B O 1
ATOM 2758 N N . THR B 1 165 ? -6.258 0.284 -9.797 1 90.5 165 THR B N 1
ATOM 2759 C CA . THR B 1 165 ? -6.047 1.726 -9.734 1 90.5 165 THR B CA 1
ATOM 2760 C C . THR B 1 165 ? -5.594 2.268 -11.086 1 90.5 165 THR B C 1
ATOM 2762 O O . THR B 1 165 ? -6.059 3.322 -11.523 1 90.5 165 THR B O 1
ATOM 2765 N N . ASN B 1 166 ? -4.648 1.556 -11.742 1 91.56 166 ASN B N 1
ATOM 2766 C CA . ASN B 1 166 ? -4.215 1.957 -13.078 1 91.56 166 ASN B CA 1
ATOM 2767 C C . ASN B 1 166 ? -5.387 2.049 -14.047 1 91.56 166 ASN B C 1
ATOM 2769 O O . ASN B 1 166 ? -5.473 2.992 -14.836 1 91.56 166 ASN B O 1
ATOM 2773 N N . ILE B 1 167 ? -6.23 1.078 -13.961 1 93.38 167 ILE B N 1
ATOM 2774 C CA . ILE B 1 167 ? -7.41 1.069 -14.828 1 93.38 167 ILE B CA 1
ATOM 2775 C C . ILE B 1 167 ? -8.305 2.262 -14.492 1 93.38 167 ILE B C 1
ATOM 2777 O O . ILE B 1 167 ? -8.727 3 -15.383 1 93.38 167 ILE B O 1
ATOM 2781 N N . SER B 1 168 ? -8.562 2.436 -13.234 1 90.88 168 SER B N 1
ATOM 2782 C CA . SER B 1 168 ? -9.453 3.498 -12.789 1 90.88 168 SER B CA 1
ATOM 2783 C C . SER B 1 168 ? -8.922 4.871 -13.172 1 90.88 168 SER B C 1
ATOM 2785 O O . SER B 1 168 ? -9.688 5.789 -13.453 1 90.88 168 SER B O 1
ATOM 2787 N N . LYS B 1 169 ? -7.648 5.039 -13.281 1 87.88 169 LYS B N 1
ATOM 2788 C CA . LYS B 1 169 ? -7.02 6.316 -13.609 1 87.88 169 LYS B CA 1
ATOM 2789 C C . LYS B 1 169 ? -6.781 6.441 -15.117 1 87.88 169 LYS B C 1
ATOM 2791 O O . LYS B 1 169 ? -6.188 7.414 -15.578 1 87.88 169 LYS B O 1
ATOM 2796 N N . GLY B 1 170 ? -7.141 5.457 -15.836 1 90.19 170 GLY B N 1
ATOM 2797 C CA . GLY B 1 170 ? -7.074 5.508 -17.281 1 90.19 170 GLY B CA 1
ATOM 2798 C C . GLY B 1 170 ? -5.676 5.285 -17.828 1 90.19 170 GLY B C 1
ATOM 2799 O O . GLY B 1 170 ? -5.355 5.738 -18.938 1 90.19 170 GLY B O 1
ATOM 2800 N N . ARG B 1 171 ? -4.824 4.684 -17.062 1 89.94 171 ARG B N 1
ATOM 2801 C CA . ARG B 1 171 ? -3.467 4.434 -17.531 1 89.94 171 ARG B CA 1
ATOM 2802 C C . ARG B 1 171 ? -3.457 3.387 -18.641 1 89.94 171 ARG B C 1
ATOM 2804 O O . ARG B 1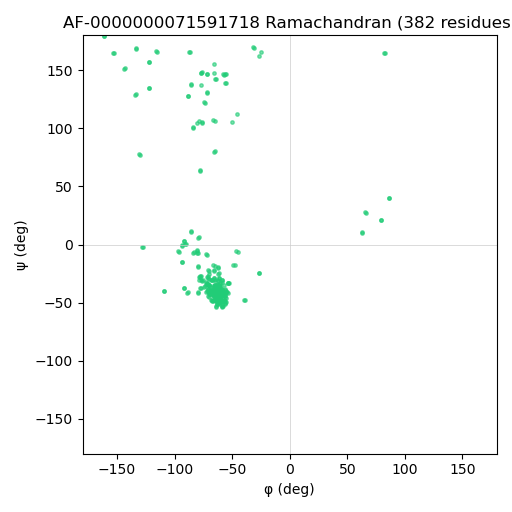 171 ? -2.6 3.42 -19.531 1 89.94 171 ARG B O 1
ATOM 2811 N N . TYR B 1 172 ? -4.285 2.42 -18.562 1 94.06 172 TYR B N 1
ATOM 2812 C CA . TYR B 1 172 ? -4.562 1.454 -19.625 1 94.06 172 TYR B CA 1
ATOM 2813 C C . TYR B 1 172 ? -5.977 0.898 -19.5 1 94.06 172 TYR B C 1
ATOM 2815 O O . TYR B 1 172 ? -6.605 1.027 -18.438 1 94.06 172 TYR B O 1
ATOM 2823 N N . ALA B 1 173 ? -6.418 0.265 -20.578 1 95.31 173 ALA B N 1
ATOM 2824 C CA . ALA B 1 173 ? -7.77 -0.286 -20.609 1 95.31 173 ALA B CA 1
ATOM 2825 C C . ALA B 1 173 ? -7.855 -1.587 -19.812 1 95.31 173 ALA B C 1
ATOM 2827 O O . ALA B 1 173 ? -6.855 -2.299 -19.672 1 95.31 173 ALA B O 1
ATOM 2828 N N . GLN B 1 174 ? -9.008 -1.828 -19.219 1 93.88 174 GLN B N 1
ATOM 2829 C CA . GLN B 1 174 ? -9.242 -3.02 -18.422 1 93.88 174 GLN B CA 1
ATOM 2830 C C . GLN B 1 174 ? -8.898 -4.289 -19.188 1 93.88 174 GLN B C 1
ATOM 2832 O O . GLN B 1 174 ? -8.414 -5.262 -18.609 1 93.88 174 GLN B O 1
ATOM 2837 N N . ASP B 1 175 ? -9.109 -4.273 -20.5 1 93.88 175 ASP B N 1
ATOM 2838 C CA . ASP B 1 175 ? -8.922 -5.477 -21.312 1 93.88 175 ASP B CA 1
ATOM 2839 C C . ASP B 1 175 ? -7.492 -5.57 -21.828 1 93.88 175 ASP B C 1
ATOM 2841 O O . ASP B 1 175 ? -7.137 -6.527 -22.516 1 93.88 175 ASP B O 1
ATOM 2845 N N . GLN B 1 176 ? -6.68 -4.633 -21.5 1 96.12 176 GLN B N 1
ATOM 2846 C CA . GLN B 1 176 ? -5.301 -4.652 -21.984 1 96.12 176 GLN B CA 1
ATOM 2847 C C . GLN B 1 176 ? -4.516 -5.801 -21.359 1 96.12 176 GLN B C 1
ATOM 2849 O O . GLN B 1 176 ? -3.635 -6.379 -21.984 1 96.12 176 GLN B O 1
ATOM 2854 N N . TYR B 1 177 ? -4.754 -6.051 -20.109 1 96.88 177 TYR B N 1
ATOM 2855 C CA . TYR B 1 177 ? -4.164 -7.172 -19.375 1 96.88 177 TYR B CA 1
ATOM 2856 C C . TYR B 1 177 ? -5.25 -8.07 -18.797 1 96.88 177 TYR B C 1
ATOM 2858 O O . TYR B 1 177 ? -6.223 -7.586 -18.219 1 96.88 177 TYR B O 1
ATOM 2866 N N . THR B 1 178 ? -5.082 -9.375 -18.953 1 96 178 THR B N 1
ATOM 2867 C CA . THR B 1 178 ? -6.074 -10.336 -18.484 1 96 178 THR B CA 1
ATOM 2868 C C . THR B 1 178 ? -5.816 -10.703 -17.016 1 96 178 THR B C 1
ATOM 2870 O O . THR B 1 178 ? -4.758 -10.391 -16.469 1 96 178 THR B O 1
ATOM 2873 N N . PHE B 1 179 ? -6.848 -11.352 -16.406 1 97.31 179 PHE B N 1
ATOM 2874 C CA . PHE B 1 179 ? -6.625 -11.93 -15.078 1 97.31 179 PHE B CA 1
ATOM 2875 C C . PHE B 1 179 ? -5.422 -12.867 -15.094 1 97.31 179 PHE B C 1
ATOM 2877 O O . PHE B 1 179 ? -4.637 -12.891 -14.141 1 97.31 179 PHE B O 1
ATOM 2884 N N . GLY B 1 180 ? -5.293 -13.656 -16.141 1 97.44 180 GLY B N 1
ATOM 2885 C CA . GLY B 1 180 ? -4.176 -14.57 -16.266 1 97.44 180 GLY B CA 1
ATOM 2886 C C . GLY B 1 180 ? -2.826 -13.891 -16.156 1 97.44 180 GLY B C 1
ATOM 2887 O O . GLY B 1 180 ? -1.91 -14.406 -15.516 1 97.44 180 GLY B O 1
ATOM 2888 N N . ASP B 1 181 ? -2.701 -12.703 -16.766 1 97.25 181 ASP B N 1
ATOM 2889 C CA . ASP B 1 181 ? -1.461 -11.938 -16.703 1 97.25 181 ASP B CA 1
ATOM 2890 C C . ASP B 1 181 ? -1.14 -11.523 -15.273 1 97.25 181 ASP B C 1
ATOM 2892 O O . ASP B 1 181 ? -0.008 -11.695 -14.812 1 97.25 181 ASP B O 1
ATOM 2896 N N . ILE B 1 182 ? -2.168 -11 -14.641 1 97.88 182 ILE B N 1
ATOM 2897 C CA . ILE B 1 182 ? -1.997 -10.492 -13.281 1 97.88 182 ILE B CA 1
ATOM 2898 C C . ILE B 1 182 ? -1.771 -11.656 -12.32 1 97.88 182 ILE B C 1
ATOM 2900 O O . ILE B 1 182 ? -0.889 -11.594 -11.461 1 97.88 182 ILE B O 1
ATOM 2904 N N . PHE B 1 183 ? -2.531 -12.719 -12.5 1 98.12 183 PHE B N 1
ATOM 2905 C CA . PHE B 1 183 ? -2.393 -13.891 -11.641 1 98.12 183 PHE B CA 1
ATOM 2906 C C . PHE B 1 183 ? -0.999 -14.492 -11.773 1 98.12 183 PHE B C 1
ATOM 2908 O O . PHE B 1 183 ? -0.421 -14.953 -10.781 1 98.12 183 PHE B O 1
ATOM 2915 N N . GLN B 1 184 ? -0.464 -14.562 -12.953 1 97.81 184 GLN B N 1
ATOM 2916 C CA . GLN B 1 184 ? 0.851 -15.164 -13.156 1 97.81 184 GLN B CA 1
ATOM 2917 C C . GLN B 1 184 ? 1.919 -14.438 -12.344 1 97.81 184 GLN B C 1
ATOM 2919 O O . GLN B 1 184 ? 2.805 -15.062 -11.766 1 97.81 184 GLN B O 1
ATOM 2924 N N . MET B 1 185 ? 1.861 -13.125 -12.328 1 98.25 185 MET B N 1
ATOM 2925 C CA . MET B 1 185 ? 2.807 -12.352 -11.531 1 98.25 185 MET B CA 1
ATOM 2926 C C . MET B 1 185 ? 2.682 -12.695 -10.055 1 98.25 185 MET B C 1
ATOM 2928 O O . MET B 1 185 ? 3.686 -12.953 -9.383 1 98.25 185 MET B O 1
ATOM 2932 N N . ILE B 1 186 ? 1.421 -12.773 -9.57 1 98.44 186 ILE B N 1
ATOM 2933 C CA . ILE B 1 186 ? 1.141 -13.055 -8.164 1 98.44 186 ILE B CA 1
ATOM 2934 C C . ILE B 1 186 ? 1.596 -14.469 -7.82 1 98.44 186 ILE B C 1
ATOM 2936 O O . ILE B 1 186 ? 2.303 -14.68 -6.828 1 98.44 186 ILE B O 1
ATOM 2940 N N . TRP B 1 187 ? 1.208 -15.367 -8.68 1 98.44 187 TRP B N 1
ATOM 2941 C CA . TRP B 1 187 ? 1.499 -16.766 -8.414 1 98.44 187 TRP B CA 1
ATOM 2942 C C . TRP B 1 187 ? 3.002 -17.031 -8.422 1 98.44 187 TRP B C 1
ATOM 2944 O O . TRP B 1 187 ? 3.52 -17.75 -7.574 1 98.44 187 TRP B O 1
ATOM 2954 N N . ASP B 1 188 ? 3.705 -16.469 -9.359 1 98.31 188 ASP B N 1
ATOM 2955 C CA . ASP B 1 188 ? 5.152 -16.641 -9.43 1 98.31 188 ASP B CA 1
ATOM 2956 C C . ASP B 1 188 ? 5.836 -16.094 -8.18 1 98.31 188 ASP B C 1
ATOM 2958 O O . ASP B 1 188 ? 6.848 -16.641 -7.73 1 98.31 188 ASP B O 1
ATOM 2962 N N . ALA B 1 189 ? 5.309 -15.031 -7.66 1 98.25 189 ALA B N 1
ATOM 2963 C CA . ALA B 1 189 ? 5.84 -14.492 -6.41 1 98.25 189 ALA B CA 1
ATOM 2964 C C . ALA B 1 189 ? 5.652 -15.484 -5.262 1 98.25 189 ALA B C 1
ATOM 2966 O O . ALA B 1 189 ? 6.547 -15.656 -4.434 1 98.25 189 ALA B O 1
ATOM 2967 N N . MET B 1 190 ? 4.523 -16.188 -5.223 1 98.44 190 MET B N 1
ATOM 2968 C CA . MET B 1 190 ? 4.098 -16.969 -4.062 1 98.44 190 MET B CA 1
ATOM 2969 C C . MET B 1 190 ? 4.648 -18.391 -4.133 1 98.44 190 MET B C 1
ATOM 2971 O O . MET B 1 190 ? 5.066 -18.953 -3.117 1 98.44 190 MET B O 1
ATOM 2975 N N . LYS B 1 191 ? 4.625 -18.984 -5.301 1 98.19 191 LYS B N 1
ATOM 2976 C CA . LYS B 1 191 ? 4.859 -20.406 -5.441 1 98.19 191 LYS B CA 1
ATOM 2977 C C . LYS B 1 191 ? 6.277 -20.781 -5.02 1 98.19 191 LYS B C 1
ATOM 2979 O O . LYS B 1 191 ? 7.203 -19.984 -5.168 1 98.19 191 LYS B O 1
ATOM 2984 N N . GLN B 1 192 ? 6.352 -21.906 -4.402 1 94.5 192 GLN B N 1
ATOM 2985 C CA . GLN B 1 192 ? 7.648 -22.469 -4.043 1 94.5 192 GLN B CA 1
ATOM 2986 C C . GLN B 1 192 ? 8.352 -23.047 -5.262 1 94.5 192 GLN B C 1
ATOM 2988 O O . GLN B 1 192 ? 7.738 -23.75 -6.062 1 94.5 192 GLN B O 1
ATOM 2993 N N . ASP B 1 193 ? 9.703 -22.547 -5.652 1 76.69 193 ASP B N 1
ATOM 2994 C CA . ASP B 1 193 ? 10.484 -23.078 -6.766 1 76.69 193 ASP B CA 1
ATOM 2995 C C . ASP B 1 193 ? 10.695 -24.578 -6.609 1 76.69 193 ASP B C 1
ATOM 2997 O O . ASP B 1 193 ? 10.789 -25.094 -5.488 1 76.69 193 ASP B O 1
#

pLDDT: mean 88.27, std 13.62, range [40.75, 98.56]

Radius of gyration: 21.56 Å; Cα contacts (8 Å, |Δi|>4): 491; chains: 2; bounding box: 63×65×43 Å

Solvent-accessible surface area (backbone atoms only — not comparable to full-atom values): 20598 Å² total; per-residue (Å²): 133,56,76,75,54,56,50,49,55,51,44,48,40,52,35,46,52,51,37,30,62,71,34,30,56,62,58,54,37,61,63,61,35,17,61,69,66,70,51,59,50,72,61,48,46,76,78,33,85,45,54,64,49,50,54,49,49,40,45,49,49,49,55,45,51,42,50,67,68,31,64,55,68,58,52,69,34,79,86,50,57,64,67,61,32,48,52,50,53,52,49,30,50,44,54,44,32,66,76,36,62,59,46,57,54,50,48,50,43,49,30,48,59,69,68,30,36,78,33,61,48,78,57,42,72,28,86,79,26,60,65,47,50,44,47,48,51,30,34,76,69,55,51,24,43,94,61,61,63,44,54,53,51,24,46,50,48,46,49,45,44,32,53,34,38,37,35,75,71,62,73,45,60,71,82,76,56,53,70,66,60,56,45,49,32,43,46,41,30,35,43,41,133,132,54,73,76,55,56,50,50,53,50,45,46,41,52,34,46,53,52,37,29,62,71,34,30,54,63,59,54,38,60,63,60,35,17,59,71,63,69,52,58,49,73,61,48,47,75,76,32,84,43,54,66,49,51,54,50,50,42,46,50,50,51,54,46,52,43,48,66,68,30,65,55,67,58,51,67,36,80,86,49,55,62,68,59,32,50,51,52,53,52,49,29,48,44,54,44,34,65,76,35,62,58,45,56,54,51,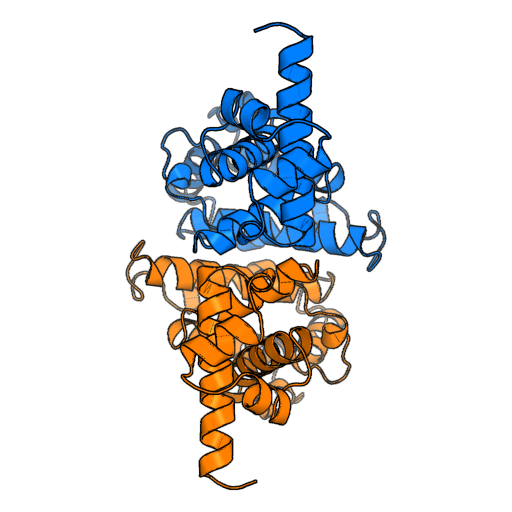48,50,43,48,29,49,58,70,68,30,38,76,32,63,49,81,56,42,71,28,85,78,27,62,66,45,50,43,47,48,51,29,32,75,68,57,51,23,43,94,59,60,63,45,53,52,51,24,44,50,50,46,48,44,43,31,52,34,37,36,36,75,71,62,74,45,59,73,81,74,57,52,69,67,59,55,46,48,3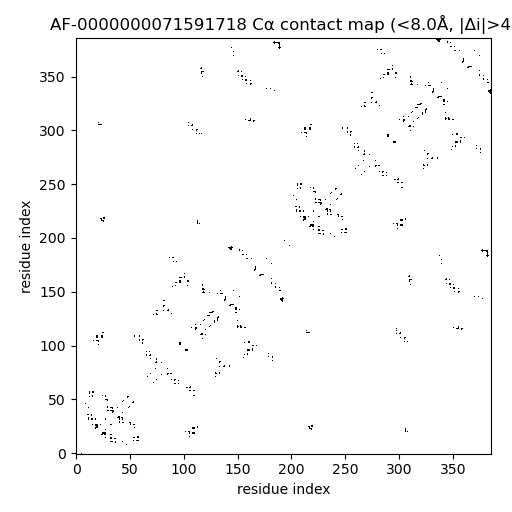1,43,46,41,30,34,42,41,133

InterPro domains:
  IPR001647 DNA-binding HTH domain, TetR-type [PF00440] (15-57)
  IPR001647 DNA-binding HTH domain, TetR-type [PS50977] (6-66)
  IPR009057 Homedomain-like superfamily [SSF46689] (5-68)
  IPR050109 HTH-type, TetR-like transcriptional regulator [PTHR30055] (11-152)

Sequence (386 aa):
MKKKDMNKQVKIQDAVAAIILAEGPAGVSTTKVAKRVGIAQSNVYLYFKNKQALIDSVYARETNRILSTTDLDRLSDSTIDVTTRIRLYVQQVYDYSLANPDSLTIIQQIKALNGQGMTISAADADPNNIVANLLTAAIDAKVIKQLPVSLHMGVVFSTIHTHTTNISKGRYAQDQYTFGDIFQMIWDAMKQDMKKKDMNKQVKIQDAVAAIILAEGPAGVSTTKVAKRVGIAQSNVYLYFKNKQALIDSVYARETNRILSTTDLDRLSDSTIDVTTRIRLYVQQVYDYSLANPDSLTIIQQIKALNGQGMTISAADADPNNIVANLLTAAIDAKVIKQLPVSLHMGVVFSTIHTHTTNISKGRYAQDQYTFGDIFQMIWDAMKQD

Foldseek 3Di:
DDPVVVVVLVLLLVQQLVQCVVPFLVRDFLVSSCVSSVHDSVVVCVPAVTSVRSLVVNLCVLVVVLVVQQPLVLLQPPVDDLVVSVLSSLVSNLVSCLVPVCSLVSNCRSCVVVVHPCFDDVCLVVPPPSQSVSLVVCCVVQFWDVDHSRVLSNLSSVLSNVLSVCCVVPVDPPPPDDPVRSVVSSSVNTGHD/DDPVVVVLLVLLLVQQLVQCVVPFLVRDFLVSSCVSSVHDSVVVCVPAVTSVRSLVVNLCVLVVVLVVLQPLVLLQPPVDDLVVSVLSSLVSNLVSCLVPVCSLVSNCRSCVVVVHPCFDPVCLVVPPPSQSVSLVVCCVVQFWDVDHSRVLSNLSSVLSNVLSVCCVVPVDPPPPDDPVRSVVSSSVNTGHD

Secondary structure (DSSP, 8-state):
--HHHHHHHHHHHHHHHHHHHHH-GGG--HHHHHHHHTS-HHHHHTT-SSHHHHHHHHHHHHHHHHHHTS-HHHHH-TTS-HHHHHHHHHHHHHHHHHH-TTHHHHHHHHHHHTT--SS--GGGG-TT-HHHHHHHHHHHTTSB-SS-HHHHHHHHHHHHHHHHHHHHTTSS-GGGS-HHHHHHHHHHHHB--/--HHHHHHHHHHHHHHHHHHHHH-GGG--HHHHHHHHTS-HHHHHTT-SSHHHHHHHHHHHHHHHHHHTS-HHHHH-TTS-HHHHHHHHHHHHHHHHHH-TTHHHHHHHHHHHTT--SS--GGGG-TT-HHHHHHHHHHHTTSB-SS-HHHHHHHHHHHHHHHHHHHHTTSS-GGGS-HHHHHHHHHHHHB--

Nearest PDB structures (foldseek):
  3col-assembly1_A  TM=9.661E-01  e=1.240E-22  Lactiplantibacillus plantarum WCFS1
  3col-assembly1_B  TM=9.599E-01  e=1.352E-20  Lactiplantibacillus plantarum WCFS1
  3dew-assembly1_A-2  TM=6.750E-01  e=4.209E-04  Geobacter sulfurreducens
  5wm9-assembly1_A  TM=4.872E-01  e=3.743E-05  Mycobacterium tuberculosis H37Rv
  6hs0-assembly1_A  TM=5.262E-01  e=2.327E-04  Mycobacterium tuberculosis H37Rv